Protein 8ZN0 (pdb70)

Radius of gyration: 28.24 Å; Cα contacts (8 Å, |Δi|>4): 1322; chains: 2; bounding box: 78×79×49 Å

Solvent-accessible surface area: 27163 Å² total; per-residue (Å²): 133,80,83,81,50,53,53,53,31,2,3,43,0,12,22,6,2,6,15,2,2,12,6,2,1,2,39,8,1,2,46,9,56,0,4,36,15,2,64,90,58,21,147,66,19,109,22,8,6,77,83,0,4,85,119,16,114,25,110,73,72,73,30,0,13,77,7,0,19,30,3,0,15,1,0,16,0,19,75,1,1,111,39,37,76,87,102,65,77,45,28,0,15,20,1,62,6,0,113,52,4,14,108,70,112,132,45,13,4,0,24,42,11,4,38,6,6,19,19,156,10,0,30,62,0,0,56,91,2,80,55,0,2,23,116,13,48,15,0,0,83,61,44,46,44,67,69,5,73,87,37,3,42,96,32,93,98,0,15,110,30,25,12,66,0,41,45,1,0,10,15,33,0,0,86,117,1,12,138,62,18,94,16,4,107,156,0,95,71,0,0,2,0,26,10,14,26,1,27,4,0,12,29,0,13,88,114,30,99,97,0,119,4,31,1,5,21,62,68,49,14,37,145,138,14,61,110,35,106,27,19,49,50,52,40,28,55,18,38,131,203,12,34,70,12,36,0,0,1,0,14,37,15,4,32,7,20,52,59,108,39,0,31,108,0,0,125,25,0,79,120,16,12,53,136,113,1,27,0,1,3,4,10,11,20,27,42,112,57,13,91,92,39,20,37,7,46,14,6,4,1,36,12,2,27,23,1,0,12,24,35,70,5,61,11,7,19,84,129,68,9,88,48,15,0,90,112,7,36,6,74,79,24,67,37,31,108,1,26,9,22,4,57,0,3,11,0,68,46,143,73,88,78,46,55,44,54,29,5,0,46,0,9,23,6,2,6,16,1,0,15,8,2,0,2,36,6,0,1,57,12,49,0,3,36,26,2,55,90,60,23,150,66,21,100,17,14,8,76,89,0,3,75,127,16,114,10,113,78,80,76,31,0,14,74,15,0,16,28,2,0,17,0,0,12,0,18,60,1,1,109,32,30,86,77,102,66,71,64,30,0,10,29,1,74,4,0,112,39,3,12,109,71,111,127,44,20,4,0,22,41,11,4,44,5,6,21,14,149,9,0,30,60,0,1,50,81,3,81,50,8,2,29,120,14,41,16,0,0,86,108,42,28,56,71,67,6,78,79,38,3,42,93,32,96,107,0,18,113,28,22,11,62,0,45,47,2,0,11,15,30,0,0,75,70,0,18,147,59,19,73,20,2,82,170,8,71,54,0,0,1,0,23,9,17,24,0,28,5,0,16,20,0,15,76,97,47,110,133,5,90,4,28,0,5,19,56,75,42,13,30,133,132,19,53,110,37,120,49,19,54,53,49,43,28,57,28,40,128,160,5,21,59,8,36,2,0,0,0,13,47,15,4,35,14,27,34,68,110,61,0,22,110,0,0,116,25,0,73,120,12,11,55,136,120,1,36,0,0,2,0,7,10,21,26,44,147,66,14,105,96,31,18,39,7,42,13,4,3,2,34,12,2,25,24,1,0,13,37,33,109,6,55,13,6,43,94,133,73,7,86,54,12,1,116,128,10,44,6,79,76,29,67,35,31,111,10,9,1,24,3,60,0,2,6,0,61,54

B-factor: mean 26.93, std 7.03, range [9.1, 61.26]

Nearest PDB structures (foldseek):
  3reo-assembly1_C  TM=9.408E-01  e=1.098E-43  Clarkia breweri
  7v6j-assembly1_A  TM=9.450E-01  e=2.460E-43  Ligusticum chuanxiong
  6i72-assembly1_A  TM=9.434E-01  e=2.606E-43  Fragaria x ananassa
  3p9k-assembly2_C  TM=9.532E-01  e=9.848E-41  Lolium perenne
  6neg-assembly1_B  TM=9.480E-01  e=5.875E-40  Thalictrum flavum subsp. glaucum

Secondary structure (DSSP, 8-state):
--HHHHHHHHHHHHHHHTTTHHHHHHHHHHHTTHHHHHHHT-TT--EEHHHHHTTS--S-HHHHHHHHHHHHHHHHHTTSEEEEEETTEEEEEE-GGGGGGS--TTS--SHHHHHHHTSTTTHHHHTTHHHHHHH-S-HHHHHHSS-HHHHHTT-HHHHHHHHHHHHHHHHHHHHHHHHH----TT-SEEEEES-TTSHHHHHHHHH-TT-EEEEEE-HHHHTT----TTEEEEESBTTTB----SEEEEES-GGGS-HHHHHHHHHHHHHHS-TT-EEEEEEPPPPSS--SSHHHHHHHHHHHHHHHH-TT-----HHHHHHHHHHHT--EEEEEE-STT-EEEEEE-/--HHHHHHHHHHHHHHHTTTHHHHHHHHHHHTTHHHHHHHT-TT--EEHHHHHTTS--S-HHHHHHHHHHHHHHHHHTTSEEEEEETTEEEEEE-GGGGGGS--TTS--SHHHHHHHT-TTTHHHHTTHHHHHHH-S-HHHHHSSS-HHHHHTT-HHHHHHHHHHHHHHHHHHHHHHHHH--TTTT--EEEEET-TTSHHHHHHHHH-TT-EEEEEE-HHHHTT----TTEEEEES-TTT-----SEEEEES-GGGS-HHHHHHHHHHHHHHS-TT-EEEEEEPPPPSS--SSHHHHHHHHHHHHHHHH-TT-----HHHHHHHHHHHT-SEEEEEE-STT-EEEEEE-

Sequence (698 aa):
PSKQEEEETYSYAMQLASAIVFPAVLQAVIELDVFEIINKAGPGAKLSASEIVAQFPTKNPEAAATMLDRVLRLLVSYNVLYCSLVAGVRLYSLAPVSKYYVRNQNGVSLRPFMNFHLDKALMPCWFRLKEQILEGGSAFHKVHGINFYDYLGTDSRLNEAFNIAMFSQSSIVMDKIIESYKGFDHVNQLVEVGGGLGITLSMIISKYPHIKGINLELPHVIQDAPSYPGVKHVGGDMFERIPEGDTILMKWVFIGFDDDQCLRLLRNCYNALPVDGKVLVIDTLLPEVPENSSASRETSNMEAIGLTLVVQGKLRTKQELKALAIEAGFKTINFEYCACNLYVTEFYKPSKQEEEETYSYAMQLASAIVFPAVLQAVIELDVFEIINKAGPGAKLSASEIVAQFPTKNPEAAATMLDRVLRLLVSSYNVLYCSLVAGVRLYSLAPVSKYYVRNQNGVSLRPFMNFHLDKALMPCWFRLKEQILEGGSAFHKVHGINFYDYLGTDSRLNEAFNIAMFSQSSIVMDKIIESYKGFDHVNQLVEVGGGLGITLSMIISKYPHIKGINLELPHVIQDAPSYPGVKHVGGDMFERIPEGDTILMKWVFIGFDDDQCLRLLRNCYNALPVDGKVLVIDTLLPEVPENSSASRETSNMEAIGLTLVVQGKLRTKQELKALAIEAGFKTINFEYCCACNLYVTEFYK

Structure (mmCIF, N/CA/C/O backbone):
data_8ZN0
#
_entry.id   8ZN0
#
_cell.length_a   66.346
_cell.length_b   66.346
_cell.length_c   167.429
_cell.angle_alpha   90.000
_cell.angle_beta   90.000
_cell.angle_gamma   90.000
#
_symmetry.space_group_name_H-M   'P 43'
#
loop_
_entity.id
_entity.type
_entity.pdbx_description
1 polymer PaOMT9
2 non-polymer S-ADENOSYLMETHIONINE
3 non-polymer (1~{S})-1-[(4-hydroxyphenyl)methyl]-6-methoxy-1,2,3,4-tetrahydroisoquinolin-7-ol
4 water water
#
loop_
_atom_site.group_PDB
_atom_site.id
_atom_site.type_symbol
_atom_site.label_atom_id
_atom_site.label_alt_id
_atom_site.label_comp_id
_atom_site.label_asym_id
_atom_site.label_entity_id
_atom_site.label_seq_id
_atom_site.pdbx_PDB_ins_code
_atom_site.Cartn_x
_atom_site.Cartn_y
_atom_site.Cartn_z
_atom_site.occupancy
_atom_site.B_iso_or_equiv
_atom_site.auth_seq_id
_atom_site.auth_comp_id
_atom_site.auth_asym_id
_atom_site.auth_atom_id
_atom_site.pdbx_PDB_model_num
ATOM 1 N N . PRO A 1 11 ? -11.94600 42.01100 27.74500 1.000 42.01508 12 PRO A N 1
ATOM 2 C CA . PRO A 1 11 ? -11.77300 41.43100 29.07500 1.000 48.21508 12 PRO A CA 1
ATOM 3 C C . PRO A 1 11 ? -10.53400 40.52700 29.12500 1.000 46.74508 12 PRO A C 1
ATOM 4 O O . PRO A 1 11 ? -10.37400 39.65200 28.27200 1.000 46.45508 12 PRO A O 1
ATOM 6 N N . SER A 1 12 ? -9.66900 40.76400 30.12100 1.000 45.60508 13 SER A N 1
ATOM 7 C CA . SER A 1 12 ? -8.45400 39.98500 30.36300 1.000 39.60508 13 SER A CA 1
ATOM 8 C C . SER A 1 12 ? -7.40800 40.17600 29.26800 1.000 34.72508 13 SER A C 1
ATOM 9 O O . SER A 1 12 ? -7.72500 40.17200 28.07500 1.000 34.96508 13 SER A O 1
ATOM 12 N N . LYS A 1 13 ? -6.14500 40.33400 29.66500 1.000 33.71508 14 LYS A N 1
ATOM 13 C CA . LYS A 1 13 ? -5.07900 40.53500 28.68900 1.000 34.97508 14 LYS A CA 1
ATOM 14 C C . LYS A 1 13 ? -4.69800 39.23800 27.98700 1.000 32.46508 14 LYS A C 1
ATOM 15 O O . LYS A 1 13 ? -4.34600 39.25500 26.80000 1.000 29.75508 14 LYS A O 1
ATOM 17 N N . GLN A 1 14 ? -4.75200 38.11200 28.70300 1.000 37.55508 15 GLN A N 1
ATOM 18 C CA . GLN A 1 14 ? -4.57100 36.81700 28.05800 1.000 30.22508 15 GLN A CA 1
ATOM 19 C C . GLN A 1 14 ? -5.64000 36.58700 26.99700 1.000 25.50508 15 GLN A C 1
ATOM 20 O O . GLN A 1 14 ? -5.33300 36.21700 25.85800 1.000 27.11508 15 GLN A O 1
ATOM 22 N N . GLU A 1 15 ? -6.90600 36.84000 27.34400 1.000 30.66508 16 GLU A N 1
ATOM 23 C CA . GLU A 1 15 ? -7.99000 36.61800 26.39300 1.000 26.51508 16 GLU A CA 1
ATOM 24 C C . GLU A 1 15 ? -7.92000 37.59500 25.22600 1.000 27.03508 16 GLU A C 1
ATOM 25 O O . GLU A 1 15 ? -8.19000 37.21500 24.08000 1.000 29.18508 16 GLU A O 1
ATOM 27 N N . GLU A 1 16 ? -7.55300 38.85800 25.49000 1.000 28.31508 17 GLU A N 1
ATOM 28 C CA . GLU A 1 16 ? -7.46100 39.83700 24.41000 1.000 23.65508 17 GLU A CA 1
ATOM 29 C C . GLU A 1 16 ? -6.33200 39.50700 23.44600 1.000 18.29508 17 GLU A C 1
ATOM 30 O O . GLU A 1 16 ? -6.44400 39.78200 22.24700 1.000 18.56508 17 GLU A O 1
ATOM 32 N N . GLU A 1 17 ? -5.24000 38.90800 23.94200 1.000 29.12508 18 GLU A N 1
ATOM 33 C CA . GLU A 1 17 ? -4.17100 38.45800 23.04800 1.000 23.71508 18 GLU A CA 1
ATOM 34 C C . GLU A 1 17 ? -4.60300 37.24000 22.23700 1.000 17.27508 18 GLU A C 1
ATOM 35 O O . GLU A 1 17 ? -4.33400 37.15500 21.03500 1.000 20.47508 18 GLU A O 1
ATOM 41 N N . GLU A 1 18 ? -5.27500 36.28400 22.88400 1.000 25.56508 19 GLU A N 1
ATOM 42 C CA . GLU A 1 18 ? -5.82500 35.14300 22.15600 1.000 24.34508 19 GLU A CA 1
ATOM 43 C C . GLU A 1 18 ? -6.75500 35.59800 21.03600 1.000 18.82508 19 GLU A C 1
ATOM 44 O O . GLU A 1 18 ? -6.68400 35.07900 19.91500 1.000 22.26508 19 GLU A O 1
ATOM 46 N N . THR A 1 19 ? -7.61000 36.59500 21.30400 1.000 22.05508 20 THR A N 1
ATOM 47 C CA . THR A 1 19 ? -8.51400 37.08800 20.26700 1.000 18.64508 20 THR A CA 1
ATOM 48 C C . THR A 1 19 ? -7.75700 37.74100 19.12000 1.000 13.85508 20 THR A C 1
ATOM 49 O O . THR A 1 19 ? -8.11400 37.56500 17.94700 1.000 14.62508 20 THR A O 1
ATOM 53 N N . TYR A 1 20 ? -6.71500 38.52400 19.43100 1.000 23.15508 21 TYR A N 1
ATOM 54 C CA . TYR A 1 20 ? -5.94100 39.13700 18.35300 1.000 17.27508 21 TYR A CA 1
ATOM 55 C C . TYR A 1 20 ? -5.33800 38.07100 17.45200 1.000 11.25508 21 TYR A C 1
ATOM 56 O O . TYR A 1 20 ? -5.41300 38.16400 16.22400 1.000 11.87508 21 TYR A O 1
ATOM 65 N N . SER A 1 21 ? -4.76800 37.02600 18.05400 1.000 20.43508 22 SER A N 1
ATOM 66 C CA . SER A 1 21 ? -4.09600 35.99500 17.26900 1.000 18.44508 22 SER A CA 1
ATOM 67 C C . SER A 1 21 ? -5.08400 35.19500 16.42900 1.000 12.16508 22 SER A C 1
ATOM 68 O O . SER A 1 21 ? -4.81400 34.90700 15.26100 1.000 15.15508 22 SER A O 1
ATOM 71 N N . TYR A 1 22 ? -6.23900 34.84300 17.00000 1.000 18.86508 23 TYR A N 1
ATOM 72 C CA . TYR A 1 22 ? -7.29100 34.20500 16.20900 1.000 16.74508 23 TYR A CA 1
ATOM 73 C C . TYR A 1 22 ? -7.68000 35.07100 15.02100 1.000 13.84508 23 TYR A C 1
ATOM 74 O O . TYR A 1 22 ? -7.79300 34.58200 13.89400 1.000 15.90508 23 TYR A O 1
ATOM 83 N N . ALA A 1 23 ? -7.87200 36.37800 15.24800 1.000 21.36508 24 ALA A N 1
ATOM 84 C CA . ALA A 1 23 ? -8.17200 37.28400 14.14000 1.000 17.16508 24 ALA A CA 1
ATOM 85 C C . ALA A 1 23 ? -7.11700 37.19500 13.05300 1.000 14.82508 24 ALA A C 1
ATOM 86 O O . ALA A 1 23 ? -7.43800 37.19100 11.85600 1.000 15.74508 24 ALA A O 1
ATOM 88 N N . MET A 1 24 ? -5.83900 37.13300 13.45300 1.000 18.43508 25 MET A N 1
ATOM 89 C CA . MET A 1 24 ? -4.76300 36.99200 12.47300 1.000 17.97508 25 MET A CA 1
ATOM 90 C C . MET A 1 24 ? -4.79300 35.61600 11.81200 1.000 9.93508 25 MET A C 1
ATOM 91 O O . MET A 1 24 ? -4.66000 35.51000 10.59100 1.000 11.80508 25 MET A O 1
ATOM 96 N N . GLN A 1 25 ? -4.99100 34.56000 12.60400 1.000 18.16508 26 GLN A N 1
ATOM 97 C CA . GLN A 1 25 ? -5.22300 33.22400 12.05000 1.000 17.34508 26 GLN A CA 1
ATOM 98 C C . GLN A 1 25 ? -6.29000 33.24100 10.95900 1.000 17.14508 26 GLN A C 1
ATOM 99 O O . GLN A 1 25 ? -6.09800 32.68300 9.87200 1.000 18.28508 26 GLN A O 1
ATOM 105 N N . LEU A 1 26 ? -7.41600 33.92800 11.21000 1.000 22.05508 27 LEU A N 1
ATOM 106 C CA . LEU A 1 26 ? -8.48500 33.98000 10.20800 1.000 18.12508 27 LEU A CA 1
ATOM 107 C C . LEU A 1 26 ? -8.06700 34.72900 8.95900 1.000 14.88508 27 LEU A C 1
ATOM 108 O O . LEU A 1 26 ? -8.48900 34.37200 7.85800 1.000 16.70508 27 LEU A O 1
ATOM 113 N N . ALA A 1 27 ? -7.23700 35.76600 9.09400 1.000 19.90508 28 ALA A N 1
ATOM 114 C CA . ALA A 1 27 ? -6.85900 36.54200 7.91800 1.000 15.71508 28 ALA A CA 1
ATOM 115 C C . ALA A 1 27 ? -6.12900 35.69600 6.87900 1.000 12.73508 28 ALA A C 1
ATOM 116 O O . ALA A 1 27 ? -6.19100 35.99600 5.68400 1.000 15.23508 28 ALA A O 1
ATOM 118 N N . SER A 1 28 ? -5.45900 34.61500 7.29900 1.000 17.86508 29 SER A N 1
ATOM 119 C CA . SER A 1 28 ? -4.71800 33.76200 6.36600 1.000 21.09508 29 SER A CA 1
ATOM 120 C C . SER A 1 28 ? -5.14000 32.29000 6.46400 1.000 25.75508 29 SER A C 1
ATOM 121 O O . SER A 1 28 ? -4.31200 31.39500 6.26200 1.000 22.16508 29 SER A O 1
ATOM 124 N N . ALA A 1 29 ? -6.42000 32.01700 6.75600 1.000 23.86508 30 ALA A N 1
ATOM 125 C CA . ALA A 1 29 ? -6.89900 30.64100 6.86500 1.000 20.30508 30 ALA A CA 1
ATOM 126 C C . ALA A 1 29 ? -6.95700 29.92200 5.52700 1.000 18.34508 30 ALA A C 1
ATOM 127 O O . ALA A 1 29 ? -7.14600 28.70300 5.51300 1.000 26.60508 30 ALA A O 1
ATOM 129 N N . ILE A 1 30 ? -6.80500 30.63500 4.41000 1.000 17.32508 31 ILE A N 1
ATOM 130 C CA . ILE A 1 30 ? -6.70600 30.00800 3.10100 1.000 19.92508 31 ILE A CA 1
ATOM 131 C C . ILE A 1 30 ? -5.45400 29.14500 2.99000 1.000 20.79508 31 ILE A C 1
ATOM 132 O O . ILE A 1 30 ? -5.39400 28.24600 2.14400 1.000 19.50508 31 ILE A O 1
ATOM 137 N N . VAL A 1 31 ? -4.44200 29.40100 3.82000 1.000 20.62508 32 VAL A N 1
ATOM 138 C CA . VAL A 1 31 ? -3.20300 28.65300 3.65200 1.000 25.30508 32 VAL A CA 1
ATOM 139 C C . VAL A 1 31 ? -3.32800 27.26200 4.26700 1.000 20.90508 32 VAL A C 1
ATOM 140 O O . VAL A 1 31 ? -2.70400 26.31700 3.77700 1.000 24.22508 32 VAL A O 1
ATOM 144 N N . PHE A 1 32 ? -4.12800 27.10500 5.32200 1.000 20.23508 33 PHE A N 1
ATOM 145 C CA . PHE A 1 32 ? -4.24200 25.79700 5.96500 1.000 24.74508 33 PHE A CA 1
ATOM 146 C C . PHE A 1 32 ? -4.66600 24.68400 5.00800 1.000 24.69508 33 PHE A C 1
ATOM 147 O O . PHE A 1 32 ? -4.01400 23.62400 5.01700 1.000 25.44508 33 PHE A O 1
ATOM 155 N N . PRO A 1 33 ? -5.71500 24.82900 4.17700 1.000 26.00508 34 PRO A N 1
ATOM 156 C CA . PRO A 1 33 ? -6.00200 23.76500 3.19600 1.000 25.31508 34 PRO A CA 1
ATOM 157 C C . PRO A 1 33 ? -4.85400 23.50700 2.23800 1.000 25.72508 34 PRO A C 1
ATOM 158 O O . PRO A 1 33 ? -4.62100 22.35900 1.82900 1.000 22.55508 34 PRO A O 1
ATOM 162 N N . ALA A 1 34 ? -4.15100 24.56800 1.84000 1.000 23.68508 35 ALA A N 1
ATOM 163 C CA . ALA A 1 34 ? -3.07000 24.43000 0.87300 1.000 25.80508 35 ALA A CA 1
ATOM 164 C C . ALA A 1 34 ? -1.88800 23.67700 1.47000 1.000 15.86508 35 ALA A C 1
ATOM 165 O O . ALA A 1 34 ? -1.21800 22.91400 0.76800 1.000 24.76508 35 ALA A O 1
ATOM 167 N N . VAL A 1 35 ? -1.62700 23.88500 2.75500 1.000 18.33508 36 VAL A N 1
ATOM 168 C CA . VAL A 1 35 ? -0.53500 23.20400 3.44000 1.000 23.35508 36 VAL A CA 1
ATOM 169 C C . VAL A 1 35 ? -0.91400 21.75700 3.74700 1.000 26.63508 36 VAL A C 1
ATOM 170 O O . VAL A 1 35 ? -0.13700 20.82300 3.50500 1.000 20.44508 36 VAL A O 1
ATOM 174 N N . LEU A 1 36 ? -2.11900 21.55800 4.28700 1.000 21.67508 37 LEU A N 1
ATOM 175 C CA . LEU A 1 36 ? -2.60500 20.21000 4.56900 1.000 24.72508 37 LEU A CA 1
ATOM 176 C C . LEU A 1 36 ? -2.60400 19.34100 3.31500 1.000 18.06508 37 LEU A C 1
ATOM 177 O O . LEU A 1 36 ? -2.19000 18.17600 3.35900 1.000 23.41508 37 LEU A O 1
ATOM 182 N N . GLN A 1 37 ? -3.04000 19.88900 2.18300 1.000 16.01508 38 GLN A N 1
ATOM 183 C CA . GLN A 1 37 ? -3.07400 19.10300 0.95500 1.000 21.11508 38 GLN A CA 1
ATOM 184 C C . GLN A 1 37 ? -1.66700 18.79100 0.44700 1.000 27.36508 38 GLN A C 1
ATOM 185 O O . GLN A 1 37 ? -1.41800 17.69000 -0.05900 1.000 22.21508 38 GLN A O 1
ATOM 191 N N . ALA A 1 38 ? -0.73500 19.74500 0.55900 1.000 22.75508 39 ALA A N 1
ATOM 192 C CA . ALA A 1 38 ? 0.61500 19.51000 0.04500 1.000 25.51508 39 ALA A CA 1
ATOM 193 C C . ALA A 1 38 ? 1.35000 18.44600 0.85800 1.000 16.69508 39 ALA A C 1
ATOM 194 O O . ALA A 1 38 ? 2.06200 17.61300 0.28900 1.000 24.77508 39 ALA A O 1
ATOM 196 N N . VAL A 1 39 ? 1.21700 18.48100 2.18400 1.000 16.53508 40 VAL A N 1
ATOM 197 C CA . VAL A 1 39 ? 1.85500 17.48300 3.04200 1.000 22.41508 40 VAL A CA 1
ATOM 198 C C . VAL A 1 39 ? 1.26400 16.11000 2.76500 1.000 27.70508 40 VAL A C 1
ATOM 199 O O . VAL A 1 39 ? 1.98300 15.12100 2.57200 1.000 21.00508 40 VAL A O 1
ATOM 203 N N . ILE A 1 40 ? -0.06700 16.04700 2.73700 1.000 23.06508 41 ILE A N 1
ATOM 204 C CA . ILE A 1 40 ? -0.77200 14.80100 2.49200 1.000 23.43508 41 ILE A CA 1
ATOM 205 C C . ILE A 1 40 ? -0.38300 14.22400 1.14200 1.000 20.26508 41 ILE A C 1
ATOM 206 O O . ILE A 1 40 ? -0.09900 13.02500 1.02500 1.000 25.61508 41 ILE A O 1
ATOM 211 N N . GLU A 1 41 ? -0.33300 15.06000 0.10800 1.000 18.93508 42 GLU A N 1
ATOM 212 C CA . GLU A 1 41 ? -0.00300 14.58000 -1.22800 1.000 20.31508 42 GLU A CA 1
ATOM 213 C C . GLU A 1 41 ? 1.50100 14.39600 -1.46400 1.000 18.35508 42 GLU A C 1
ATOM 214 O O . GLU A 1 41 ? 1.88300 13.92400 -2.53700 1.000 19.39508 42 GLU A O 1
ATOM 220 N N . LEU A 1 42 ? 2.34900 14.78100 -0.51800 1.000 21.03508 43 LEU A N 1
ATOM 221 C CA . LEU A 1 42 ? 3.76100 14.41000 -0.52700 1.000 24.85508 43 LEU A CA 1
ATOM 222 C C . LEU A 1 42 ? 3.99200 13.04500 0.10200 1.000 26.44508 43 LEU A C 1
ATOM 223 O O . LEU A 1 42 ? 5.15000 12.65100 0.30000 1.000 26.52508 43 LEU A O 1
ATOM 228 N N . ASP A 1 43 ? 2.89700 12.35100 0.43400 1.000 26.05508 44 ASP A N 1
ATOM 229 C CA . ASP A 1 43 ? 2.86800 11.03700 1.07000 1.000 22.07508 44 ASP A CA 1
ATOM 230 C C . ASP A 1 43 ? 3.48900 11.04000 2.44900 1.000 22.26508 44 ASP A C 1
ATOM 231 O O . ASP A 1 43 ? 3.93900 9.99300 2.92100 1.000 24.46508 44 ASP A O 1
ATOM 236 N N . VAL A 1 44 ? 3.47600 12.18800 3.13400 1.000 20.28508 45 VAL A N 1
ATOM 237 C CA . VAL A 1 44 ? 4.17000 12.29400 4.41700 1.000 19.88508 45 VAL A CA 1
ATOM 238 C C . VAL A 1 44 ? 3.51800 11.40000 5.46300 1.000 20.30508 45 VAL A C 1
ATOM 239 O O . VAL A 1 44 ? 4.20400 10.80400 6.30100 1.000 18.23508 45 VAL A O 1
ATOM 243 N N . PHE A 1 45 ? 2.18300 11.30300 5.44800 1.000 20.49508 46 PHE A N 1
ATOM 244 C CA . PHE A 1 45 ? 1.49800 10.48400 6.44500 1.000 20.23508 46 PHE A CA 1
ATOM 245 C C . PHE A 1 45 ? 1.71100 8.99500 6.18000 1.000 15.69508 46 PHE A C 1
ATOM 246 O O . PHE A 1 45 ? 1.78200 8.20400 7.12700 1.000 18.00508 46 PHE A O 1
ATOM 254 N N . GLU A 1 46 ? 1.78500 8.60800 4.90700 1.000 17.25508 47 GLU A N 1
ATOM 255 C CA . GLU A 1 46 ? 2.17100 7.24700 4.54900 1.000 24.24508 47 GLU A CA 1
ATOM 256 C C . GLU A 1 46 ? 3.57000 6.91300 5.05200 1.000 24.38508 47 GLU A C 1
ATOM 257 O O . GLU A 1 46 ? 3.80900 5.80600 5.55400 1.000 23.38508 47 GLU A O 1
ATOM 263 N N . ILE A 1 47 ? 4.50800 7.86200 4.91800 1.000 21.97508 48 ILE A N 1
ATOM 264 C CA . ILE A 1 47 ? 5.90400 7.61400 5.27000 1.000 17.06508 48 ILE A CA 1
ATOM 265 C C . ILE A 1 47 ? 6.05200 7.43800 6.77100 1.000 16.83508 48 ILE A C 1
ATOM 266 O O . ILE A 1 47 ? 6.69100 6.49000 7.24000 1.000 22.62508 48 ILE A O 1
ATOM 271 N N . ILE A 1 48 ? 5.44800 8.33300 7.55400 1.000 17.52508 49 ILE A N 1
ATOM 272 C CA . ILE A 1 48 ? 5.48000 8.19900 9.00500 1.000 14.87508 49 ILE A CA 1
ATOM 273 C C . ILE A 1 48 ? 4.75500 6.93000 9.44100 1.000 20.51508 49 ILE A C 1
ATOM 274 O O . ILE A 1 48 ? 5.12700 6.28900 10.42900 1.000 21.06508 49 ILE A O 1
ATOM 279 N N . ASN A 1 49 ? 3.68100 6.57200 8.74100 1.000 20.33508 50 ASN A N 1
ATOM 280 C CA . ASN A 1 49 ? 2.91800 5.40300 9.16100 1.000 20.29508 50 ASN A CA 1
ATOM 281 C C . ASN A 1 49 ? 3.70700 4.12600 8.89700 1.000 18.25508 50 ASN A C 1
ATOM 282 O O . ASN A 1 49 ? 3.88400 3.30100 9.79600 1.000 24.23508 50 ASN A O 1
ATOM 287 N N . LYS A 1 50 ? 4.20900 3.97700 7.66800 1.000 19.53508 51 LYS A N 1
ATOM 288 C CA . LYS A 1 50 ? 4.97300 2.80200 7.27000 1.000 21.00508 51 LYS A CA 1
ATOM 289 C C . LYS A 1 50 ? 6.17100 2.56800 8.17400 1.000 30.59508 51 LYS A C 1
ATOM 290 O O . LYS A 1 50 ? 6.54800 1.41600 8.40600 1.000 32.90508 51 LYS A O 1
ATOM 292 N N . ALA A 1 51 ? 6.77700 3.64100 8.69900 1.000 26.07508 52 ALA A N 1
ATOM 293 C CA . ALA A 1 51 ? 7.92900 3.50800 9.58300 1.000 28.44508 52 ALA A CA 1
ATOM 294 C C . ALA A 1 51 ? 7.62400 2.70900 10.83800 1.000 31.71508 52 ALA A C 1
ATOM 295 O O . ALA A 1 51 ? 8.56100 2.34300 11.55700 1.000 37.44508 52 ALA A O 1
ATOM 297 N N . GLY A 1 52 ? 6.35200 2.44800 11.13900 1.000 27.46508 53 GLY A N 1
ATOM 298 C CA . GLY A 1 52 ? 6.01900 1.59900 12.25600 1.000 27.92508 53 GLY A CA 1
ATOM 299 C C . GLY A 1 52 ? 5.06200 2.22400 13.24200 1.000 31.86508 53 GLY A C 1
ATOM 300 O O . GLY A 1 52 ? 4.80200 3.43000 13.21100 1.000 30.85508 53 GLY A O 1
ATOM 301 N N . PRO A 1 53 ? 4.52400 1.40500 14.14900 1.000 34.94508 54 PRO A N 1
ATOM 302 C CA . PRO A 1 53 ? 3.49600 1.89900 15.08000 1.000 28.06508 54 PRO A CA 1
ATOM 303 C C . PRO A 1 53 ? 4.05200 2.98400 15.98300 1.000 31.45508 54 PRO A C 1
ATOM 304 O O . PRO A 1 53 ? 5.00000 2.76100 16.74100 1.000 30.21508 54 PRO A O 1
ATOM 308 N N . GLY A 1 54 ? 3.44700 4.16800 15.89700 1.000 30.14508 55 GLY A N 1
ATOM 309 C CA . GLY A 1 54 ? 3.87100 5.28400 16.72000 1.000 23.57508 55 GLY A CA 1
ATOM 310 C C . GLY A 1 54 ? 5.24500 5.81600 16.37200 1.000 16.00508 55 GLY A C 1
ATOM 311 O O . GLY A 1 54 ? 5.97400 6.24300 17.26800 1.000 24.09508 55 GLY A O 1
ATOM 312 N N . ALA A 1 55 ? 5.61100 5.79800 15.09500 1.000 19.59508 56 ALA A N 1
ATOM 313 C CA . ALA A 1 55 ? 6.93200 6.23300 14.67000 1.000 21.86508 56 ALA A CA 1
ATOM 314 C C . ALA A 1 55 ? 7.06000 7.75400 14.73700 1.000 28.48508 56 ALA A C 1
ATOM 315 O O . ALA A 1 55 ? 6.08300 8.49600 14.58300 1.000 22.21508 56 ALA A O 1
ATOM 317 N N . LYS A 1 56 ? 8.29100 8.21600 14.96500 1.000 28.91508 57 LYS A N 1
ATOM 318 C CA . LYS A 1 56 ? 8.61500 9.63900 15.04000 1.000 20.93508 57 LYS A CA 1
ATOM 319 C C . LYS A 1 56 ? 9.72200 9.92500 14.03700 1.000 22.01508 57 LYS A C 1
ATOM 320 O O . LYS A 1 56 ? 10.84400 9.44100 14.19700 1.000 26.75508 57 LYS A O 1
ATOM 326 N N . LEU A 1 57 ? 9.41600 10.69800 13.00200 1.000 18.53508 58 LEU A N 1
ATOM 327 C CA . LEU A 1 57 ? 10.34800 10.93500 11.91500 1.000 21.41508 58 LEU A CA 1
ATOM 328 C C . LEU A 1 57 ? 10.65500 12.42200 11.79300 1.000 25.13508 58 LEU A C 1
ATOM 329 O O . LEU A 1 57 ? 9.75600 13.26700 11.87700 1.000 21.73508 58 LEU A O 1
ATOM 334 N N . SER A 1 58 ? 11.93000 12.73500 11.58300 1.000 26.35508 59 SER A N 1
ATOM 335 C CA . SER A 1 58 ? 12.33600 14.11000 11.35300 1.000 18.68508 59 SER A CA 1
ATOM 336 C C . SER A 1 58 ? 11.99700 14.51800 9.92600 1.000 16.45508 59 SER A C 1
ATOM 337 O O . SER A 1 58 ? 11.76200 13.68200 9.05000 1.000 18.06508 59 SER A O 1
ATOM 340 N N . ALA A 1 59 ? 11.97800 15.83400 9.68500 1.000 18.85508 60 ALA A N 1
ATOM 341 C CA . ALA A 1 59 ? 11.72500 16.31500 8.33200 1.000 15.08508 60 ALA A CA 1
ATOM 342 C C . ALA A 1 59 ? 12.80900 15.86900 7.36700 1.000 14.08508 60 ALA A C 1
ATOM 343 O O . ALA A 1 59 ? 12.53800 15.67500 6.18000 1.000 15.76508 60 ALA A O 1
ATOM 345 N N . SER A 1 60 ? 14.05000 15.74300 7.85300 1.000 22.72508 61 SER A N 1
ATOM 346 C CA . SER A 1 60 ? 15.13800 15.21600 7.03000 1.000 22.70508 61 SER A CA 1
ATOM 347 C C . SER A 1 60 ? 14.88600 13.76300 6.64600 1.000 18.01508 61 SER A C 1
ATOM 348 O O . SER A 1 60 ? 15.13000 13.36400 5.50100 1.000 20.95508 61 SER A O 1
ATOM 351 N N . GLU A 1 61 ? 14.40300 12.97000 7.60300 1.000 19.98508 62 GLU A N 1
ATOM 352 C CA . GLU A 1 61 ? 14.09200 11.56100 7.36400 1.000 20.52508 62 GLU A CA 1
ATOM 353 C C . GLU A 1 61 ? 12.98500 11.40600 6.33200 1.000 16.93508 62 GLU A C 1
ATOM 354 O O . GLU A 1 61 ? 13.09700 10.60700 5.39600 1.000 17.28508 62 GLU A O 1
ATOM 360 N N . ILE A 1 62 ? 11.90300 12.18000 6.48700 1.000 21.64508 63 ILE A N 1
ATOM 361 C CA . ILE A 1 62 ? 10.77000 12.10300 5.56300 1.000 17.17508 63 ILE A CA 1
ATOM 362 C C . ILE A 1 62 ? 11.19200 12.46900 4.14600 1.000 19.17508 63 ILE A C 1
ATOM 363 O O . ILE A 1 62 ? 10.79900 11.80600 3.17400 1.000 16.75508 63 ILE A O 1
ATOM 368 N N . VAL A 1 63 ? 12.01300 13.52200 4.00000 1.000 21.16508 64 VAL A N 1
ATOM 369 C CA . VAL A 1 63 ? 12.45200 14.00200 2.68500 1.000 20.23508 64 VAL A CA 1
ATOM 370 C C . VAL A 1 63 ? 13.33000 12.98300 1.94400 1.000 14.07508 64 VAL A C 1
ATOM 371 O O . VAL A 1 63 ? 13.37400 12.97800 0.71000 1.000 13.67508 64 VAL A O 1
ATOM 375 N N . ALA A 1 64 ? 13.99300 12.08400 2.67200 1.000 20.57508 65 ALA A N 1
ATOM 376 C CA . ALA A 1 64 ? 14.75200 11.00900 2.03300 1.000 22.51508 65 ALA A CA 1
ATOM 377 C C . ALA A 1 64 ? 13.89800 10.19200 1.07200 1.000 25.20508 65 ALA A C 1
ATOM 378 O O . ALA A 1 64 ? 14.43400 9.64000 0.10300 1.000 24.72508 65 ALA A O 1
ATOM 380 N N . GLN A 1 65 ? 12.57500 10.15500 1.28300 1.000 25.44508 66 GLN A N 1
ATOM 381 C CA . GLN A 1 65 ? 11.65100 9.38100 0.45600 1.000 26.17508 66 GLN A CA 1
ATOM 382 C C . GLN A 1 65 ? 10.93300 10.21000 -0.60800 1.000 29.18508 66 GLN A C 1
ATOM 383 O O . GLN A 1 65 ? 10.07000 9.67000 -1.30900 1.000 33.49508 66 GLN A O 1
ATOM 389 N N . PHE A 1 66 ? 11.30900 11.61300 -0.78000 1.000 24.67508 67 PHE A N 1
ATOM 390 C CA . PHE A 1 66 ? 10.72000 12.44000 -1.83000 1.000 26.27508 67 PHE A CA 1
ATOM 391 C C . PHE A 1 66 ? 11.52200 12.34000 -3.11800 1.000 28.67508 67 PHE A C 1
ATOM 392 O O . PHE A 1 66 ? 12.74300 12.14600 -3.08800 1.000 33.94508 67 PHE A O 1
ATOM 400 N N . PRO A 1 67 ? 10.86000 12.53300 -4.24800 1.000 32.72508 68 PRO A N 1
ATOM 401 C CA . PRO A 1 67 ? 11.56700 12.67200 -5.53800 1.000 35.89508 68 PRO A CA 1
ATOM 402 C C . PRO A 1 67 ? 12.07300 14.09400 -5.75600 1.000 36.16508 68 PRO A C 1
ATOM 403 O O . PRO A 1 67 ? 11.57100 14.86400 -6.59200 1.000 36.95508 68 PRO A O 1
ATOM 407 N N . THR A 1 68 ? 13.10800 14.47000 -5.00500 1.000 36.49508 69 THR A N 1
ATOM 408 C CA . THR A 1 68 ? 13.62900 15.83000 -5.03700 1.000 37.42508 69 THR A CA 1
ATOM 409 C C . THR A 1 68 ? 15.12700 15.84100 -5.32700 1.000 36.37508 69 THR A C 1
ATOM 410 O O . THR A 1 68 ? 15.88900 15.02200 -4.80200 1.000 38.59508 69 THR A O 1
ATOM 414 N N . LYS A 1 69 ? 15.54000 16.78300 -6.16800 1.000 37.93508 70 LYS A N 1
ATOM 415 C CA . LYS A 1 69 ? 16.94700 17.01400 -6.46000 1.000 38.66508 70 LYS A CA 1
ATOM 416 C C . LYS A 1 69 ? 17.62500 17.93600 -5.45300 1.000 38.74508 70 LYS A C 1
ATOM 417 O O . LYS A 1 69 ? 18.85200 18.07000 -5.49200 1.000 44.91508 70 LYS A O 1
ATOM 419 N N . ASN A 1 70 ? 16.87700 18.57300 -4.55300 1.000 36.05508 71 ASN A N 1
ATOM 420 C CA . ASN A 1 70 ? 17.45300 19.40200 -3.49300 1.000 32.41508 71 ASN A CA 1
ATOM 421 C C . ASN A 1 70 ? 16.80700 19.03200 -2.16900 1.000 33.90508 71 ASN A C 1
ATOM 422 O O . ASN A 1 70 ? 15.95400 19.76800 -1.65300 1.000 31.48508 71 ASN A O 1
ATOM 427 N N . PRO A 1 71 ? 17.20300 17.90300 -1.57800 1.000 30.16508 72 PRO A N 1
ATOM 428 C CA . PRO A 1 71 ? 16.61300 17.50900 -0.29100 1.000 27.76508 72 PRO A CA 1
ATOM 429 C C . PRO A 1 71 ? 16.94600 18.44700 0.84900 1.000 28.46508 72 PRO A C 1
ATOM 430 O O . PRO A 1 71 ? 16.28600 18.38300 1.89300 1.000 26.66508 72 PRO A O 1
ATOM 434 N N . GLU A 1 72 ? 17.94800 19.31500 0.69700 1.000 30.68508 73 GLU A N 1
ATOM 435 C CA . GLU A 1 72 ? 18.27000 20.25000 1.77200 1.000 32.82508 73 GLU A CA 1
ATOM 436 C C . GLU A 1 72 ? 17.18100 21.30600 1.91500 1.000 22.07508 73 GLU A C 1
ATOM 437 O O . GLU A 1 72 ? 16.67600 21.54700 3.01700 1.000 25.31508 73 GLU A O 1
ATOM 439 N N . ALA A 1 73 ? 16.80500 21.93400 0.80100 1.000 23.38508 74 ALA A N 1
ATOM 440 C CA . ALA A 1 73 ? 15.73400 22.92500 0.81000 1.000 25.72508 74 ALA A CA 1
ATOM 441 C C . ALA A 1 73 ? 14.39000 22.29500 1.15500 1.000 24.32508 74 ALA A C 1
ATOM 442 O O . ALA A 1 73 ? 13.62600 22.85700 1.94500 1.000 26.00508 74 ALA A O 1
ATOM 444 N N . ALA A 1 74 ? 14.08600 21.12800 0.57400 1.000 27.54508 75 ALA A N 1
ATOM 445 C CA . ALA A 1 74 ? 12.82100 20.45000 0.85800 1.000 26.34508 75 ALA A CA 1
ATOM 446 C C . ALA A 1 74 ? 12.65200 20.18300 2.34600 1.000 22.12508 75 ALA A C 1
ATOM 447 O O . ALA A 1 74 ? 11.55900 20.36900 2.89100 1.000 23.73508 75 ALA A O 1
ATOM 449 N N . ALA A 1 75 ? 13.73200 19.79300 3.03500 1.000 20.86508 76 ALA A N 1
ATOM 450 C CA . ALA A 1 75 ? 13.63400 19.46300 4.45500 1.000 19.41508 76 ALA A CA 1
ATOM 451 C C . ALA A 1 75 ? 13.42900 20.70100 5.31800 1.000 20.57508 76 ALA A C 1
ATOM 452 O O . ALA A 1 75 ? 12.79200 20.62600 6.37400 1.000 19.75508 76 ALA A O 1
ATOM 454 N N . THR A 1 76 ? 14.00700 21.83700 4.92400 1.000 24.38508 77 THR A N 1
ATOM 455 C CA . THR A 1 76 ? 13.78400 23.05600 5.69900 1.000 23.41508 77 THR A CA 1
ATOM 456 C C . THR A 1 76 ? 12.38700 23.60400 5.44200 1.000 17.21508 77 THR A C 1
ATOM 457 O O . THR A 1 76 ? 11.72300 24.07100 6.37100 1.000 22.55508 77 THR A O 1
ATOM 461 N N . MET A 1 77 ? 11.92800 23.52400 4.19300 1.000 21.72508 78 MET A N 1
ATOM 462 C CA . MET A 1 77 ? 10.55400 23.88300 3.84500 1.000 24.01508 78 MET A CA 1
ATOM 463 C C . MET A 1 77 ? 9.54800 22.99000 4.56800 1.000 24.36508 78 MET A C 1
ATOM 464 O O . MET A 1 77 ? 8.62600 23.48300 5.23200 1.000 20.90508 78 MET A O 1
ATOM 469 N N . LEU A 1 78 ? 9.73300 21.66100 4.46700 1.000 26.59508 79 LEU A N 1
ATOM 470 C CA . LEU A 1 78 ? 8.79400 20.70400 5.05900 1.000 17.83508 79 LEU A CA 1
ATOM 471 C C . LEU A 1 78 ? 8.70900 20.85600 6.56400 1.000 18.06508 79 LEU A C 1
ATOM 472 O O . LEU A 1 78 ? 7.62400 20.75200 7.14400 1.000 19.38508 79 LEU A O 1
ATOM 477 N N . ASP A 1 79 ? 9.83500 21.11900 7.22600 1.000 17.34508 80 ASP A N 1
ATOM 478 C CA . ASP A 1 79 ? 9.78600 21.28200 8.67200 1.000 18.50508 80 ASP A CA 1
ATOM 479 C C . ASP A 1 79 ? 8.91200 22.46800 9.08900 1.000 20.37508 80 ASP A C 1
ATOM 480 O O . ASP A 1 79 ? 8.35200 22.46900 10.19000 1.000 22.05508 80 ASP A O 1
ATOM 485 N N . ARG A 1 80 ? 8.78400 23.48400 8.23700 1.000 21.30508 81 ARG A N 1
ATOM 486 C CA . ARG A 1 80 ? 7.92900 24.61700 8.58600 1.000 25.66508 81 ARG A CA 1
ATOM 487 C C . ARG A 1 80 ? 6.45800 24.20400 8.59300 1.000 17.99508 81 ARG A C 1
ATOM 488 O O . ARG A 1 80 ? 5.73600 24.45000 9.56500 1.000 23.55508 81 ARG A O 1
ATOM 496 N N . VAL A 1 81 ? 6.01100 23.55100 7.52100 1.000 20.42508 82 VAL A N 1
ATOM 497 C CA . VAL A 1 81 ? 4.60000 23.18300 7.39600 1.000 20.92508 82 VAL A CA 1
ATOM 498 C C . VAL A 1 81 ? 4.23900 22.03000 8.32800 1.000 23.83508 82 VAL A C 1
ATOM 499 O O . VAL A 1 81 ? 3.07800 21.89900 8.73600 1.000 20.85508 82 VAL A O 1
ATOM 503 N N . LEU A 1 82 ? 5.21400 21.19600 8.71000 1.000 19.54508 83 LEU A N 1
ATOM 504 C CA . LEU A 1 82 ? 4.93900 20.17500 9.71700 1.000 19.61508 83 LEU A CA 1
ATOM 505 C C . LEU A 1 82 ? 4.76600 20.79600 11.09100 1.000 19.51508 83 LEU A C 1
ATOM 506 O O . LEU A 1 82 ? 3.95900 20.31900 11.89800 1.000 18.74508 83 LEU A O 1
ATOM 511 N N . ARG A 1 83 ? 5.52900 21.85400 11.39200 1.000 19.76508 84 ARG A N 1
ATOM 512 C CA . ARG A 1 83 ? 5.26400 22.61900 12.60500 1.000 21.48508 84 ARG A CA 1
ATOM 513 C C . ARG A 1 83 ? 3.88000 23.25900 12.54700 1.000 14.18508 84 ARG A C 1
ATOM 514 O O . ARG A 1 83 ? 3.21400 23.37700 13.57700 1.000 18.78508 84 ARG A O 1
ATOM 522 N N . LEU A 1 84 ? 3.44600 23.66700 11.35100 1.000 18.44508 85 LEU A N 1
ATOM 523 C CA . LEU A 1 84 ? 2.09000 24.18800 11.17800 1.000 17.56508 85 LEU A CA 1
ATOM 524 C C . LEU A 1 84 ? 1.05000 23.12700 11.53600 1.000 20.76508 85 LEU A C 1
ATOM 525 O O . LEU A 1 84 ? 0.11800 23.39300 12.30100 1.000 18.94508 85 LEU A O 1
ATOM 530 N N . LEU A 1 85 ? 1.20800 21.90700 11.00700 1.000 22.39508 86 LEU A N 1
ATOM 531 C CA . LEU A 1 85 ? 0.23500 20.86000 11.31600 1.000 20.16508 86 LEU A CA 1
ATOM 532 C C . LEU A 1 85 ? 0.24300 20.51000 12.79700 1.000 18.91508 86 LEU A C 1
ATOM 533 O O . LEU A 1 85 ? -0.79200 20.10500 13.33800 1.000 19.50508 86 LEU A O 1
ATOM 538 N N . VAL A 1 86 ? 1.37400 20.69700 13.49200 1.000 16.16508 87 VAL A N 1
ATOM 539 C CA . VAL A 1 86 ? 1.37500 20.47200 14.93400 1.000 16.23508 87 VAL A CA 1
ATOM 540 C C . VAL A 1 86 ? 0.52000 21.51500 15.64900 1.000 18.42508 87 VAL A C 1
ATOM 541 O O . VAL A 1 86 ? -0.18300 21.20100 16.61600 1.000 16.19508 87 VAL A O 1
ATOM 545 N N . SER A 1 87 ? 0.59700 22.77800 15.22400 1.000 19.06508 88 SER A N 1
ATOM 546 C CA . SER A 1 87 ? -0.17300 23.78200 15.94700 1.000 21.61508 88 SER A CA 1
ATOM 547 C C . SER A 1 87 ? -1.66700 23.69500 15.64500 1.000 18.82508 88 SER A C 1
ATOM 548 O O . SER A 1 87 ? -2.46700 24.24600 16.41000 1.000 22.46508 88 SER A O 1
ATOM 551 N N . TYR A 1 88 ? -2.05000 22.99600 14.57300 1.000 21.49508 89 TYR A N 1
ATOM 552 C CA . TYR A 1 88 ? -3.44200 22.70800 14.25100 1.000 22.78508 89 TYR A CA 1
ATOM 553 C C . TYR A 1 88 ? -3.88100 21.31300 14.68900 1.000 25.68508 89 TYR A C 1
ATOM 554 O O . TYR A 1 88 ? -4.91400 20.83000 14.21400 1.000 26.62508 89 TYR A O 1
ATOM 563 N N . ASN A 1 89 ? -3.11300 20.65300 15.55800 1.000 20.26508 90 ASN A N 1
ATOM 564 C CA . ASN A 1 89 ? -3.45800 19.36200 16.16200 1.000 23.98508 90 ASN A CA 1
ATOM 565 C C . ASN A 1 89 ? -3.60000 18.22400 15.14600 1.000 20.59508 90 ASN A C 1
ATOM 566 O O . ASN A 1 89 ? -4.28000 17.23300 15.42000 1.000 26.11508 90 ASN A O 1
ATOM 571 N N . VAL A 1 90 ? -2.96400 18.33500 13.98400 1.000 19.52508 91 VAL A N 1
ATOM 572 C CA . VAL A 1 90 ? -2.91500 17.23600 13.02800 1.000 22.41508 91 VAL A CA 1
ATOM 573 C C . VAL A 1 90 ? -1.69500 16.32000 13.25300 1.000 29.00508 91 VAL A C 1
ATOM 574 O O . VAL A 1 90 ? -1.74300 15.13400 12.91200 1.000 23.29508 91 VAL A O 1
ATOM 578 N N . LEU A 1 91 ? -0.60400 16.83500 13.83200 1.000 24.54508 92 LEU A N 1
ATOM 579 C CA . LEU A 1 91 ? 0.58800 16.04000 14.11100 1.000 24.75508 92 LEU A CA 1
ATOM 580 C C . LEU A 1 91 ? 1.08200 16.33500 15.51400 1.000 23.59508 92 LEU A C 1
ATOM 581 O O . LEU A 1 91 ? 0.78900 17.38600 16.09000 1.000 24.73508 92 LEU A O 1
ATOM 586 N N . TYR A 1 92 ? 1.82500 15.37400 16.06300 1.000 24.37508 93 TYR A N 1
ATOM 587 C CA . TYR A 1 92 ? 2.56900 15.52700 17.30500 1.000 22.42508 93 TYR A CA 1
ATOM 588 C C . TYR A 1 92 ? 4.04100 15.79300 16.98900 1.000 21.09508 93 TYR A C 1
ATOM 589 O O . TYR A 1 92 ? 4.52800 15.52000 15.89000 1.000 20.76508 93 TYR A O 1
ATOM 598 N N . CYS A 1 93 ? 4.74500 16.32000 17.98000 1.000 23.97508 94 CYS A N 1
ATOM 599 C CA . CYS A 1 93 ? 6.13700 16.71100 17.81500 1.000 23.34508 94 CYS A CA 1
ATOM 600 C C . CYS A 1 93 ? 6.91600 16.28500 19.04900 1.000 21.72508 94 CYS A C 1
ATOM 601 O O . CYS A 1 93 ? 6.44400 16.43200 20.18000 1.000 23.65508 94 CYS A O 1
ATOM 604 N N . SER A 1 94 ? 8.11000 15.75500 18.82400 1.000 27.52508 95 SER A N 1
ATOM 605 C CA . SER A 1 94 ? 9.02500 15.39000 19.89300 1.000 24.43508 95 SER A CA 1
ATOM 606 C C . SER A 1 94 ? 10.40000 15.95300 19.54100 1.000 15.45508 95 SER A C 1
ATOM 607 O O . SER A 1 94 ? 10.75000 16.06200 18.36300 1.000 17.96508 95 SER A O 1
ATOM 610 N N . LEU A 1 95 ? 11.16800 16.32300 20.56200 1.000 20.58508 96 LEU A N 1
ATOM 611 C CA . LEU A 1 95 ? 12.47900 16.93900 20.35800 1.000 27.59508 96 LEU A CA 1
ATOM 612 C C . LEU A 1 95 ? 13.59600 15.99000 20.77700 1.000 20.41508 96 LEU A C 1
ATOM 613 O O . LEU A 1 95 ? 13.65100 15.56900 21.93800 1.000 22.36508 96 LEU A O 1
ATOM 618 N N . VAL A 1 96 ? 14.49400 15.69400 19.83600 1.000 26.33508 97 VAL A N 1
ATOM 619 C CA . VAL A 1 96 ? 15.70900 14.91200 20.07800 1.000 28.21508 97 VAL A CA 1
ATOM 620 C C . VAL A 1 96 ? 16.89100 15.77100 19.64500 1.000 18.66508 97 VAL A C 1
ATOM 621 O O . VAL A 1 96 ? 17.15600 15.91700 18.44400 1.000 19.39508 97 VAL A O 1
ATOM 625 N N . ALA A 1 97 ? 17.58000 16.36100 20.62800 1.000 28.22508 98 ALA A N 1
ATOM 626 C CA . ALA A 1 97 ? 18.74500 17.22500 20.40900 1.000 29.05508 98 ALA A CA 1
ATOM 627 C C . ALA A 1 97 ? 18.40700 18.39500 19.49200 1.000 30.18508 98 ALA A C 1
ATOM 628 O O . ALA A 1 97 ? 19.08700 18.64800 18.49600 1.000 35.24508 98 ALA A O 1
ATOM 630 N N . GLY A 1 98 ? 17.33700 19.11600 19.83300 1.000 30.28508 99 GLY A N 1
ATOM 631 C CA . GLY A 1 98 ? 16.89700 20.23600 19.02700 1.000 22.59508 99 GLY A CA 1
ATOM 632 C C . GLY A 1 98 ? 16.38200 19.88900 17.65300 1.000 25.85508 99 GLY A C 1
ATOM 633 O O . GLY A 1 98 ? 16.11500 20.80200 16.86400 1.000 28.66508 99 GLY A O 1
ATOM 634 N N . VAL A 1 99 ? 16.24100 18.59900 17.32400 1.000 28.85508 100 VAL A N 1
ATOM 635 C CA . VAL A 1 99 ? 15.63900 18.17200 16.06200 1.000 28.38508 100 VAL A CA 1
ATOM 636 C C . VAL A 1 99 ? 14.20400 17.74100 16.34300 1.000 22.51508 100 VAL A C 1
ATOM 637 O O . VAL A 1 99 ? 13.92900 17.06900 17.34700 1.000 21.98508 100 VAL A O 1
ATOM 641 N N . ARG A 1 100 ? 13.28400 18.15900 15.47700 1.000 25.09508 101 ARG A N 1
ATOM 642 C CA . ARG A 1 100 ? 11.86100 17.89400 15.67200 1.000 25.52508 101 ARG A CA 1
ATOM 643 C C . ARG A 1 100 ? 11.45300 16.61300 14.95800 1.000 15.53508 101 ARG A C 1
ATOM 644 O O . ARG A 1 100 ? 11.67600 16.46800 13.75100 1.000 17.05508 101 ARG A O 1
ATOM 652 N N . LEU A 1 101 ? 10.82600 15.70500 15.71200 1.000 22.81508 102 LEU A N 1
ATOM 653 C CA . LEU A 1 101 ? 10.39100 14.39500 15.22500 1.000 21.87508 102 LEU A CA 1
ATOM 654 C C . LEU A 1 101 ? 8.87100 14.30800 15.28800 1.000 16.20508 102 LEU A C 1
ATOM 655 O O . LEU A 1 101 ? 8.28700 14.41900 16.36600 1.000 21.48508 102 LEU A O 1
ATOM 660 N N . TYR A 1 102 ? 8.24300 14.05600 14.15300 1.000 19.14508 103 TYR A N 1
ATOM 661 C CA . TYR A 1 102 ? 6.79200 14.14800 14.03800 1.000 25.34508 103 TYR A CA 1
ATOM 662 C C . TYR A 1 102 ? 6.13900 12.77100 13.98600 1.000 21.01508 103 TYR A C 1
ATOM 663 O O . TYR A 1 102 ? 6.57200 11.89200 13.23100 1.000 19.05508 103 TYR A O 1
ATOM 672 N N . SER A 1 103 ? 5.06700 12.61200 14.75800 1.000 23.09508 104 SER A N 1
ATOM 673 C CA . SER A 1 103 ? 4.22700 11.42600 14.69800 1.000 24.01508 104 SER A CA 1
ATOM 674 C C . SER A 1 103 ? 2.78200 11.80000 14.37400 1.000 27.09508 104 SER A C 1
ATOM 675 O O . SER A 1 103 ? 2.34400 12.94400 14.55700 1.000 22.96508 104 SER A O 1
ATOM 678 N N . LEU A 1 104 ? 2.05100 10.79900 13.89200 1.000 24.82508 105 LEU A N 1
ATOM 679 C CA . LEU A 1 104 ? 0.65000 10.97100 13.52500 1.000 26.72508 105 LEU A CA 1
ATOM 680 C C . LEU A 1 104 ? -0.20000 11.21600 14.76100 1.000 21.52508 105 LEU A C 1
ATOM 681 O O . LEU A 1 104 ? -0.11400 10.48000 15.74700 1.000 21.43508 105 LEU A O 1
ATOM 686 N N . ALA A 1 105 ? -0.99700 12.26900 14.72200 1.000 26.25508 106 ALA A N 1
ATOM 687 C CA . ALA A 1 105 ? -2.00400 12.48300 15.75100 1.000 27.83508 106 ALA A CA 1
ATOM 688 C C . ALA A 1 105 ? -3.30600 11.80600 15.33000 1.000 19.78508 106 ALA A C 1
ATOM 689 O O . ALA A 1 105 ? -3.47600 11.46300 14.15500 1.000 18.89508 106 ALA A O 1
ATOM 691 N N . PRO A 1 106 ? -4.23200 11.57800 16.27900 1.000 19.03508 107 PRO A N 1
ATOM 692 C CA . PRO A 1 106 ? -5.47100 10.83300 15.96700 1.000 25.63508 107 PRO A CA 1
ATOM 693 C C . PRO A 1 106 ? -6.16300 11.21100 14.66300 1.000 20.37508 107 PRO A C 1
ATOM 694 O O . PRO A 1 106 ? -6.44100 10.34700 13.82500 1.000 18.89508 107 PRO A O 1
ATOM 698 N N . VAL A 1 107 ? -6.41400 12.50700 14.45300 1.000 20.95508 108 VAL A N 1
ATOM 699 C CA . VAL A 1 107 ? -7.10500 12.94200 13.24200 1.000 16.25508 108 VAL A CA 1
ATOM 700 C C . VAL A 1 107 ? -6.32700 12.64600 11.96400 1.000 15.11508 108 VAL A C 1
ATOM 701 O O . VAL A 1 107 ? -6.93400 12.54600 10.89200 1.000 14.20508 108 VAL A O 1
ATOM 705 N N . SER A 1 108 ? -4.98600 12.48700 12.03100 1.000 14.86508 109 SER A N 1
ATOM 706 C CA . SER A 1 108 ? -4.23900 12.21400 10.80400 1.000 13.45508 109 SER A CA 1
ATOM 707 C C . SER A 1 108 ? -4.49300 10.80800 10.27500 1.000 12.37508 109 SER A C 1
ATOM 708 O O . SER A 1 108 ? -4.45100 10.59600 9.06300 1.000 14.46508 109 SER A O 1
ATOM 711 N N . LYS A 1 109 ? -4.73400 9.84700 11.16600 1.000 18.26508 110 LYS A N 1
ATOM 712 C CA . LYS A 1 109 ? -5.01600 8.47100 10.75700 1.000 21.10508 110 LYS A CA 1
ATOM 713 C C . LYS A 1 109 ? -6.18800 8.36500 9.78300 1.000 21.74508 110 LYS A C 1
ATOM 714 O O . LYS A 1 109 ? -6.23900 7.40400 9.00500 1.000 18.31508 110 LYS A O 1
ATOM 720 N N . TYR A 1 110 ? -7.11300 9.34400 9.77200 1.000 19.49508 111 TYR A N 1
ATOM 721 C CA . TYR A 1 110 ? -8.15900 9.34200 8.74900 1.000 17.63508 111 TYR A CA 1
ATOM 722 C C . TYR A 1 110 ? -7.64500 9.68400 7.36800 1.000 16.80508 111 TYR A C 1
ATOM 723 O O . TYR A 1 110 ? -8.39700 9.55200 6.39800 1.000 21.99508 111 TYR A O 1
ATOM 732 N N . TYR A 1 111 ? -6.39100 10.11500 7.23300 1.000 20.15508 112 TYR A N 1
ATOM 733 C CA . TYR A 1 111 ? -5.82100 10.36500 5.91500 1.000 15.48508 112 TYR A CA 1
ATOM 734 C C . TYR A 1 111 ? -4.64500 9.43500 5.60000 1.000 15.56508 112 TYR A C 1
ATOM 735 O O . TYR A 1 111 ? -3.94000 9.65800 4.62000 1.000 19.24508 112 TYR A O 1
ATOM 744 N N . VAL A 1 112 ? -4.45200 8.38600 6.38900 1.000 21.13508 113 VAL A N 1
ATOM 745 C CA . VAL A 1 112 ? -3.52200 7.29500 6.09900 1.000 25.92508 113 VAL A CA 1
ATOM 746 C C . VAL A 1 112 ? -4.30300 6.14500 5.46600 1.000 18.29508 113 VAL A C 1
ATOM 747 O O . VAL A 1 112 ? -5.27100 5.65300 6.05200 1.000 23.25508 113 VAL A O 1
ATOM 751 N N . ARG A 1 113 ? -3.86900 5.69500 4.29600 1.000 20.69508 114 ARG A N 1
ATOM 752 C CA . ARG A 1 113 ? -4.50800 4.55900 3.64100 1.000 27.31508 114 ARG A CA 1
ATOM 753 C C . ARG A 1 113 ? -4.61100 3.35500 4.57700 1.000 30.85508 114 ARG A C 1
ATOM 754 O O . ARG A 1 113 ? -3.64400 2.98400 5.25100 1.000 26.46508 114 ARG A O 1
ATOM 762 N N . ASN A 1 114 ? -5.80600 2.75600 4.62900 1.000 33.84508 115 ASN A N 1
ATOM 763 C CA . ASN A 1 114 ? -6.05200 1.58000 5.45600 1.000 34.05508 115 ASN A CA 1
ATOM 764 C C . ASN A 1 114 ? -5.74500 0.31300 4.65300 1.000 34.30508 115 ASN A C 1
ATOM 765 O O . ASN A 1 114 ? -5.10300 0.37500 3.60000 1.000 32.94508 115 ASN A O 1
ATOM 770 N N . GLN A 1 115 ? -6.24400 -0.84000 5.12600 1.000 42.34508 116 GLN A N 1
ATOM 771 C CA . GLN A 1 115 ? -5.90300 -2.13200 4.52900 1.000 36.02508 116 GLN A CA 1
ATOM 772 C C . GLN A 1 115 ? -6.18500 -2.16000 3.03300 1.000 34.88508 116 GLN A C 1
ATOM 773 O O . GLN A 1 115 ? -5.39200 -2.70100 2.25200 1.000 35.68508 116 GLN A O 1
ATOM 775 N N . ASN A 1 116 ? -7.29300 -1.55600 2.60800 1.000 39.55508 117 ASN A N 1
ATOM 776 C CA . ASN A 1 116 ? -7.69800 -1.54800 1.20700 1.000 36.94508 117 ASN A CA 1
ATOM 777 C C . ASN A 1 116 ? -7.16700 -0.34800 0.42500 1.000 36.15508 117 ASN A C 1
ATOM 778 O O . ASN A 1 116 ? -7.43000 -0.24700 -0.78100 1.000 33.87508 117 ASN A O 1
ATOM 783 N N . GLY A 1 117 ? -6.42600 0.55400 1.06800 1.000 36.93508 118 GLY A N 1
ATOM 784 C CA . GLY A 1 117 ? -5.96400 1.75000 0.38800 1.000 34.29508 118 GLY A CA 1
ATOM 785 C C . GLY A 1 117 ? -6.97100 2.87300 0.38100 1.000 24.48508 118 GLY A C 1
ATOM 786 O O . GLY A 1 117 ? -7.01900 3.64400 -0.57700 1.000 29.38508 118 GLY A O 1
ATOM 787 N N . VAL A 1 118 ? -7.78000 2.98000 1.42800 1.000 29.40508 119 VAL A N 1
ATOM 788 C CA . VAL A 1 118 ? -8.86500 3.94800 1.50900 1.000 30.19508 119 VAL A CA 1
ATOM 789 C C . VAL A 1 118 ? -8.56300 4.92100 2.63800 1.000 24.77508 119 VAL A C 1
ATOM 790 O O . VAL A 1 118 ? -8.09100 4.52500 3.70900 1.000 28.81508 119 VAL A O 1
ATOM 794 N N . SER A 1 119 ? -8.82000 6.19900 2.38600 1.000 24.46508 120 SER A N 1
ATOM 795 C CA . SER A 1 119 ? -8.72900 7.23700 3.40500 1.000 22.50508 120 SER A CA 1
ATOM 796 C C . SER A 1 119 ? -9.61900 8.39300 2.96300 1.000 20.44508 120 SER A C 1
ATOM 797 O O . SER A 1 119 ? -10.21000 8.36500 1.88100 1.000 23.62508 120 SER A O 1
ATOM 800 N N . LEU A 1 120 ? -9.65900 9.44100 3.77500 1.000 22.72508 121 LEU A N 1
ATOM 801 C CA . LEU A 1 120 ? -10.37300 10.65100 3.38500 1.000 22.05508 121 LEU A CA 1
ATOM 802 C C . LEU A 1 120 ? -9.59700 11.52000 2.38700 1.000 26.01508 121 LEU A C 1
ATOM 803 O O . LEU A 1 120 ? -10.08900 12.60100 2.04800 1.000 23.33508 121 LEU A O 1
ATOM 808 N N . ARG A 1 121 ? -8.41800 11.08700 1.90400 1.000 24.88508 122 ARG A N 1
ATOM 809 C CA . ARG A 1 121 ? -7.65800 11.87700 0.92900 1.000 20.97508 122 ARG A CA 1
ATOM 810 C C . ARG A 1 121 ? -8.45600 12.27400 -0.30800 1.000 23.82508 122 ARG A C 1
ATOM 811 O O . ARG A 1 121 ? -8.47100 13.47200 -0.64300 1.000 25.73508 122 ARG A O 1
ATOM 819 N N . PRO A 1 122 ? -9.11800 11.36600 -1.03500 1.000 23.80508 123 PRO A N 1
ATOM 820 C CA . PRO A 1 122 ? -9.84800 11.81100 -2.22900 1.000 22.87508 123 PRO A CA 1
ATOM 821 C C . PRO A 1 122 ? -11.08900 12.61900 -1.89000 1.000 15.11508 123 PRO A C 1
ATOM 822 O O . PRO A 1 122 ? -11.63100 13.27700 -2.78100 1.000 22.60508 123 PRO A O 1
ATOM 826 N N . PHE A 1 123 ? -11.53400 12.56700 -0.63800 1.000 14.66508 124 PHE A N 1
ATOM 827 C CA . PHE A 1 123 ? -12.62400 13.41100 -0.15900 1.000 20.83508 124 PHE A CA 1
ATOM 828 C C . PHE A 1 123 ? -12.16900 14.86800 -0.01200 1.000 21.47508 124 PHE A C 1
ATOM 829 O O . PHE A 1 123 ? -12.79300 15.78100 -0.56600 1.000 21.72508 124 PHE A O 1
ATOM 837 N N . MET A 1 124 ? -11.07800 15.09400 0.73800 1.000 20.28508 125 MET A N 1
ATOM 838 C CA . MET A 1 124 ? -10.46700 16.42300 0.83800 1.000 21.88508 125 MET A CA 1
ATOM 839 C C . MET A 1 124 ? -10.06200 16.96800 -0.52200 1.000 20.11508 125 MET A C 1
ATOM 840 O O . MET A 1 124 ? -10.29500 18.14100 -0.82100 1.000 26.01508 125 MET A O 1
ATOM 845 N N . ASN A 1 125 ? -9.45300 16.14000 -1.36600 1.000 22.16508 126 ASN A N 1
ATOM 846 C CA . ASN A 1 125 ? -8.98000 16.62200 -2.65600 1.000 21.11508 126 ASN A CA 1
ATOM 847 C C . ASN A 1 125 ? -10.11900 17.00300 -3.59500 1.000 22.54508 126 ASN A C 1
ATOM 848 O O . ASN A 1 125 ? -9.88200 17.69300 -4.59200 1.000 21.49508 126 ASN A O 1
ATOM 853 N N . PHE A 1 126 ? -11.34200 16.53500 -3.32800 1.000 22.62508 127 PHE A N 1
ATOM 854 C CA . PHE A 1 126 ? -12.46000 16.87800 -4.19900 1.000 23.50508 127 PHE A CA 1
ATOM 855 C C . PHE A 1 126 ? -12.84300 18.34800 -4.03500 1.000 14.90508 127 PHE A C 1
ATOM 856 O O . PHE A 1 126 ? -13.07800 19.04900 -5.01900 1.000 17.91508 127 PHE A O 1
ATOM 864 N N . HIS A 1 127 ? -12.88100 18.82200 -2.79700 1.000 18.13508 128 HIS A N 1
ATOM 865 C CA . HIS A 1 127 ? -13.18900 20.21400 -2.50400 1.000 20.70508 128 HIS A CA 1
ATOM 866 C C . HIS A 1 127 ? -12.11500 21.17800 -3.01100 1.000 26.13508 128 HIS A C 1
ATOM 867 O O . HIS A 1 127 ? -12.40800 22.36600 -3.21500 1.000 23.47508 128 HIS A O 1
ATOM 874 N N . LEU A 1 128 ? -10.88900 20.69300 -3.22400 1.000 24.68508 129 LEU A N 1
ATOM 875 C CA . LEU A 1 128 ? -9.78600 21.48700 -3.74300 1.000 20.61508 129 LEU A CA 1
ATOM 876 C C . LEU A 1 128 ? -9.62800 21.34600 -5.24500 1.000 22.74508 129 LEU A C 1
ATOM 877 O O . LEU A 1 128 ? -8.66800 21.87800 -5.81500 1.000 24.08508 129 LEU A O 1
ATOM 882 N N . ASP A 1 129 ? -10.56400 20.67400 -5.90600 1.000 16.95508 130 ASP A N 1
ATOM 883 C CA . ASP A 1 129 ? -10.48200 20.49600 -7.34100 1.000 18.38508 130 ASP A CA 1
ATOM 884 C C . ASP A 1 129 ? -10.58200 21.83100 -8.07200 1.000 23.62508 130 ASP A C 1
ATOM 885 O O . ASP A 1 129 ? -11.23700 22.76800 -7.61300 1.000 25.89508 130 ASP A O 1
ATOM 890 N N . LYS A 1 130 ? -9.92700 21.90200 -9.23200 1.000 22.22508 131 LYS A N 1
ATOM 891 C CA . LYS A 1 130 ? -9.97400 23.10900 -10.04600 1.000 25.92508 131 LYS A CA 1
ATOM 892 C C . LYS A 1 130 ? -11.38100 23.40100 -10.55200 1.000 31.73508 131 LYS A C 1
ATOM 893 O O . LYS A 1 130 ? -11.68300 24.55600 -10.88300 1.000 25.37508 131 LYS A O 1
ATOM 899 N N . ALA A 1 131 ? -12.24400 22.38300 -10.63200 1.000 26.69508 132 ALA A N 1
ATOM 900 C CA . ALA A 1 131 ? -13.61900 22.60900 -11.04800 1.000 27.19508 132 ALA A CA 1
ATOM 901 C C . ALA A 1 131 ? -14.47000 23.18400 -9.92600 1.000 22.18508 132 ALA A C 1
ATOM 902 O O . ALA A 1 131 ? -15.51200 23.77600 -10.20200 1.000 25.95508 132 ALA A O 1
ATOM 904 N N . LEU A 1 132 ? -14.04000 23.05100 -8.67800 1.000 20.11508 133 LEU A N 1
ATOM 905 C CA . LEU A 1 132 ? -14.82600 23.47900 -7.53700 1.000 21.82508 133 LEU A CA 1
ATOM 906 C C . LEU A 1 132 ? -14.28600 24.71300 -6.83900 1.000 26.66508 133 LEU A C 1
ATOM 907 O O . LEU A 1 132 ? -15.05300 25.43900 -6.20900 1.000 25.50508 133 LEU A O 1
ATOM 912 N N . MET A 1 133 ? -12.98200 24.95200 -6.91200 1.000 25.04508 134 MET A N 1
ATOM 913 C CA . MET A 1 133 ? -12.37700 26.10400 -6.23700 1.000 28.66508 134 MET A CA 1
ATOM 914 C C . MET A 1 133 ? -12.99000 27.45100 -6.59800 1.000 19.53508 134 MET A C 1
ATOM 915 O O . MET A 1 133 ? -13.21900 28.25200 -5.67800 1.000 26.16508 134 MET A O 1
ATOM 920 N N . PRO A 1 134 ? -13.28100 27.77400 -7.86200 1.000 18.39508 135 PRO A N 1
ATOM 921 C CA . PRO A 1 134 ? -13.87100 29.09100 -8.15600 1.000 25.61508 135 PRO A CA 1
ATOM 922 C C . PRO A 1 134 ? -15.30200 29.19900 -7.67400 1.000 30.31508 135 PRO A C 1
ATOM 923 O O . PRO A 1 134 ? -15.80600 30.31600 -7.51900 1.000 28.94508 135 PRO A O 1
ATOM 927 N N . CYS A 1 135 ? -15.95900 28.05800 -7.41600 1.000 28.71508 136 CYS A N 1
ATOM 928 C CA . CYS A 1 135 ? -17.34500 28.05000 -6.96500 1.000 24.14508 136 CYS A CA 1
ATOM 929 C C . CYS A 1 135 ? -17.45700 28.50700 -5.51900 1.000 23.88508 136 CYS A C 1
ATOM 930 O O . CYS A 1 135 ? -18.43000 29.18000 -5.16100 1.000 29.92508 136 CYS A O 1
ATOM 933 N N . TRP A 1 136 ? -16.48000 28.16000 -4.66900 1.000 18.86508 137 TRP A N 1
ATOM 934 C CA . TRP A 1 136 ? -16.60000 28.51500 -3.26200 1.000 21.24508 137 TRP A CA 1
ATOM 935 C C . TRP A 1 136 ? -16.61000 30.02200 -3.07200 1.000 19.82508 137 TRP A C 1
ATOM 936 O O . TRP A 1 136 ? -17.13300 30.51400 -2.07000 1.000 22.56508 137 TRP A O 1
ATOM 947 N N . PHE A 1 137 ? -16.01700 30.75700 -3.99900 1.000 22.67508 138 PHE A N 1
ATOM 948 C CA . PHE A 1 137 ? -15.72900 32.16900 -3.80700 1.000 26.11508 138 PHE A CA 1
ATOM 949 C C . PHE A 1 137 ? -16.69000 33.05500 -4.57800 1.000 28.80508 138 PHE A C 1
ATOM 950 O O . PHE A 1 137 ? -16.42200 34.24300 -4.75500 1.000 28.01508 138 PHE A O 1
ATOM 958 N N . ARG A 1 138 ? -17.80400 32.48900 -5.04700 1.000 30.40508 139 ARG A N 1
ATOM 959 C CA . ARG A 1 138 ? -18.91500 33.22800 -5.63000 1.000 28.09508 139 ARG A CA 1
ATOM 960 C C . ARG A 1 138 ? -20.15300 33.18000 -4.74100 1.000 25.57508 139 ARG A C 1
ATOM 961 O O . ARG A 1 138 ? -21.27400 33.29000 -5.23600 1.000 27.87508 139 ARG A O 1
ATOM 969 N N . LEU A 1 139 ? -19.97200 32.98100 -3.43800 1.000 27.97508 140 LEU A N 1
ATOM 970 C CA . LEU A 1 139 ? -21.11200 32.89900 -2.53400 1.000 27.77508 140 LEU A CA 1
ATOM 971 C C . LEU A 1 139 ? -21.76200 34.25800 -2.32100 1.000 30.75508 140 LEU A C 1
ATOM 972 O O . LEU A 1 139 ? -22.98300 34.33900 -2.15400 1.000 30.49508 140 LEU A O 1
ATOM 977 N N . LYS A 1 140 ? -20.96100 35.32600 -2.30100 1.000 29.43508 141 LYS A N 1
ATOM 978 C CA . LYS A 1 140 ? -21.50500 36.67300 -2.16400 1.000 29.29508 141 LYS A CA 1
ATOM 979 C C . LYS A 1 140 ? -22.44800 36.99800 -3.31800 1.000 25.91508 141 LYS A C 1
ATOM 980 O O . LYS A 1 140 ? -23.55900 37.49800 -3.10800 1.000 29.86508 141 LYS A O 1
ATOM 986 N N . GLU A 1 141 ? -22.02900 36.69600 -4.54500 1.000 24.37508 142 GLU A N 1
ATOM 987 C CA . GLU A 1 141 ? -22.89300 36.89300 -5.70100 1.000 27.74508 142 GLU A CA 1
ATOM 988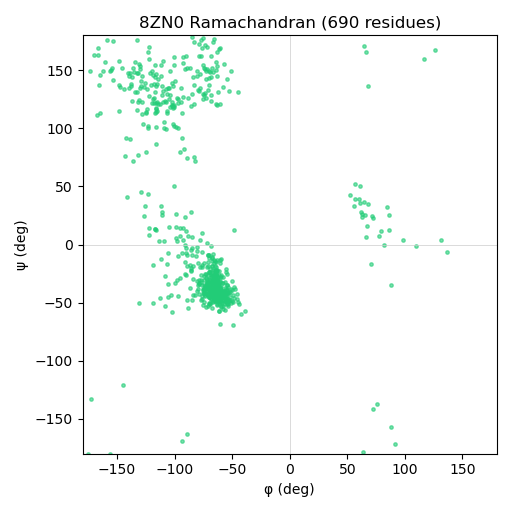 C C . GLU A 1 141 ? -24.14000 36.01500 -5.62600 1.000 32.46508 142 GLU A C 1
ATOM 989 O O . GLU A 1 141 ? -25.22800 36.42700 -6.04500 1.000 29.96508 142 GLU A O 1
ATOM 995 N N . GLN A 1 142 ? -24.00600 34.81300 -5.07800 1.000 30.50508 143 GLN A N 1
ATOM 996 C CA . GLN A 1 142 ? -25.13500 33.89700 -5.02600 1.000 32.62508 143 GLN A CA 1
ATOM 997 C C . GLN A 1 142 ? -26.17700 34.37200 -4.02500 1.000 29.39508 143 GLN A C 1
ATOM 998 O O . GLN A 1 142 ? -27.38000 34.32500 -4.30200 1.000 32.37508 143 GLN A O 1
ATOM 1004 N N . ILE A 1 143 ? -25.73300 34.84000 -2.86400 1.000 27.57508 144 ILE A N 1
ATOM 1005 C CA . ILE A 1 143 ? -26.65700 35.36200 -1.86400 1.000 27.84508 144 ILE A CA 1
ATOM 1006 C C . ILE A 1 143 ? -27.42600 36.55800 -2.41500 1.000 31.81508 144 ILE A C 1
ATOM 1007 O O . ILE A 1 143 ? -28.63500 36.69200 -2.19300 1.000 29.32508 144 ILE A O 1
ATOM 1012 N N . LEU A 1 144 ? -26.74300 37.42700 -3.17000 1.000 33.10508 145 LEU A N 1
ATOM 1013 C CA . LEU A 1 144 ? -27.35600 38.64000 -3.70100 1.000 31.41508 145 LEU A CA 1
ATOM 1014 C C . LEU A 1 144 ? -28.22000 38.38500 -4.92900 1.000 35.54508 145 LEU A C 1
ATOM 1015 O O . LEU A 1 144 ? -29.21900 39.08300 -5.12900 1.000 34.43508 145 LEU A O 1
ATOM 1020 N N . GLU A 1 145 ? -27.84800 37.42800 -5.77800 1.000 33.31508 146 GLU A N 1
ATOM 1021 C CA . GLU A 1 145 ? -28.54600 37.22100 -7.03500 1.000 32.08508 146 GLU A CA 1
ATOM 1022 C C . GLU A 1 145 ? -29.28700 35.89500 -7.11800 1.000 26.95508 146 GLU A C 1
ATOM 1023 O O . GLU A 1 145 ? -29.87900 35.60500 -8.16200 1.000 27.41508 146 GLU A O 1
ATOM 1029 N N . GLY A 1 146 ? -29.28700 35.09200 -6.06300 1.000 29.89508 147 GLY A N 1
ATOM 1030 C CA . GLY A 1 146 ? -29.92800 33.79200 -6.12100 1.000 33.37508 147 GLY A CA 1
ATOM 1031 C C . GLY A 1 146 ? -29.27000 32.85900 -7.11900 1.000 36.99508 147 GLY A C 1
ATOM 1032 O O . GLY A 1 146 ? -28.28400 33.21900 -7.77300 1.000 34.33508 147 GLY A O 1
ATOM 1033 N N . GLY A 1 147 ? -29.79700 31.65900 -7.26100 1.000 35.28508 148 GLY A N 1
ATOM 1034 C CA . GLY A 1 147 ? -29.16800 30.68900 -8.13100 1.000 35.80508 148 GLY A CA 1
ATOM 1035 C C . GLY A 1 147 ? -28.12500 29.88300 -7.38400 1.000 31.64508 148 GLY A C 1
ATOM 1036 O O . GLY A 1 147 ? -28.14800 29.76900 -6.15400 1.000 33.23508 148 GLY A O 1
ATOM 1037 N N . SER A 1 148 ? -27.17900 29.33100 -8.14400 1.000 34.40508 149 SER A N 1
ATOM 1038 C CA . SER A 1 148 ? -26.20000 28.39000 -7.60900 1.000 29.78508 149 SER A CA 1
ATOM 1039 C C . SER A 1 148 ? -24.79600 28.76000 -8.06900 1.000 21.68508 149 SER A C 1
ATOM 1040 O O . SER A 1 148 ? -24.56800 28.95800 -9.26700 1.000 23.61508 149 SER A O 1
ATOM 1043 N N . ALA A 1 149 ? -23.85800 28.81500 -7.11600 1.000 22.66508 150 ALA A N 1
ATOM 1044 C CA . ALA A 1 149 ? -22.46400 29.10600 -7.45000 1.000 25.03508 150 ALA A CA 1
ATOM 1045 C C . ALA A 1 149 ? -21.92000 28.11100 -8.46900 1.000 21.72508 150 ALA A C 1
ATOM 1046 O O . ALA A 1 149 ? -21.38300 28.50400 -9.51100 1.000 21.45508 150 ALA A O 1
ATOM 1048 N N . PHE A 1 150 ? -22.08400 26.80900 -8.20400 1.000 25.35508 151 PHE A N 1
ATOM 1049 C CA . PHE A 1 150 ? -21.68500 25.80600 -9.19000 1.000 20.68508 151 PHE A CA 1
ATOM 1050 C C . PHE A 1 150 ? -22.30600 26.07000 -10.55700 1.000 22.95508 151 PHE A C 1
ATOM 1051 O O . PHE A 1 150 ? -21.63700 25.93500 -11.58900 1.000 22.15508 151 PHE A O 1
ATOM 1059 N N . HIS A 1 151 ? -23.59100 26.44600 -10.59600 1.000 22.44508 152 HIS A N 1
ATOM 1060 C CA . HIS A 1 151 ? -24.20300 26.71900 -11.89200 1.000 23.66508 152 HIS A CA 1
ATOM 1061 C C . HIS A 1 151 ? -23.66400 28.01300 -12.50300 1.000 23.82508 152 HIS A C 1
ATOM 1062 O O . HIS A 1 151 ? -23.47900 28.09300 -13.72400 1.000 26.25508 152 HIS A O 1
ATOM 1069 N N . LYS A 1 152 ? -23.43300 29.04500 -11.68000 1.000 28.74508 153 LYS A N 1
ATOM 1070 C CA . LYS A 1 152 ? -22.82400 30.27400 -12.19200 1.000 26.76508 153 LYS A CA 1
ATOM 1071 C C . LYS A 1 152 ? -21.49200 29.98300 -12.87000 1.000 30.96508 153 LYS A C 1
ATOM 1072 O O . LYS A 1 152 ? -21.19000 30.54100 -13.93100 1.000 36.38508 153 LYS A O 1
ATOM 1078 N N . VAL A 1 153 ? -20.68900 29.09100 -12.28100 1.000 33.02508 154 VAL A N 1
ATOM 1079 C CA . VAL A 1 153 ? -19.37800 28.77600 -12.84800 1.000 27.69508 154 VAL A CA 1
ATOM 1080 C C . VAL A 1 153 ? -19.50500 27.86700 -14.06600 1.000 24.92508 154 VAL A C 1
ATOM 1081 O O . VAL A 1 153 ? -18.84600 28.09500 -15.08300 1.000 28.59508 154 VAL A O 1
ATOM 1085 N N . HIS A 1 154 ? -20.34800 26.82400 -14.00300 1.000 28.99508 155 HIS A N 1
ATOM 1086 C CA . HIS A 1 154 ? -20.35900 25.80500 -15.05400 1.000 28.59508 155 HIS A CA 1
ATOM 1087 C C . HIS A 1 154 ? -21.55800 25.84800 -15.99100 1.000 31.83508 155 HIS A C 1
ATOM 1088 O O . HIS A 1 154 ? -21.49800 25.23000 -17.05700 1.000 36.90508 155 HIS A O 1
ATOM 1095 N N . GLY A 1 155 ? -22.64200 26.52900 -15.62700 1.000 35.29508 156 GLY A N 1
ATOM 1096 C CA . GLY A 1 155 ? -23.79800 26.61100 -16.49700 1.000 31.69508 156 GLY A CA 1
ATOM 1097 C C . GLY A 1 155 ? -24.72900 25.42100 -16.44700 1.000 31.07508 156 GLY A C 1
ATOM 1098 O O . GLY A 1 155 ? -25.73100 25.41100 -17.16900 1.000 35.24508 156 GLY A O 1
ATOM 1099 N N . ILE A 1 156 ? -24.42300 24.41100 -15.63700 1.000 30.01508 157 ILE A N 1
ATOM 1100 C CA . ILE A 1 156 ? -25.24200 23.21500 -15.49500 1.000 28.18508 157 ILE A CA 1
ATOM 1101 C C . ILE A 1 156 ? -25.22000 22.85000 -14.02300 1.000 26.99508 157 ILE A C 1
ATOM 1102 O O . ILE A 1 156 ? -24.22500 23.08300 -13.33000 1.000 27.98508 157 ILE A O 1
ATOM 1107 N N . ASN A 1 157 ? -26.31900 22.28400 -13.53100 1.000 24.88508 158 ASN A N 1
ATOM 1108 C CA . ASN A 1 157 ? -26.34500 21.94600 -12.11500 1.000 27.87508 158 ASN A CA 1
ATOM 1109 C C . ASN A 1 157 ? -25.47200 20.71200 -11.83600 1.000 23.40508 158 ASN A C 1
ATOM 1110 O O . ASN A 1 157 ? -24.98000 20.04400 -12.74800 1.000 24.53508 158 ASN A O 1
ATOM 1115 N N . PHE A 1 158 ? -25.29700 20.42100 -10.54800 1.000 25.24508 159 PHE A N 1
ATOM 1116 C CA . PHE A 1 158 ? -24.19900 19.58100 -10.08300 1.000 27.23508 159 PHE A CA 1
ATOM 1117 C C . PHE A 1 158 ? -24.21500 1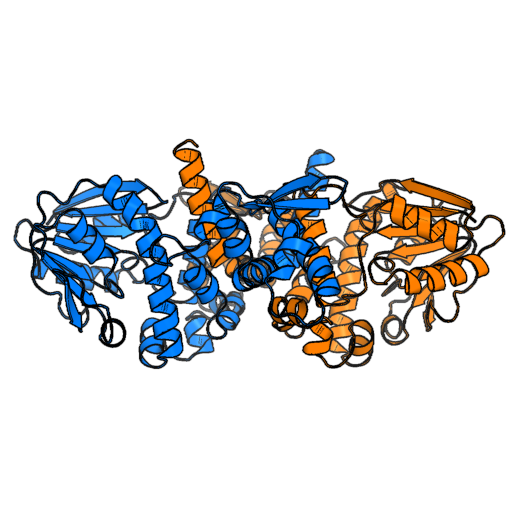8.17200 -10.66900 1.000 25.67508 159 PHE A C 1
ATOM 1118 O O . PHE A 1 158 ? -23.33200 17.83300 -11.46200 1.000 25.34508 159 PHE A O 1
ATOM 1126 N N . TYR A 1 159 ? -25.20400 17.34200 -10.30400 1.000 27.25508 160 TYR A N 1
ATOM 1127 C CA . TYR A 1 159 ? -25.22800 15.97100 -10.82400 1.000 26.47508 160 TYR A CA 1
ATOM 1128 C C . TYR A 1 159 ? -25.38600 15.95100 -12.33700 1.000 27.99508 160 TYR A C 1
ATOM 1129 O O . TYR A 1 159 ? -24.87500 15.03900 -13.00200 1.000 33.95508 160 TYR A O 1
ATOM 1138 N N . ASP A 1 160 ? -26.06500 16.95500 -12.90100 1.000 24.94508 161 ASP A N 1
ATOM 1139 C CA . ASP A 1 160 ? -26.17700 17.06000 -14.35000 1.000 24.04508 161 ASP A CA 1
ATOM 1140 C C . ASP A 1 160 ? -24.81400 17.29900 -14.98900 1.000 28.87508 161 ASP A C 1
ATOM 1141 O O . ASP A 1 160 ? -24.50700 16.73900 -16.05100 1.000 28.03508 161 ASP A O 1
ATOM 1146 N N . TYR A 1 161 ? -23.99000 18.15100 -14.36700 1.000 31.11508 162 TYR A N 1
ATOM 1147 C CA . TYR A 1 161 ? -22.66900 18.43400 -14.91600 1.000 25.47508 162 TYR A CA 1
ATOM 1148 C C . TYR A 1 161 ? -21.77700 17.19700 -14.88000 1.000 20.34508 162 TYR A C 1
ATOM 1149 O O . TYR A 1 161 ? -21.09200 16.90600 -15.86300 1.000 24.27508 162 TYR A O 1
ATOM 1158 N N . LEU A 1 162 ? -21.79000 16.46200 -13.75800 1.000 24.23508 163 LEU A N 1
ATOM 1159 C CA . LEU A 1 162 ? -21.00500 15.23100 -13.60100 1.000 25.61508 163 LEU A CA 1
ATOM 1160 C C . LEU A 1 162 ? -21.19700 14.25200 -14.75700 1.000 28.57508 163 LEU A C 1
ATOM 1161 O O . LEU A 1 162 ? -20.24100 13.60000 -15.19500 1.000 30.15508 163 LEU A O 1
ATOM 1166 N N . GLY A 1 163 ? -22.41900 14.12100 -15.25800 1.000 25.38508 164 GLY A N 1
ATOM 1167 C CA . GLY A 1 163 ? -22.60900 13.29000 -16.42200 1.000 22.38508 164 GLY A CA 1
ATOM 1168 C C . GLY A 1 163 ? -22.00100 13.80900 -17.70200 1.000 22.61508 164 GLY A C 1
ATOM 1169 O O . GLY A 1 163 ? -22.11900 13.14100 -18.73100 1.000 26.07508 164 GLY A O 1
ATOM 1170 N N . THR A 1 164 ? -21.37200 14.98600 -17.69000 1.000 26.19508 165 THR A N 1
ATOM 1171 C CA . THR A 1 164 ? -20.71000 15.53100 -18.87200 1.000 24.47508 165 THR A CA 1
ATOM 1172 C C . THR A 1 164 ? -19.19400 15.57400 -18.74400 1.000 20.57508 165 THR A C 1
ATOM 1173 O O . THR A 1 164 ? -18.51800 15.81200 -19.74800 1.000 22.36508 165 THR A O 1
ATOM 1177 N N . ASP A 1 165 ? -18.65900 15.36700 -17.54100 1.000 24.41508 166 ASP A N 1
ATOM 1178 C CA . ASP A 1 165 ? -17.22300 15.40500 -17.25600 1.000 29.18508 166 ASP A CA 1
ATOM 1179 C C . ASP A 1 165 ? -16.84600 14.11400 -16.53300 1.000 17.69508 166 ASP A C 1
ATOM 1180 O O . ASP A 1 165 ? -17.10300 13.97500 -15.33600 1.000 22.08508 166 ASP A O 1
ATOM 1185 N N . SER A 1 166 ? -16.21300 13.18100 -17.25200 1.000 25.79508 167 SER A N 1
ATOM 1186 C CA . SER A 1 166 ? -15.82200 11.91900 -16.62300 1.000 21.74508 167 SER A CA 1
ATOM 1187 C C . SER A 1 166 ? -14.78100 12.14100 -15.53600 1.000 18.78508 167 SER A C 1
ATOM 1188 O O . SER A 1 166 ? -14.82400 11.49500 -14.48500 1.000 21.65508 167 SER A O 1
ATOM 1191 N N . ARG A 1 167 ? -13.84800 13.07100 -15.75700 1.000 23.53508 168 ARG A N 1
ATOM 1192 C CA . ARG A 1 167 ? -12.80400 13.31200 -14.76600 1.000 20.69508 168 ARG A CA 1
ATOM 1193 C C . ARG A 1 167 ? -13.39400 13.71600 -13.42200 1.000 19.77508 168 ARG A C 1
ATOM 1194 O O . ARG A 1 167 ? -13.00600 13.18500 -12.37400 1.000 19.23508 168 ARG A O 1
ATOM 1202 N N . LEU A 1 168 ? -14.33500 14.67000 -13.42500 1.000 22.45508 169 LEU A N 1
ATOM 1203 C CA . LEU A 1 168 ? -14.90700 15.11700 -12.15900 1.000 21.34508 169 LEU A CA 1
ATOM 1204 C C . LEU A 1 168 ? -15.96300 14.14700 -11.62900 1.000 16.16508 169 LEU A C 1
ATOM 1205 O O . LEU A 1 168 ? -16.10400 13.99600 -10.41100 1.000 17.81508 169 LEU A O 1
ATOM 1210 N N . ASN A 1 169 ? -16.70900 13.48800 -12.51600 1.000 20.71508 170 ASN A N 1
ATOM 1211 C CA . ASN A 1 169 ? -17.57000 12.38900 -12.08100 1.000 19.91508 170 ASN A CA 1
ATOM 1212 C C . ASN A 1 169 ? -16.76600 11.34200 -11.30400 1.000 16.87508 170 ASN A C 1
ATOM 1213 O O . ASN A 1 169 ? -17.10800 10.98600 -10.17100 1.000 17.17508 170 ASN A O 1
ATOM 1218 N N . GLU A 1 170 ? -15.64200 10.89800 -11.87600 1.000 24.74508 171 GLU A N 1
ATOM 1219 C CA . GLU A 1 170 ? -14.79300 9.91400 -11.20200 1.000 17.58508 171 GLU A CA 1
ATOM 1220 C C . GLU A 1 170 ? -14.25200 10.45200 -9.88000 1.000 18.83508 171 GLU A C 1
ATOM 1221 O O . GLU A 1 170 ? -14.28600 9.76000 -8.85300 1.000 19.99508 171 GLU A O 1
ATOM 1227 N N . ALA A 1 171 ? -13.77200 11.70600 -9.87300 1.000 22.73508 172 ALA A N 1
ATOM 1228 C CA . ALA A 1 171 ? -13.23700 12.29000 -8.64400 1.000 17.10508 172 ALA A CA 1
ATOM 1229 C C . ALA A 1 171 ? -14.30800 12.40700 -7.56500 1.000 14.63508 172 ALA A C 1
ATOM 1230 O O . ALA A 1 171 ? -14.03900 12.19900 -6.38000 1.000 15.36508 172 ALA A O 1
ATOM 1232 N N . PHE A 1 172 ? -15.53000 12.77700 -7.95000 1.000 20.57508 173 PHE A N 1
ATOM 1233 C CA . PHE A 1 172 ? -16.60500 12.83200 -6.97000 1.000 17.83508 173 PHE A CA 1
ATOM 1234 C C . PHE A 1 172 ? -16.91500 11.44100 -6.43700 1.000 13.64508 173 PHE A C 1
ATOM 1235 O O . PHE A 1 172 ? -17.06300 11.24000 -5.22500 1.000 16.06508 173 PHE A O 1
ATOM 1243 N N . ASN A 1 173 ? -16.98200 10.46600 -7.33900 1.000 19.09508 174 ASN A N 1
ATOM 1244 C CA . ASN A 1 173 ? -17.36100 9.10700 -6.95900 1.000 19.33508 174 ASN A CA 1
ATOM 1245 C C . ASN A 1 173 ? -16.36900 8.49900 -5.97700 1.000 17.07508 174 ASN A C 1
ATOM 1246 O O . ASN A 1 173 ? -16.77200 7.95800 -4.94600 1.000 20.18508 174 ASN A O 1
ATOM 1251 N N . ILE A 1 174 ? -15.06300 8.63500 -6.24000 1.000 22.04508 175 ILE A N 1
ATOM 1252 C CA . ILE A 1 174 ? -14.06600 8.15800 -5.27500 1.000 18.56508 175 ILE A CA 1
ATOM 1253 C C . ILE A 1 174 ? -14.17300 8.91100 -3.95100 1.000 17.27508 175 ILE A C 1
ATOM 1254 O O . ILE A 1 174 ? -13.89300 8.35200 -2.88500 1.000 19.19508 175 ILE A O 1
ATOM 1259 N N . ALA A 1 175 ? -14.52900 10.20300 -3.98300 1.000 21.59508 176 ALA A N 1
ATOM 1260 C CA . ALA A 1 175 ? -14.66400 10.95900 -2.73900 1.000 18.86508 176 ALA A CA 1
ATOM 1261 C C . ALA A 1 175 ? -15.82800 10.44400 -1.90100 1.000 11.52508 176 ALA A C 1
ATOM 1262 O O . ALA A 1 175 ? -15.72900 10.35100 -0.67300 1.000 14.24508 176 ALA A O 1
ATOM 1264 N N . MET A 1 176 ? -16.96000 10.15300 -2.53900 1.000 19.10508 177 MET A N 1
ATOM 1265 C CA . MET A 1 176 ? -18.07000 9.57200 -1.78600 1.000 21.17508 177 MET A CA 1
ATOM 1266 C C . MET A 1 176 ? -17.69800 8.17800 -1.29300 1.000 12.43508 177 MET A C 1
ATOM 1267 O O . MET A 1 176 ? -17.83800 7.87200 -0.10700 1.000 14.47508 177 MET A O 1
ATOM 1272 N N . PHE A 1 177 ? -17.17000 7.35300 -2.19800 1.000 19.89508 178 PHE A N 1
ATOM 1273 C CA . PHE A 1 177 ? -16.72600 5.99900 -1.87400 1.000 18.69508 178 PHE A CA 1
ATOM 1274 C C . PHE A 1 177 ? -15.81900 5.97700 -0.65000 1.000 19.86508 178 PHE A C 1
ATOM 1275 O O . PHE A 1 177 ? -16.03000 5.19400 0.28400 1.000 20.62508 178 PHE A O 1
ATOM 1283 N N . SER A 1 178 ? -14.81300 6.86600 -0.62600 1.000 22.41508 179 SER A N 1
ATOM 1284 C CA . SER A 1 178 ? -13.85900 6.90500 0.47900 1.000 18.36508 179 SER A CA 1
ATOM 1285 C C . SER A 1 178 ? -14.51800 7.31900 1.78600 1.000 16.03508 179 SER A C 1
ATOM 1286 O O . SER A 1 178 ? -14.25500 6.72100 2.83400 1.000 18.74508 179 SER A O 1
ATOM 1289 N N . GLN A 1 179 ? -15.36400 8.35800 1.76900 1.000 17.25508 180 GLN A N 1
ATOM 1290 C CA . GLN A 1 179 ? -16.02900 8.73500 3.01200 1.000 15.60508 180 GLN A CA 1
ATOM 1291 C C . GLN A 1 179 ? -16.97100 7.62600 3.49700 1.000 14.88508 180 GLN A C 1
ATOM 1292 O O . GLN A 1 179 ? -17.06900 7.37000 4.70200 1.000 16.34508 180 GLN A O 1
ATOM 1298 N N . SER A 1 180 ? -17.65800 6.95600 2.57200 1.000 21.09508 181 SER A N 1
ATOM 1299 C CA . SER A 1 180 ? -18.59500 5.90200 2.95900 1.000 20.69508 181 SER A CA 1
ATOM 1300 C C . SER A 1 180 ? -17.87600 4.75300 3.65300 1.000 19.55508 181 SER A C 1
ATOM 1301 O O . SER A 1 180 ? -18.25800 4.34500 4.75400 1.000 24.12508 181 SER A O 1
ATOM 1304 N N . SER A 1 181 ? -16.81500 4.23100 3.02400 1.000 23.71508 182 SER A N 1
ATOM 1305 C CA . SER A 1 181 ? -16.04600 3.13400 3.61400 1.000 22.99508 182 SER A CA 1
ATOM 1306 C C . SER A 1 181 ? -15.56500 3.47800 5.01700 1.000 23.27508 182 SER A C 1
ATOM 1307 O O . SER A 1 181 ? -15.59100 2.63500 5.92100 1.000 27.60508 182 SER A O 1
ATOM 1310 N N . ILE A 1 182 ? -15.14100 4.72700 5.22500 1.000 23.77508 183 ILE A N 1
ATOM 1311 C CA . ILE A 1 182 ? -14.60800 5.13000 6.52200 1.000 22.05508 183 ILE A CA 1
ATOM 1312 C C . ILE A 1 182 ? -15.69700 5.10700 7.59000 1.000 22.88508 183 ILE A C 1
ATOM 1313 O O . ILE A 1 182 ? -15.43100 4.80400 8.76000 1.000 27.39508 183 ILE A O 1
ATOM 1318 N N . VAL A 1 183 ? -16.94200 5.40200 7.21400 1.000 28.71508 184 VAL A N 1
ATOM 1319 C CA . VAL A 1 183 ? -17.98700 5.61400 8.21500 1.000 26.12508 184 VAL A CA 1
ATOM 1320 C C . VAL A 1 183 ? -18.87400 4.38400 8.41100 1.000 21.71508 184 VAL A C 1
ATOM 1321 O O . VAL A 1 183 ? -19.31700 4.11900 9.53200 1.000 27.23508 184 VAL A O 1
ATOM 1325 N N . MET A 1 184 ? -19.10800 3.60700 7.34500 1.000 24.61508 185 MET A N 1
ATOM 1326 C CA . MET A 1 184 ? -20.09000 2.51900 7.41800 1.000 29.39508 185 MET A CA 1
ATOM 1327 C C . MET A 1 184 ? -19.68400 1.41900 8.40100 1.000 34.74508 185 MET A C 1
ATOM 1328 O O . MET A 1 184 ? -20.55600 0.74200 8.96400 1.000 28.96508 185 MET A O 1
ATOM 1333 N N . ASP A 1 185 ? -18.37800 1.23400 8.62700 1.000 34.70508 186 ASP A N 1
ATOM 1334 C CA . ASP A 1 185 ? -17.92000 0.28700 9.64200 1.000 35.46508 186 ASP A CA 1
ATOM 1335 C C . ASP A 1 185 ? -18.37900 0.68700 11.03900 1.000 31.31508 186 ASP A C 1
ATOM 1336 O O . ASP A 1 185 ? -18.63000 -0.18200 11.88300 1.000 35.91508 186 ASP A O 1
ATOM 1341 N N . LYS A 1 186 ? -18.46100 1.99100 11.31900 1.000 33.68508 187 LYS A N 1
ATOM 1342 C CA . LYS A 1 186 ? -18.92200 2.42200 12.63500 1.000 32.84508 187 LYS A CA 1
ATOM 1343 C C . LYS A 1 186 ? -20.44400 2.46100 12.72800 1.000 25.98508 187 LYS A C 1
ATOM 1344 O O . LYS A 1 186 ? -20.99400 2.26000 13.81100 1.000 28.30508 187 LYS A O 1
ATOM 1350 N N . ILE A 1 187 ? -21.12400 2.72300 11.61200 1.000 31.07508 188 ILE A N 1
ATOM 1351 C CA . ILE A 1 187 ? -22.58700 2.71600 11.58400 1.000 34.77508 188 ILE A CA 1
ATOM 1352 C C . ILE A 1 187 ? -23.11300 1.29100 11.71700 1.000 31.90508 188 ILE A C 1
ATOM 1353 O O . ILE A 1 187 ? -23.94700 0.99900 12.58500 1.000 33.61508 188 ILE A O 1
ATOM 1358 N N . ILE A 1 188 ? -22.61800 0.38800 10.86000 1.000 31.17508 189 ILE A N 1
ATOM 1359 C CA . ILE A 1 188 ? -22.98000 -1.03100 10.91100 1.000 31.99508 189 ILE A CA 1
ATOM 1360 C C . ILE A 1 188 ? -22.79500 -1.59100 12.31500 1.000 33.13508 189 ILE A C 1
ATOM 1361 O O . ILE A 1 188 ? -23.60900 -2.38900 12.79800 1.000 34.80508 189 ILE A O 1
ATOM 1366 N N . GLU A 1 189 ? -21.74000 -1.15900 13.00600 1.000 32.96508 190 GLU A N 1
ATOM 1367 C CA . GLU A 1 189 ? -21.55200 -1.59500 14.38100 1.000 30.59508 190 GLU A CA 1
ATOM 1368 C C . GLU A 1 189 ? -22.51600 -0.91500 15.34200 1.000 33.96508 190 GLU A C 1
ATOM 1369 O O . GLU A 1 189 ? -22.84000 -1.48000 16.39200 1.000 37.09508 190 GLU A O 1
ATOM 1375 N N . SER A 1 190 ? -22.97700 0.29300 15.02100 1.000 38.51508 191 SER A N 1
ATOM 1376 C CA . SER A 1 190 ? -23.90700 0.97600 15.91400 1.000 32.80508 191 SER A CA 1
ATOM 1377 C C . SER A 1 190 ? -25.34400 0.52500 15.67800 1.000 34.11508 191 SER A C 1
ATOM 1378 O O . SER A 1 190 ? -26.08800 0.26900 16.63300 1.000 35.98508 191 SER A O 1
ATOM 1381 N N . TYR A 1 191 ? -25.73400 0.39900 14.41500 1.000 33.04508 192 TYR A N 1
ATOM 1382 C CA . TYR A 1 191 ? -27.13200 0.25200 14.00700 1.000 35.73508 192 TYR A CA 1
ATOM 1383 C C . TYR A 1 191 ? -27.44400 -1.21700 13.72300 1.000 26.14508 192 TYR A C 1
ATOM 1384 O O . TYR A 1 191 ? -27.11700 -1.73900 12.65600 1.000 25.56508 192 TYR A O 1
ATOM 1393 N N . LYS A 1 192 ? -28.10200 -1.87300 14.67600 1.000 32.60508 193 LYS A N 1
ATOM 1394 C CA . LYS A 1 192 ? -28.52200 -3.26700 14.52500 1.000 30.05508 193 LYS A CA 1
ATOM 1395 C C . LYS A 1 192 ? -29.96700 -3.27600 14.03100 1.000 27.69508 193 LYS A C 1
ATOM 1396 O O . LYS A 1 192 ? -30.91700 -3.47000 14.78900 1.000 36.08508 193 LYS A O 1
ATOM 1398 N N . GLY A 1 193 ? -30.12600 -3.05400 12.73500 1.000 24.75508 194 GLY A N 1
ATOM 1399 C CA . GLY A 1 193 ? -31.45300 -3.02500 12.16400 1.000 26.95508 194 GLY A CA 1
ATOM 1400 C C . GLY A 1 193 ? -31.53200 -3.66200 10.79800 1.000 24.26508 194 GLY A C 1
ATOM 1401 O O . GLY A 1 193 ? -32.21100 -3.15000 9.90600 1.000 25.04508 194 GLY A O 1
ATOM 1402 N N . PHE A 1 194 ? -30.84600 -4.78500 10.60600 1.000 28.14508 195 PHE A N 1
ATOM 1403 C CA . PHE A 1 194 ? -30.89200 -5.48200 9.32900 1.000 26.73508 195 PHE A CA 1
ATOM 1404 C C . PHE A 1 194 ? -31.38200 -6.91400 9.47600 1.000 29.11508 195 PHE A C 1
ATOM 1405 O O . PHE A 1 194 ? -31.34800 -7.67800 8.50200 1.000 29.10508 195 PHE A O 1
ATOM 1413 N N . ASP A 1 195 ? -31.85300 -7.28400 10.67100 1.000 35.80508 196 ASP A N 1
ATOM 1414 C CA . ASP A 1 195 ? -32.46700 -8.59200 10.87900 1.000 39.17508 196 ASP A CA 1
ATOM 1415 C C . ASP A 1 195 ? -33.68200 -8.78200 9.97800 1.000 43.19508 196 ASP A C 1
ATOM 1416 O O . ASP A 1 195 ? -33.85200 -9.83800 9.35600 1.000 44.25508 196 ASP A O 1
ATOM 1421 N N . HIS A 1 196 ? -34.54400 -7.77300 9.90200 1.000 36.51508 197 HIS A N 1
ATOM 1422 C CA . HIS A 1 196 ? -35.71100 -7.82800 9.02200 1.000 37.12508 197 HIS A CA 1
ATOM 1423 C C . HIS A 1 196 ? -35.46800 -7.04200 7.74300 1.000 36.96508 197 HIS A C 1
ATOM 1424 O O . HIS A 1 196 ? -36.25600 -6.19200 7.32300 1.000 35.02508 197 HIS A O 1
ATOM 1431 N N . VAL A 1 197 ? -34.33200 -7.32500 7.11700 1.000 30.96508 198 VAL A N 1
ATOM 1432 C CA . VAL A 1 197 ? -34.04500 -6.88600 5.76300 1.000 30.83508 198 VAL A CA 1
ATOM 1433 C C . VAL A 1 197 ? -33.66000 -8.12000 4.96500 1.000 29.24508 198 VAL A C 1
ATOM 1434 O O . VAL A 1 197 ? -32.88600 -8.95500 5.44200 1.000 33.36508 198 VAL A O 1
ATOM 1438 N N . ASN A 1 198 ? -34.20500 -8.24000 3.76100 1.000 26.47508 199 ASN A N 1
ATOM 1439 C CA . ASN A 1 198 ? -33.91000 -9.38600 2.91800 1.000 33.24508 199 ASN A CA 1
ATOM 1440 C C . ASN A 1 198 ? -33.52400 -8.90500 1.52800 1.000 34.05508 199 ASN A C 1
ATOM 1441 O O . ASN A 1 198 ? -32.48800 -9.30800 0.98800 1.000 33.89508 199 ASN A O 1
ATOM 1446 N N . GLN A 1 199 ? -34.35000 -8.03800 0.94200 1.000 27.77508 200 GLN A N 1
ATOM 1447 C CA . GLN A 1 199 ? -34.02600 -7.36400 -0.30900 1.000 27.05508 200 GLN A CA 1
ATOM 1448 C C . GLN A 1 199 ? -33.93300 -5.87300 0.00200 1.000 34.52508 200 GLN A C 1
ATOM 1449 O O . GLN A 1 199 ? -34.94900 -5.18200 0.15100 1.000 28.71508 200 GLN A O 1
ATOM 1455 N N . LEU A 1 200 ? -32.70100 -5.40000 0.12800 1.000 34.70508 201 LEU A N 1
ATOM 1456 C CA . LEU A 1 200 ? -32.40600 -4.00100 0.39000 1.000 26.32508 201 LEU A CA 1
ATOM 1457 C C . LEU A 1 200 ? -32.16100 -3.30300 -0.93600 1.000 23.55508 201 LEU A C 1
ATOM 1458 O O . LEU A 1 200 ? -31.46800 -3.83800 -1.80400 1.000 24.56508 201 LEU A O 1
ATOM 1463 N N . VAL A 1 201 ? -32.75100 -2.12400 -1.10600 1.000 25.66508 202 VAL A N 1
ATOM 1464 C CA . VAL A 1 201 ? -32.54100 -1.31800 -2.30300 1.000 24.34508 202 VAL A CA 1
ATOM 1465 C C . VAL A 1 201 ? -31.94100 0.01700 -1.86200 1.000 27.16508 202 VAL A C 1
ATOM 1466 O O . VAL A 1 201 ? -32.51500 0.72100 -1.02300 1.000 25.55508 202 VAL A O 1
ATOM 1470 N N . GLU A 1 202 ? -30.76200 0.33400 -2.38300 1.000 23.62508 203 GLU A N 1
ATOM 1471 C CA . GLU A 1 202 ? -30.09300 1.58600 -2.06700 1.000 25.55508 203 GLU A CA 1
ATOM 1472 C C . GLU A 1 202 ? -30.23500 2.50800 -3.26200 1.000 20.92508 203 GLU A C 1
ATOM 1473 O O . GLU A 1 202 ? -29.90400 2.13300 -4.39200 1.000 22.36508 203 GLU A O 1
ATOM 1479 N N . VAL A 1 203 ? -30.76800 3.69800 -3.01300 1.000 24.51508 204 VAL A N 1
ATOM 1480 C CA . VAL A 1 203 ? -31.03400 4.67100 -4.06200 1.000 22.10508 204 VAL A CA 1
ATOM 1481 C C . VAL A 1 203 ? -30.00000 5.77800 -3.93100 1.000 16.53508 204 VAL A C 1
ATOM 1482 O O . VAL A 1 203 ? -29.77000 6.28600 -2.82700 1.000 21.21508 204 VAL A O 1
ATOM 1486 N N . GLY A 1 204 ? -29.34900 6.11100 -5.04400 1.000 24.94508 205 GLY A N 1
ATOM 1487 C CA . GLY A 1 204 ? -28.22000 7.02500 -5.02400 1.000 27.78508 205 GLY A CA 1
ATOM 1488 C C . GLY A 1 204 ? -27.08300 6.50200 -4.17000 1.000 27.20508 205 GLY A C 1
ATOM 1489 O O . GLY A 1 204 ? -26.57900 7.20100 -3.28800 1.000 29.78508 205 GLY A O 1
ATOM 1490 N N . GLY A 1 205 ? -26.68400 5.25600 -4.41100 1.000 27.80508 206 GLY A N 1
ATOM 1491 C CA . GLY A 1 205 ? -25.70800 4.59500 -3.57600 1.000 29.65508 206 GLY A CA 1
ATOM 1492 C C . GLY A 1 205 ? -24.27500 4.71400 -4.02500 1.000 24.11508 206 GLY A C 1
ATOM 1493 O O . GLY A 1 205 ? -23.38800 4.11900 -3.40900 1.000 32.56508 206 GLY A O 1
ATOM 1494 N N . GLY A 1 206 ? -24.01400 5.46700 -5.08000 1.000 26.13508 207 GLY A N 1
ATOM 1495 C CA . GLY A 1 206 ? -22.65600 5.69800 -5.51300 1.000 27.60508 207 GLY A CA 1
ATOM 1496 C C . GLY A 1 206 ? -22.09000 4.48900 -6.21600 1.000 28.90508 207 GLY A C 1
ATOM 1497 O O . GLY A 1 206 ? -22.77200 3.86000 -7.03500 1.000 26.71508 207 GLY A O 1
ATOM 1498 N N . LEU A 1 207 ? -20.83600 4.15600 -5.90600 1.000 27.48508 208 LEU A N 1
ATOM 1499 C CA . LEU A 1 207 ? -20.18000 3.03500 -6.56900 1.000 30.23508 208 LEU A CA 1
ATOM 1500 C C . LEU A 1 207 ? -20.64000 1.68300 -6.03100 1.000 21.52508 208 LEU A C 1
ATOM 1501 O O . LEU A 1 207 ? -20.57200 0.68900 -6.75900 1.000 31.87508 208 LEU A O 1
ATOM 1506 N N . GLY A 1 208 ? -21.09200 1.61800 -4.78400 1.000 23.31508 209 GLY A N 1
ATOM 1507 C CA . GLY A 1 208 ? -21.71600 0.40800 -4.28800 1.000 28.41508 209 GLY A CA 1
ATOM 1508 C C . GLY A 1 208 ? -21.21400 -0.08700 -2.95200 1.000 28.95508 209 GLY A C 1
ATOM 1509 O O . GLY A 1 208 ? -21.65600 -1.13100 -2.46300 1.000 31.90508 209 GLY A O 1
ATOM 1510 N N . ILE A 1 209 ? -20.31800 0.67300 -2.32800 1.000 29.53508 210 ILE A N 1
ATOM 1511 C CA . ILE A 1 209 ? -19.59600 0.16100 -1.17000 1.000 25.28508 210 ILE A CA 1
ATOM 1512 C C . ILE A 1 209 ? -20.47500 0.10100 0.07900 1.000 23.74508 210 ILE A C 1
ATOM 1513 O O . ILE A 1 209 ? -20.26900 -0.75600 0.94400 1.000 24.17508 210 ILE A O 1
ATOM 1518 N N . THR A 1 210 ? -21.46000 0.99000 0.21500 1.000 25.26508 211 THR A N 1
ATOM 1519 C CA . THR A 1 210 ? -22.32900 0.95600 1.39500 1.000 26.42508 211 THR A CA 1
ATOM 1520 C C . THR A 1 210 ? -23.15500 -0.33500 1.44700 1.000 22.90508 211 THR A C 1
ATOM 1521 O O . THR A 1 210 ? -23.26000 -0.97900 2.49700 1.000 24.48508 211 THR A O 1
ATOM 1525 N N . LEU A 1 211 ? -23.78200 -0.69300 0.32500 1.000 25.43508 212 LEU A N 1
ATOM 1526 C CA . LEU A 1 211 ? -24.51700 -1.95100 0.21600 1.000 29.08508 212 LEU A CA 1
ATOM 1527 C C . LEU A 1 211 ? -23.59700 -3.14500 0.45900 1.000 29.20508 212 LEU A C 1
ATOM 1528 O O . LEU A 1 211 ? -23.88000 -4.00800 1.29800 1.000 27.52508 212 LEU A O 1
ATOM 1533 N N . SER A 1 212 ? -22.48900 -3.20600 -0.28800 1.000 28.25508 213 SER A N 1
ATOM 1534 C CA . SER A 1 212 ? -21.51300 -4.28100 -0.13700 1.000 28.57508 213 SER A CA 1
ATOM 1535 C C . SER A 1 212 ? -21.11400 -4.49800 1.32300 1.000 27.02508 213 SER A C 1
ATOM 1536 O O . SER A 1 212 ? -21.04000 -5.64100 1.78900 1.000 30.11508 213 SER A O 1
ATOM 1539 N N . MET A 1 213 ? -20.88000 -3.42000 2.07400 1.000 24.46508 214 MET A N 1
ATOM 1540 C CA . MET A 1 213 ? -20.47500 -3.58700 3.46800 1.000 23.59508 214 MET A CA 1
ATOM 1541 C C . MET A 1 213 ? -21.61700 -4.05500 4.35300 1.000 25.28508 214 MET A C 1
ATOM 1542 O O . MET A 1 213 ? -21.37200 -4.64200 5.41400 1.000 24.59508 214 MET A O 1
ATOM 1547 N N . ILE A 1 214 ? -22.86300 -3.77400 3.96900 1.000 29.49508 215 ILE A N 1
ATOM 1548 C CA . ILE A 1 214 ? -23.99600 -4.31400 4.72000 1.000 29.99508 215 ILE A CA 1
ATOM 1549 C C . ILE A 1 214 ? -24.16400 -5.79700 4.42200 1.000 22.65508 215 ILE A C 1
ATOM 1550 O O . ILE A 1 214 ? -24.41600 -6.60300 5.32400 1.000 28.22508 215 ILE A O 1
ATOM 1555 N N . ILE A 1 215 ? -24.01700 -6.17400 3.15400 1.000 24.62508 216 ILE A N 1
ATOM 1556 C CA . ILE A 1 215 ? -24.12000 -7.57000 2.75000 1.000 26.12508 216 ILE A CA 1
ATOM 1557 C C . ILE A 1 215 ? -22.95000 -8.39200 3.29100 1.000 33.36508 216 ILE A C 1
ATOM 1558 O O . ILE A 1 215 ? -23.08800 -9.60100 3.51200 1.000 28.53508 216 ILE A O 1
ATOM 1563 N N . SER A 1 216 ? -21.79500 -7.76100 3.54500 1.000 29.05508 217 SER A N 1
ATOM 1564 C CA . SER A 1 216 ? -20.67000 -8.49400 4.12900 1.000 24.77508 217 SER A CA 1
ATOM 1565 C C . SER A 1 216 ? -20.93800 -8.85500 5.57800 1.000 25.09508 217 SER A C 1
ATOM 1566 O O . SER A 1 216 ? -20.56500 -9.94400 6.02700 1.000 34.12508 217 SER A O 1
ATOM 1569 N N . LYS A 1 217 ? -21.56800 -7.96000 6.33400 1.000 22.58508 218 LYS A N 1
ATOM 1570 C CA . LYS A 1 217 ? -21.92200 -8.28400 7.70800 1.000 23.60508 218 LYS A CA 1
ATOM 1571 C C . LYS A 1 217 ? -23.24100 -9.05000 7.80200 1.000 24.16508 218 LYS A C 1
ATOM 1572 O O . LYS A 1 217 ? -23.49200 -9.70900 8.81700 1.000 26.02508 218 LYS A O 1
ATOM 1578 N N . TYR A 1 218 ? -24.07000 -8.99800 6.76700 1.000 23.23508 219 TYR A N 1
ATOM 1579 C CA . TYR A 1 218 ? -25.39000 -9.62900 6.76900 1.000 28.53508 219 TYR A CA 1
ATOM 1580 C C . TYR A 1 218 ? -25.58600 -10.33400 5.44300 1.000 25.60508 219 TYR A C 1
ATOM 1581 O O . TYR A 1 218 ? -26.36500 -9.88200 4.59800 1.000 29.39508 219 TYR A O 1
ATOM 1590 N N . PRO A 1 219 ? -24.88900 -11.45400 5.22100 1.000 26.60508 220 PRO A N 1
ATOM 1591 C CA . PRO A 1 219 ? -24.87900 -12.05000 3.87800 1.000 28.34508 220 PRO A CA 1
ATOM 1592 C C . PRO A 1 219 ? -26.22800 -12.61100 3.44100 1.000 23.65508 220 PRO A C 1
ATOM 1593 O O . PRO A 1 219 ? -26.38800 -12.90600 2.25000 1.000 29.43508 220 PRO A O 1
ATOM 1597 N N . HIS A 1 220 ? -27.20900 -12.72900 4.34100 1.000 26.47508 221 HIS A N 1
ATOM 1598 C CA . HIS A 1 220 ? -28.55100 -13.09400 3.89300 1.000 34.99508 221 HIS A CA 1
ATOM 1599 C C . HIS A 1 220 ? -29.17300 -12.02300 3.00800 1.000 35.87508 221 HIS A C 1
ATOM 1600 O O . HIS A 1 220 ? -30.10100 -12.32300 2.24600 1.000 33.23508 221 HIS A O 1
ATOM 1607 N N . ILE A 1 221 ? -28.65200 -10.79700 3.05500 1.000 35.10508 222 ILE A N 1
ATOM 1608 C CA . ILE A 1 221 ? -29.22800 -9.67400 2.32200 1.000 30.75508 222 ILE A CA 1
ATOM 1609 C C . ILE A 1 221 ? -28.79100 -9.73400 0.86400 1.000 30.87508 222 ILE A C 1
ATOM 1610 O O . ILE A 1 221 ? -27.61400 -9.96300 0.56200 1.000 35.76508 222 ILE A O 1
ATOM 1615 N N . LYS A 1 222 ? -29.74500 -9.56500 -0.04800 1.000 26.08508 223 LYS A N 1
ATOM 1616 C CA . LYS A 1 222 ? -29.45000 -9.24300 -1.43300 1.000 26.66508 223 LYS A CA 1
ATOM 1617 C C . LYS A 1 222 ? -29.66000 -7.74900 -1.64100 1.000 33.51508 223 LYS A C 1
ATOM 1618 O O . LYS A 1 222 ? -30.42800 -7.10800 -0.91900 1.000 30.95508 223 LYS A O 1
ATOM 1624 N N . GLY A 1 223 ? -28.96600 -7.19600 -2.62700 1.000 31.63508 224 GLY A N 1
ATOM 1625 C CA . GLY A 1 223 ? -28.94700 -5.75600 -2.73700 1.000 27.84508 224 GLY A CA 1
ATOM 1626 C C . GLY A 1 223 ? -29.04800 -5.24300 -4.14700 1.000 23.98508 224 GLY A C 1
ATOM 1627 O O . GLY A 1 223 ? -28.53800 -5.85100 -5.09000 1.000 27.61508 224 GLY A O 1
ATOM 1628 N N . ILE A 1 224 ? -29.72300 -4.11100 -4.30500 1.000 27.08508 225 ILE A N 1
ATOM 1629 C CA . ILE A 1 224 ? -29.82000 -3.41200 -5.57800 1.000 28.11508 225 ILE A CA 1
ATOM 1630 C C . ILE A 1 224 ? -29.32400 -1.99000 -5.35500 1.000 25.67508 225 ILE A C 1
ATOM 1631 O O . ILE A 1 224 ? -29.68900 -1.35300 -4.35900 1.000 25.79508 225 ILE A O 1
ATOM 1636 N N . ASN A 1 225 ? -28.48000 -1.51100 -6.26300 1.000 28.43508 226 ASN A N 1
ATOM 1637 C CA . ASN A 1 225 ? -27.90000 -0.17100 -6.19100 1.000 32.21508 226 ASN A CA 1
ATOM 1638 C C . ASN A 1 225 ? -28.53700 0.64600 -7.30600 1.000 23.04508 226 ASN A C 1
ATOM 1639 O O . ASN A 1 225 ? -28.15800 0.51300 -8.47100 1.000 25.76508 226 ASN A O 1
ATOM 1644 N N . LEU A 1 226 ? -29.52500 1.47300 -6.95800 1.000 27.37508 227 LEU A N 1
ATOM 1645 C CA . LEU A 1 226 ? -30.11600 2.37800 -7.93900 1.000 28.96508 227 LEU A CA 1
ATOM 1646 C C . LEU A 1 226 ? -29.26300 3.64400 -8.02000 1.000 21.30508 227 LEU A C 1
ATOM 1647 O O . LEU A 1 226 ? -28.93000 4.24500 -6.99400 1.000 22.95508 227 LEU A O 1
ATOM 1652 N N . GLU A 1 227 ? -28.89800 4.02600 -9.23700 1.000 25.12508 228 GLU A N 1
ATOM 1653 C CA . GLU A 1 227 ? -27.93900 5.09900 -9.45000 1.000 31.00508 228 GLU A CA 1
ATOM 1654 C C . GLU A 1 227 ? -28.10400 5.61600 -10.86700 1.000 29.94508 228 GLU A C 1
ATOM 1655 O O . GLU A 1 227 ? -28.59300 4.90600 -11.75000 1.000 29.95508 228 GLU A O 1
ATOM 1661 N N . LEU A 1 228 ? -27.66700 6.85700 -11.07200 1.000 28.82508 229 LEU A N 1
ATOM 1662 C CA . LEU A 1 228 ? -27.57100 7.39000 -12.41400 1.000 28.59508 229 LEU A CA 1
ATOM 1663 C C . LEU A 1 228 ? -26.56100 6.56500 -13.20700 1.000 28.28508 229 LEU A C 1
ATOM 1664 O O . LEU A 1 228 ? -25.58800 6.05500 -12.64600 1.000 32.96508 229 LEU A O 1
ATOM 1669 N N . PRO A 1 229 ? -26.79900 6.38100 -14.50600 1.000 30.39508 230 PRO A N 1
ATOM 1670 C CA . PRO A 1 229 ? -25.93900 5.47600 -15.28900 1.000 32.47508 230 PRO A CA 1
ATOM 1671 C C . PRO A 1 229 ? -24.48300 5.90100 -15.33700 1.000 37.21508 230 PRO A C 1
ATOM 1672 O O . PRO A 1 229 ? -23.59700 5.03300 -15.35300 1.000 37.73508 230 PRO A O 1
ATOM 1676 N N . HIS A 1 230 ? -24.20400 7.21200 -15.35200 1.000 35.30508 231 HIS A N 1
ATOM 1677 C CA . HIS A 1 230 ? -22.81700 7.66500 -15.41400 1.000 33.47508 231 HIS A CA 1
ATOM 1678 C C . HIS A 1 230 ? -22.04100 7.32900 -14.14300 1.000 31.23508 231 HIS A C 1
ATOM 1679 O O . HIS A 1 230 ? -20.80700 7.29500 -14.18100 1.000 30.03508 231 HIS A O 1
ATOM 1686 N N . VAL A 1 231 ? -22.73000 7.05100 -13.03800 1.000 30.87508 232 VAL A N 1
ATOM 1687 C CA . VAL A 1 231 ? -22.08200 6.57300 -11.81700 1.000 29.19508 232 VAL A CA 1
ATOM 1688 C C . VAL A 1 231 ? -21.81300 5.07500 -11.86500 1.000 36.21508 232 VAL A C 1
ATOM 1689 O O . VAL A 1 231 ? -20.74200 4.62500 -11.44500 1.000 37.03508 232 VAL A O 1
ATOM 1693 N N . ILE A 1 232 ? -22.77900 4.27200 -12.33700 1.000 39.12508 233 ILE A N 1
ATOM 1694 C CA . ILE A 1 232 ? -22.63800 2.81400 -12.27700 1.000 39.04508 233 ILE A CA 1
ATOM 1695 C C . ILE A 1 232 ? -21.86200 2.24200 -13.45400 1.000 42.49508 233 ILE A C 1
ATOM 1696 O O . ILE A 1 232 ? -21.60800 1.03000 -13.47600 1.000 40.39508 233 ILE A O 1
ATOM 1701 N N . GLN A 1 233 ? -21.45300 3.08500 -14.41100 1.000 42.33508 234 GLN A N 1
ATOM 1702 C CA . GLN A 1 233 ? -20.72100 2.70400 -15.61900 1.000 45.05508 234 GLN A CA 1
ATOM 1703 C C . GLN A 1 233 ? -19.66700 1.61900 -15.40100 1.000 50.09508 234 GLN A C 1
ATOM 1704 O O . GLN A 1 233 ? -19.68600 0.57600 -16.07300 1.000 54.56508 234 GLN A O 1
ATOM 1710 N N . ASP A 1 234 ? -18.70800 1.87600 -14.49700 1.000 47.00508 235 ASP A N 1
ATOM 1711 C CA . ASP A 1 234 ? -17.67800 0.90600 -14.13000 1.000 49.71508 235 ASP A CA 1
ATOM 1712 C C . ASP A 1 234 ? -17.58600 0.74000 -12.60900 1.000 49.20508 235 ASP A C 1
ATOM 1713 O O . ASP A 1 234 ? -16.49100 0.70000 -12.03200 1.000 44.53508 235 ASP A O 1
ATOM 1718 N N . ALA A 1 235 ? -18.73000 0.61900 -11.93900 1.000 48.45508 236 ALA A N 1
ATOM 1719 C CA . ALA A 1 235 ? -18.72400 0.26900 -10.52400 1.000 40.43508 236 ALA A CA 1
ATOM 1720 C C . ALA A 1 235 ? -18.20900 -1.16100 -10.35800 1.000 39.83508 236 ALA A C 1
ATOM 1721 O O . ALA A 1 235 ? -18.38600 -1.99500 -11.25800 1.000 41.00508 236 ALA A O 1
ATOM 1723 N N . PRO A 1 236 ? -17.53800 -1.46900 -9.25000 1.000 37.40508 237 PRO A N 1
ATOM 1724 C CA . PRO A 1 236 ? -17.06200 -2.84200 -9.04100 1.000 39.09508 237 PRO A CA 1
ATOM 1725 C C . PRO A 1 236 ? -18.20900 -3.82400 -8.84000 1.000 43.04508 237 PRO A C 1
ATOM 1726 O O . PRO A 1 236 ? -19.28500 -3.47300 -8.35100 1.000 42.06508 237 PRO A O 1
ATOM 1730 N N . SER A 1 237 ? -17.95200 -5.08100 -9.21200 1.000 42.16508 238 SER A N 1
ATOM 1731 C CA . SER A 1 237 ? -18.95600 -6.15000 -9.15000 1.000 40.99508 238 SER A CA 1
ATOM 1732 C C . SER A 1 237 ? -18.93000 -6.83300 -7.78200 1.000 43.52508 238 SER A C 1
ATOM 1733 O O . SER A 1 237 ? -18.46800 -7.96500 -7.62300 1.000 50.50508 238 SER A O 1
ATOM 1736 N N . TYR A 1 238 ? -19.46900 -6.12900 -6.78700 1.000 37.24508 239 TYR A N 1
ATOM 1737 C CA . TYR A 1 238 ? -19.52600 -6.67800 -5.44400 1.000 39.84508 239 TYR A CA 1
ATOM 1738 C C . TYR A 1 238 ? -20.40200 -7.92900 -5.41300 1.000 43.27508 239 TYR A C 1
ATOM 1739 O O . TYR A 1 238 ? -21.30400 -8.09100 -6.24200 1.000 38.71508 239 TYR A O 1
ATOM 1748 N N . PRO A 1 239 ? -20.14900 -8.83600 -4.47000 1.000 46.99508 240 PRO A N 1
ATOM 1749 C CA . PRO A 1 239 ? -21.00200 -10.02400 -4.33600 1.000 45.89508 240 PRO A CA 1
ATOM 1750 C C . PRO A 1 239 ? -22.34300 -9.66900 -3.70400 1.000 42.71508 240 PRO A C 1
ATOM 1751 O O . PRO A 1 239 ? -22.40400 -9.03400 -2.64600 1.000 39.82508 240 PRO A O 1
ATOM 1755 N N . GLY A 1 240 ? -23.42200 -10.09500 -4.36100 1.000 43.88508 241 GLY A N 1
ATOM 1756 C CA . GLY A 1 240 ? -24.75900 -9.82100 -3.87700 1.000 43.86508 241 GLY A CA 1
ATOM 1757 C C . GLY A 1 240 ? -25.27400 -8.43200 -4.17900 1.000 41.67508 241 GLY A C 1
ATOM 1758 O O . GLY A 1 240 ? -26.30500 -8.04100 -3.62100 1.000 36.51508 241 GLY A O 1
ATOM 1759 N N . VAL A 1 241 ? -24.59400 -7.67900 -5.04500 1.000 38.69508 242 VAL A N 1
ATOM 1760 C CA . VAL A 1 241 ? -24.96900 -6.31100 -5.38800 1.000 35.88508 242 VAL A CA 1
ATOM 1761 C C . VAL A 1 241 ? -25.28800 -6.26300 -6.87200 1.000 35.53508 242 VAL A C 1
ATOM 1762 O O . VAL A 1 241 ? -24.43300 -6.58500 -7.70800 1.000 37.34508 242 VAL A O 1
ATOM 1766 N N . LYS A 1 242 ? -26.50900 -5.85100 -7.20100 1.000 33.30508 243 LYS A N 1
ATOM 1767 C CA . LYS A 1 242 ? -26.90000 -5.58600 -8.57700 1.000 33.35508 243 LYS A CA 1
ATOM 1768 C C . LYS A 1 242 ? -26.93100 -4.07900 -8.78700 1.000 31.77508 243 LYS A C 1
ATOM 1769 O O . LYS A 1 242 ? -27.55200 -3.35700 -8.00300 1.000 32.85508 243 LYS A O 1
ATOM 1771 N N . HIS A 1 243 ? -26.25100 -3.61100 -9.82900 1.000 30.55508 244 HIS A N 1
ATOM 1772 C CA . HIS A 1 243 ? -26.20800 -2.19000 -10.15700 1.000 34.11508 244 HIS A CA 1
ATOM 1773 C C . HIS A 1 243 ? -27.29500 -1.88900 -11.18500 1.000 33.73508 244 HIS A C 1
ATOM 1774 O O . HIS A 1 243 ? -27.31500 -2.49000 -12.26400 1.000 36.79508 244 HIS A O 1
ATOM 1781 N N . VAL A 1 244 ? -28.19700 -0.96700 -10.85600 1.000 33.44508 245 VAL A N 1
ATOM 1782 C CA . VAL A 1 244 ? -29.30700 -0.59800 -11.73100 1.000 33.44508 245 VAL A CA 1
ATOM 1783 C C . VAL A 1 244 ? -29.18600 0.87800 -12.08800 1.000 27.09508 245 VAL A C 1
ATOM 1784 O O . VAL A 1 244 ? -29.12700 1.73300 -11.19900 1.000 31.48508 245 VAL A O 1
ATOM 1788 N N . GLY A 1 245 ? -29.17800 1.17600 -13.38200 1.000 29.01508 246 GLY A N 1
ATOM 1789 C CA . GLY A 1 245 ? -29.08200 2.55300 -13.83100 1.000 34.04508 246 GLY A CA 1
ATOM 1790 C C . GLY A 1 245 ? -30.39300 3.23400 -14.17600 1.000 28.27508 246 GLY A C 1
ATOM 1791 O O . GLY A 1 245 ? -30.92800 3.04800 -15.27200 1.000 31.37508 246 GLY A O 1
ATOM 1792 N N . GLY A 1 246 ? -30.91300 4.05100 -13.26800 1.000 30.84508 247 GLY A N 1
ATOM 1793 C CA . GLY A 1 246 ? -32.11300 4.79100 -13.60600 1.000 35.03508 247 GLY A CA 1
ATOM 1794 C C . GLY A 1 246 ? -32.25100 6.19900 -13.05300 1.000 34.60508 247 GLY A C 1
ATOM 1795 O O . GLY A 1 246 ? -31.43300 7.08600 -13.32500 1.000 35.34508 247 GLY A O 1
ATOM 1796 N N . ASP A 1 247 ? -33.31900 6.40600 -12.28400 1.000 30.54508 248 ASP A N 1
ATOM 1797 C CA . ASP A 1 247 ? -33.68800 7.72700 -11.78500 1.000 31.15508 248 ASP A CA 1
ATOM 1798 C C . ASP A 1 247 ? -34.69300 7.50000 -10.66600 1.000 28.68508 248 ASP A C 1
ATOM 1799 O O . ASP A 1 247 ? -35.79800 7.01700 -10.92200 1.000 34.36508 248 ASP A O 1
ATOM 1804 N N . MET A 1 248 ? -34.30400 7.82900 -9.43700 1.000 25.42508 249 MET A N 1
ATOM 1805 C CA . MET A 1 248 ? -35.15800 7.63900 -8.27700 1.000 27.96508 249 MET A CA 1
ATOM 1806 C C . MET A 1 248 ? -36.38600 8.54300 -8.28500 1.000 27.54508 249 MET A C 1
ATOM 1807 O O . MET A 1 248 ? -37.28100 8.35100 -7.45600 1.000 28.00508 249 MET A O 1
ATOM 1812 N N . PHE A 1 249 ? -36.44300 9.53100 -9.16500 1.000 28.33508 250 PHE A N 1
ATOM 1813 C CA . PHE A 1 249 ? -37.64900 10.33400 -9.27700 1.000 33.45508 250 PHE A CA 1
ATOM 1814 C C . PHE A 1 249 ? -38.61900 9.75500 -10.29100 1.000 32.83508 250 PHE A C 1
ATOM 1815 O O . PHE A 1 249 ? -39.76500 10.21400 -10.36700 1.000 34.96508 250 PHE A O 1
ATOM 1823 N N . GLU A 1 250 ? -38.19500 8.73000 -11.03000 1.000 30.25508 251 GLU A N 1
ATOM 1824 C CA . GLU A 1 250 ? -39.05500 8.02200 -11.96600 1.000 32.70508 251 GLU A CA 1
ATOM 1825 C C . GLU A 1 250 ? -39.52800 6.68300 -11.40000 1.000 40.15508 251 GLU A C 1
ATOM 1826 O O . GLU A 1 250 ? -40.73600 6.45700 -11.26900 1.000 39.75508 251 GLU A O 1
ATOM 1832 N N . ARG A 1 251 ? -38.59800 5.79900 -11.03400 1.000 35.63508 252 ARG A N 1
ATOM 1833 C CA . ARG A 1 251 ? -38.93900 4.47200 -10.54300 1.000 32.49508 252 ARG A CA 1
ATOM 1834 C C . ARG A 1 251 ? -37.83900 3.96300 -9.62200 1.000 34.74508 252 ARG A C 1
ATOM 1835 O O . ARG A 1 251 ? -36.64900 4.18700 -9.90300 1.000 35.23508 252 ARG A O 1
ATOM 1843 N N . ILE A 1 252 ? -38.22800 3.29200 -8.57900 1.000 29.00508 253 ILE A N 1
ATOM 1844 C CA . ILE A 1 252 ? -37.30600 2.63900 -7.63900 1.000 29.28508 253 ILE A CA 1
ATOM 1845 C C . ILE A 1 252 ? -37.58500 1.14300 -7.68400 1.000 35.09508 253 ILE A C 1
ATOM 1846 O O . ILE A 1 252 ? -38.73800 0.73600 -7.52500 1.000 33.38508 253 ILE A O 1
ATOM 1851 N N . PRO A 1 253 ? -36.57900 0.29200 -7.92600 1.000 34.31508 254 PRO A N 1
ATOM 1852 C CA . PRO A 1 253 ? -36.82800 -1.15800 -7.95600 1.000 31.68508 254 PRO A CA 1
ATOM 1853 C C . PRO A 1 253 ? -37.44000 -1.66800 -6.65900 1.000 28.25508 254 PRO A C 1
ATOM 1854 O O . PRO A 1 253 ? -37.27500 -1.08100 -5.58500 1.000 26.93508 254 PRO A O 1
ATOM 1858 N N . GLU A 1 254 ? -38.15200 -2.79000 -6.77200 1.000 32.15508 255 GLU A N 1
ATOM 1859 C CA . GLU A 1 254 ? -38.92900 -3.30500 -5.65500 1.000 23.80508 255 GLU A CA 1
ATOM 1860 C C . GLU A 1 254 ? -38.05400 -4.06300 -4.66600 1.000 24.10508 255 GLU A C 1
ATOM 1861 O O . GLU A 1 254 ? -37.08500 -4.72500 -5.04500 1.000 31.84508 255 GLU A O 1
ATOM 1863 N N . GLY A 1 255 ? -38.40500 -3.94000 -3.39200 1.000 24.84508 256 GLY A N 1
ATOM 1864 C CA . GLY A 1 255 ? -37.73000 -4.61800 -2.30200 1.000 25.77508 256 GLY A CA 1
ATOM 1865 C C . GLY A 1 255 ? -38.48600 -4.31900 -1.03100 1.000 26.07508 256 GLY A C 1
ATOM 1866 O O . GLY A 1 255 ? -39.48400 -3.59800 -1.03900 1.000 33.83508 256 GLY A O 1
ATOM 1867 N N . ASP A 1 256 ? -37.99700 -4.86800 0.07400 1.000 24.34508 257 ASP A N 1
ATOM 1868 C CA . ASP A 1 256 ? -38.68000 -4.67800 1.34500 1.000 27.05508 257 ASP A CA 1
ATOM 1869 C C . ASP A 1 256 ? -38.10100 -3.54900 2.18200 1.000 23.55508 257 ASP A C 1
ATOM 1870 O O . ASP A 1 256 ? -38.69100 -3.20300 3.21200 1.000 22.91508 257 ASP A O 1
ATOM 1875 N N . THR A 1 257 ? -36.94800 -3.00000 1.78900 1.000 29.95508 258 THR A N 1
ATOM 1876 C CA . THR A 1 257 ? -36.27600 -1.94500 2.54300 1.000 25.01508 258 THR A CA 1
ATOM 1877 C C . THR A 1 257 ? -35.56400 -1.03100 1.55700 1.000 24.98508 258 THR A C 1
ATOM 1878 O O . THR A 1 257 ? -34.94100 -1.50600 0.60400 1.000 22.67508 258 THR A O 1
ATOM 1882 N N . ILE A 1 258 ? -35.69300 0.27700 1.75700 1.000 22.65508 259 ILE A N 1
ATOM 1883 C CA . ILE A 1 258 ? -35.00000 1.23100 0.90300 1.000 23.31508 259 ILE A CA 1
ATOM 1884 C C . ILE A 1 258 ? -34.06100 2.04400 1.78200 1.000 14.94508 259 ILE A C 1
ATOM 1885 O O . ILE A 1 258 ? -34.32000 2.25900 2.96900 1.000 17.88508 259 ILE A O 1
ATOM 1890 N N . LEU A 1 259 ? -32.91300 2.41400 1.21200 1.000 24.06508 260 LEU A N 1
ATOM 1891 C CA . LEU A 1 259 ? -31.83800 3.04200 1.96600 1.000 24.72508 260 LEU A CA 1
ATOM 1892 C C . LEU A 1 259 ? -31.25800 4.20400 1.17700 1.000 16.95508 260 LEU A C 1
ATOM 1893 O O . LEU A 1 259 ? -31.14100 4.15000 -0.05100 1.000 17.21508 260 LEU A O 1
ATOM 1898 N N . MET A 1 260 ? -30.88600 5.24500 1.91700 1.000 21.71508 261 MET A N 1
ATOM 1899 C CA . MET A 1 260 ? -30.52300 6.54800 1.35800 1.000 25.14508 261 MET A CA 1
ATOM 1900 C C . MET A 1 260 ? -29.47400 7.15500 2.27400 1.000 18.73508 261 MET A C 1
ATOM 1901 O O . MET A 1 260 ? -29.78100 7.46400 3.42500 1.000 22.92508 261 MET A O 1
ATOM 1906 N N . LYS A 1 261 ? -28.25900 7.34100 1.78200 1.000 22.95508 262 LYS A N 1
ATOM 1907 C CA . LYS A 1 261 ? -27.23600 8.03100 2.55700 1.000 26.60508 262 LYS A CA 1
ATOM 1908 C C . LYS A 1 261 ? -26.74800 9.23000 1.76200 1.000 18.11508 262 LYS A C 1
ATOM 1909 O O . LYS A 1 261 ? -26.40400 9.09600 0.58400 1.000 20.43508 262 LYS A O 1
ATOM 1915 N N . TRP A 1 262 ? -26.75600 10.40200 2.40700 1.000 24.45508 263 TRP A N 1
ATOM 1916 C CA . TRP A 1 262 ? -26.30200 11.64900 1.79100 1.000 22.26508 263 TRP A CA 1
ATOM 1917 C C . TRP A 1 262 ? -27.07100 11.94400 0.51100 1.000 23.56508 263 TRP A C 1
ATOM 1918 O O . TRP A 1 262 ? -26.50000 12.40800 -0.48000 1.000 23.50508 263 TRP A O 1
ATOM 1929 N N . VAL A 1 263 ? -28.38000 11.65700 0.52400 1.000 25.18508 264 VAL A N 1
ATOM 1930 C CA . VAL A 1 263 ? -29.24700 11.84100 -0.63600 1.000 25.95508 264 VAL A CA 1
ATOM 1931 C C . VAL A 1 263 ? -30.36700 12.83500 -0.34200 1.000 25.69508 264 VAL A C 1
ATOM 1932 O O . VAL A 1 263 ? -30.59700 13.77400 -1.11200 1.000 26.73508 264 VAL A O 1
ATOM 1936 N N . PHE A 1 264 ? -31.07700 12.63800 0.77300 1.000 25.31508 265 PHE A N 1
ATOM 1937 C CA . PHE A 1 264 ? -32.24500 13.45500 1.09800 1.000 28.91508 265 PHE A CA 1
ATOM 1938 C C . PHE A 1 264 ? -31.86700 14.92700 1.24600 1.000 30.07508 265 PHE A C 1
ATOM 1939 O O . PHE A 1 264 ? -32.62900 15.81300 0.84100 1.000 25.04508 265 PHE A O 1
ATOM 1947 N N . ILE A 1 265 ? -30.67800 15.20300 1.80400 1.000 30.84508 266 ILE A N 1
ATOM 1948 C CA . ILE A 1 265 ? -30.20900 16.57400 2.01200 1.000 25.22508 266 ILE A CA 1
ATOM 1949 C C . ILE A 1 265 ? -29.99200 17.34100 0.71400 1.000 23.77508 266 ILE A C 1
ATOM 1950 O O . ILE A 1 265 ? -29.89200 18.57100 0.75000 1.000 26.74508 266 ILE A O 1
ATOM 1955 N N . GLY A 1 266 ? -29.93100 16.66900 -0.42800 1.000 20.64508 267 GLY A N 1
ATOM 1956 C CA . GLY A 1 266 ? -29.71200 17.34100 -1.68900 1.000 23.99508 267 GLY A CA 1
ATOM 1957 C C . GLY A 1 266 ? -30.95400 17.79000 -2.43000 1.000 25.38508 267 GLY A C 1
ATOM 1958 O O . GLY A 1 266 ? -30.84900 18.17700 -3.60000 1.000 24.63508 267 GLY A O 1
ATOM 1959 N N . PHE A 1 267 ? -32.12700 17.76900 -1.79000 1.000 29.82508 268 PHE A N 1
ATOM 1960 C CA . PHE A 1 267 ? -33.38300 17.95400 -2.51000 1.000 30.23508 268 PHE A CA 1
ATOM 1961 C C . PHE A 1 267 ? -34.33500 18.85400 -1.73100 1.000 21.89508 268 PHE A C 1
ATOM 1962 O O . PHE A 1 267 ? -34.33300 18.87200 -0.49800 1.000 24.52508 268 PHE A O 1
ATOM 1970 N N . ASP A 1 268 ? -35.14000 19.61800 -2.46600 1.000 30.17508 269 ASP A N 1
ATOM 1971 C CA . ASP A 1 268 ? -36.15800 20.43900 -1.82400 1.000 32.03508 269 ASP A CA 1
ATOM 1972 C C . ASP A 1 268 ? -37.34700 19.57900 -1.39500 1.000 36.00508 269 ASP A C 1
ATOM 1973 O O . ASP A 1 268 ? -37.43900 18.39000 -1.72000 1.000 34.31508 269 ASP A O 1
ATOM 1978 N N . ASP A 1 269 ? -38.30300 20.22200 -0.71500 1.000 30.91508 270 ASP A N 1
ATOM 1979 C CA . ASP A 1 269 ? -39.44800 19.49800 -0.16600 1.000 34.73508 270 ASP A CA 1
ATOM 1980 C C . ASP A 1 269 ? -40.28300 18.80700 -1.24500 1.000 34.22508 270 ASP A C 1
ATOM 1981 O O . ASP A 1 269 ? -40.84800 17.73700 -0.99800 1.000 37.57508 270 ASP A O 1
ATOM 1986 N N . ASP A 1 270 ? -40.36700 19.38600 -2.44100 1.000 33.93508 271 ASP A N 1
ATOM 1987 C CA . ASP A 1 270 ? -41.19400 18.81200 -3.49600 1.000 34.69508 271 ASP A CA 1
ATOM 1988 C C . ASP A 1 270 ? -40.50300 17.64200 -4.18700 1.000 38.48508 271 ASP A C 1
ATOM 1989 O O . ASP A 1 270 ? -41.17000 16.69300 -4.61500 1.000 33.48508 271 ASP A O 1
ATOM 1994 N N . GLN A 1 271 ? -39.17700 17.70600 -4.33700 1.000 35.62508 272 GLN A N 1
ATOM 1995 C CA . GLN A 1 271 ? -38.43700 16.54300 -4.81500 1.000 34.99508 272 GLN A CA 1
ATOM 1996 C C . GLN A 1 271 ? -38.47300 15.42900 -3.78300 1.000 29.47508 272 GLN A C 1
ATOM 1997 O O . GLN A 1 271 ? -38.61500 14.25100 -4.13400 1.000 35.05508 272 GLN A O 1
ATOM 2003 N N . CYS A 1 272 ? -38.34600 15.79200 -2.50300 1.000 26.05508 273 CYS A N 1
ATOM 2004 C CA . CYS A 1 272 ? -38.31800 14.80700 -1.43300 1.000 30.83508 273 CYS A CA 1
ATOM 2005 C C . CYS A 1 272 ? -39.63600 14.05200 -1.33100 1.000 33.56508 273 CYS A C 1
ATOM 2006 O O . CYS A 1 272 ? -39.64700 12.87500 -0.96000 1.000 28.90508 273 CYS A O 1
ATOM 2009 N N . LEU A 1 273 ? -40.75500 14.71300 -1.63800 1.000 35.65508 274 LEU A N 1
ATOM 2010 C CA . LEU A 1 273 ? -42.05200 14.05200 -1.53900 1.000 30.40508 274 LEU A CA 1
ATOM 2011 C C . LEU A 1 273 ? -42.30000 13.14100 -2.73900 1.000 27.78508 274 LEU A C 1
ATOM 2012 O O . LEU A 1 273 ? -42.77700 12.01700 -2.57200 1.000 30.90508 274 LEU A O 1
ATOM 2017 N N . ARG A 1 274 ? -41.96600 13.58900 -3.95000 1.000 27.08508 275 ARG A N 1
ATOM 2018 C CA . ARG A 1 274 ? -42.02600 12.70500 -5.11000 1.000 29.07508 275 ARG A CA 1
ATOM 2019 C C . ARG A 1 274 ? -41.15200 11.46600 -4.92200 1.000 33.81508 275 ARG A C 1
ATOM 2020 O O . ARG A 1 274 ? -41.49500 10.37700 -5.40100 1.000 30.01508 275 ARG A O 1
ATOM 2028 N N . LEU A 1 275 ? -40.02900 11.61400 -4.21300 1.000 31.76508 276 LEU A N 1
ATOM 2029 C CA . LEU A 1 275 ? -39.11700 10.50000 -3.97300 1.000 28.44508 276 LEU A CA 1
ATOM 2030 C C . LEU A 1 275 ? -39.67800 9.52100 -2.94600 1.000 26.35508 276 LEU A C 1
ATOM 2031 O O . LEU A 1 275 ? -39.59700 8.30500 -3.13900 1.000 26.12508 276 LEU A O 1
ATOM 2036 N N . LEU A 1 276 ? -40.23500 10.03200 -1.84300 1.000 23.47508 277 LEU A N 1
ATOM 2037 C CA . LEU A 1 276 ? -40.80200 9.17200 -0.81000 1.000 21.63508 277 LEU A CA 1
ATOM 2038 C C . LEU A 1 276 ? -42.08100 8.47600 -1.27300 1.000 28.51508 277 LEU A C 1
ATOM 2039 O O . LEU A 1 276 ? -42.44900 7.43000 -0.72500 1.000 26.45508 277 LEU A O 1
ATOM 2044 N N . ARG A 1 277 ? -42.77700 9.03500 -2.26000 1.000 26.19508 278 ARG A N 1
ATOM 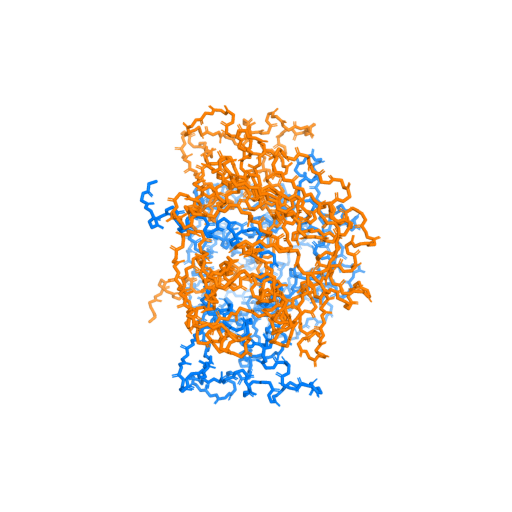2045 C CA . ARG A 1 277 ? -43.93100 8.34300 -2.81800 1.000 30.57508 278 ARG A CA 1
ATOM 2046 C C . ARG A 1 277 ? -43.50100 7.22100 -3.75300 1.000 28.06508 278 ARG A C 1
ATOM 2047 O O . ARG A 1 277 ? -44.17500 6.18500 -3.82100 1.000 27.98508 278 ARG A O 1
ATOM 2055 N N . ASN A 1 278 ? -42.36800 7.39300 -4.44200 1.000 26.45508 279 ASN A N 1
ATOM 2056 C CA . ASN A 1 278 ? -41.78900 6.31000 -5.23400 1.000 28.30508 279 ASN A CA 1
ATOM 2057 C C . ASN A 1 278 ? -41.24500 5.18500 -4.35100 1.000 27.71508 279 ASN A C 1
ATOM 2058 O O . ASN A 1 278 ? -41.30800 4.00800 -4.74000 1.000 28.01508 279 ASN A O 1
ATOM 2063 N N . CYS A 1 279 ? -40.71100 5.52500 -3.17300 1.000 24.37508 280 CYS A N 1
ATOM 2064 C CA . CYS A 1 279 ? -40.36800 4.51700 -2.17200 1.000 23.35508 280 CYS A CA 1
ATOM 2065 C C . CYS A 1 279 ? -41.60900 3.78000 -1.68600 1.000 26.23508 280 CYS A C 1
ATOM 2066 O O . CYS A 1 279 ? -41.61000 2.55100 -1.56500 1.000 22.84508 280 CYS A O 1
ATOM 2069 N N . TYR A 1 280 ? -42.65500 4.53000 -1.33900 1.000 28.36508 281 TYR A N 1
ATOM 2070 C CA . TYR A 1 280 ? -43.90100 3.92200 -0.88300 1.000 24.13508 281 TYR A CA 1
ATOM 2071 C C . TYR A 1 280 ? -44.39500 2.88800 -1.88600 1.000 21.08508 281 TYR A C 1
ATOM 2072 O O . TYR A 1 280 ? -44.71600 1.75200 -1.51700 1.000 25.56508 281 TYR A O 1
ATOM 2081 N N . ASN A 1 281 ? -44.43400 3.26500 -3.16800 1.000 20.24508 282 ASN A N 1
ATOM 2082 C CA . ASN A 1 281 ? -44.93300 2.39200 -4.22000 1.000 23.30508 282 ASN A CA 1
ATOM 2083 C C . ASN A 1 281 ? -44.02500 1.20200 -4.47800 1.000 32.26508 282 ASN A C 1
ATOM 2084 O O . ASN A 1 281 ? -44.49500 0.18500 -5.00100 1.000 31.67508 282 ASN A O 1
ATOM 2089 N N . ALA A 1 282 ? -42.73600 1.31300 -4.15600 1.000 30.93508 283 ALA A N 1
ATOM 2090 C CA . ALA A 1 282 ? -41.81100 0.21000 -4.36400 1.000 31.72508 283 ALA A CA 1
ATOM 2091 C C . ALA A 1 282 ? -41.77800 -0.76300 -3.19400 1.000 24.47508 283 ALA A C 1
ATOM 2092 O O . ALA A 1 282 ? -41.31400 -1.89400 -3.36700 1.000 32.81508 283 ALA A O 1
ATOM 2094 N N . LEU A 1 283 ? -42.25900 -0.36500 -2.03000 1.000 21.30508 284 LEU A N 1
ATOM 2095 C CA . LEU A 1 283 ? -42.20900 -1.17100 -0.82400 1.000 24.37508 284 LEU A CA 1
ATOM 2096 C C . LEU A 1 283 ? -43.48700 -1.99300 -0.65600 1.000 32.86508 284 LEU A C 1
ATOM 2097 O O . LEU A 1 283 ? -44.51600 -1.70400 -1.27600 1.000 27.03508 284 LEU A O 1
ATOM 2102 N N . PRO A 1 284 ? -43.44500 -3.05800 0.16800 1.000 32.99508 285 PRO A N 1
ATOM 2103 C CA . PRO A 1 284 ? -44.68000 -3.78300 0.49700 1.000 34.19508 285 PRO A CA 1
ATOM 2104 C C . PRO A 1 284 ? -45.41400 -3.13300 1.65900 1.000 29.27508 285 PRO A C 1
ATOM 2105 O O . PRO A 1 284 ? -44.91200 -2.15900 2.22800 1.000 29.67508 285 PRO A O 1
ATOM 2109 N N . VAL A 1 285 ? -46.57200 -3.68000 2.04900 1.000 31.57508 286 VAL A N 1
ATOM 2110 C CA . VAL A 1 285 ? -47.39900 -3.07500 3.09900 1.000 28.56508 286 VAL A CA 1
ATOM 2111 C C . VAL A 1 285 ? -46.62700 -2.87300 4.40300 1.000 30.96508 286 VAL A C 1
ATOM 2112 O O . VAL A 1 285 ? -47.02300 -2.05500 5.24600 1.000 31.06508 286 VAL A O 1
ATOM 2116 N N . ASP A 1 286 ? -45.52800 -3.60000 4.60100 1.000 31.16508 287 ASP A N 1
ATOM 2117 C CA . ASP A 1 286 ? -44.73300 -3.44800 5.81200 1.000 31.13508 287 ASP A CA 1
ATOM 2118 C C . ASP A 1 286 ? -43.32500 -2.94000 5.52600 1.000 25.44508 287 ASP A C 1
ATOM 2119 O O . ASP A 1 286 ? -42.47200 -2.98600 6.42000 1.000 30.23508 287 ASP A O 1
ATOM 2124 N N . GLY A 1 287 ? -43.07100 -2.44500 4.31900 1.000 27.27508 288 GLY A N 1
ATOM 2125 C CA . GLY A 1 287 ? -41.76500 -1.91600 3.96900 1.000 29.88508 288 GLY A CA 1
ATOM 2126 C C . GLY A 1 287 ? -41.35200 -0.74100 4.84000 1.000 27.68508 288 GLY A C 1
ATOM 2127 O O . GLY A 1 287 ? -42.13000 -0.16700 5.60300 1.000 25.89508 288 GLY A O 1
ATOM 2128 N N . LYS A 1 288 ? -40.07400 -0.39100 4.69200 1.000 29.14508 289 LYS A N 1
ATOM 2129 C CA . LYS A 1 288 ? -39.53300 0.72400 5.44700 1.000 21.32508 289 LYS A CA 1
ATOM 2130 C C . LYS A 1 288 ? -38.44200 1.43100 4.65800 1.000 21.52508 289 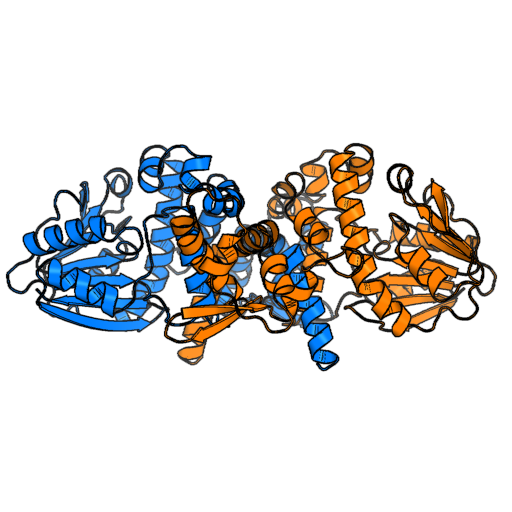LYS A C 1
ATOM 2131 O O . LYS A 1 288 ? -37.84400 0.85100 3.75300 1.000 19.08508 289 LYS A O 1
ATOM 2137 N N . VAL A 1 289 ? -38.18400 2.68300 4.98900 1.000 26.29508 290 VAL A N 1
ATOM 2138 C CA . VAL A 1 289 ? -37.15600 3.48000 4.33100 1.000 22.84508 290 VAL A CA 1
ATOM 2139 C C . VAL A 1 289 ? -36.13800 3.85100 5.38800 1.000 18.35508 290 VAL A C 1
ATOM 2140 O O . VAL A 1 289 ? -36.49700 4.13800 6.53300 1.000 22.96508 290 VAL A O 1
ATOM 2144 N N . LEU A 1 290 ? -34.86500 3.78100 5.02500 1.000 23.27508 291 LEU A N 1
ATOM 2145 C CA . LEU A 1 290 ? -33.79200 4.16300 5.93100 1.000 24.21508 291 LEU A CA 1
ATOM 2146 C C . LEU A 1 290 ? -33.07000 5.34900 5.31500 1.000 14.36508 291 LEU A C 1
ATOM 2147 O O . LEU A 1 290 ? -32.78400 5.35300 4.11400 1.000 18.78508 291 LEU A O 1
ATOM 2152 N N . VAL A 1 291 ? -32.85700 6.38200 6.11700 1.000 21.11508 292 VAL A N 1
ATOM 2153 C CA . VAL A 1 291 ? -32.25000 7.62000 5.63700 1.000 24.11508 292 VAL A CA 1
ATOM 2154 C C . VAL A 1 291 ? -31.08900 7.93500 6.56600 1.000 14.91508 292 VAL A C 1
ATOM 2155 O O . VAL A 1 291 ? -31.28500 8.19500 7.75800 1.000 16.69508 292 VAL A O 1
ATOM 2159 N N . ILE A 1 292 ? -29.87800 7.85400 6.04000 1.000 23.37508 293 ILE A N 1
ATOM 2160 C CA . ILE A 1 292 ? -28.68700 8.12000 6.82900 1.000 20.23508 293 ILE A CA 1
ATOM 2161 C C . ILE A 1 292 ? -28.23200 9.52300 6.46500 1.000 16.11508 293 ILE A C 1
ATOM 2162 O O . ILE A 1 292 ? -27.96200 9.80700 5.29200 1.000 18.11508 293 ILE A O 1
ATOM 2167 N N . ASP A 1 293 ? -28.20500 10.40300 7.45800 1.000 20.47508 294 ASP A N 1
ATOM 2168 C CA . ASP A 1 293 ? -27.98200 11.82700 7.23700 1.000 23.72508 294 ASP A CA 1
ATOM 2169 C C . ASP A 1 293 ? -27.75800 12.49000 8.58600 1.000 21.40508 294 ASP A C 1
ATOM 2170 O O . ASP A 1 293 ? -28.06000 11.92100 9.64100 1.000 23.10508 294 ASP A O 1
ATOM 2175 N N . THR A 1 294 ? -27.19300 13.69400 8.54100 1.000 23.32508 295 THR A N 1
ATOM 2176 C CA . THR A 1 294 ? -27.14800 14.53600 9.72500 1.000 24.85508 295 THR A CA 1
ATOM 2177 C C . THR A 1 294 ? -28.47200 15.28700 9.86000 1.000 21.66508 295 THR A C 1
ATOM 2178 O O . THR A 1 294 ? -29.03000 15.77000 8.86900 1.000 24.75508 295 THR A O 1
ATOM 2182 N N . LEU A 1 295 ? -28.98300 15.35900 11.08400 1.000 24.14508 296 LEU A N 1
ATOM 2183 C CA . LEU A 1 295 ? -30.14300 16.19100 11.36400 1.000 29.67508 296 LEU A CA 1
ATOM 2184 C C . LEU A 1 295 ? -29.68300 17.62500 11.61000 1.000 32.36508 296 LEU A C 1
ATOM 2185 O O . LEU A 1 295 ? -28.60500 17.85900 12.16700 1.000 30.54508 296 LEU A O 1
ATOM 2190 N N . LEU A 1 296 ? -30.48900 18.58000 11.16500 1.000 32.68508 297 LEU A N 1
ATOM 2191 C CA . LEU A 1 296 ? -30.21500 19.99900 11.39700 1.000 32.11508 297 LEU A CA 1
ATOM 2192 C C . LEU A 1 296 ? -30.16900 20.29500 12.89400 1.000 34.07508 297 LEU A C 1
ATOM 2193 O O . LEU A 1 296 ? -31.16400 20.04400 13.59400 1.000 37.96508 297 LEU A O 1
ATOM 2198 N N . PRO A 1 297 ? -29.05900 20.81400 13.42900 1.000 34.32508 298 PRO A N 1
ATOM 2199 C CA . PRO A 1 297 ? -29.02600 21.15100 14.85800 1.000 34.00508 298 PRO A CA 1
ATOM 2200 C C . PRO A 1 297 ? -29.90400 22.35500 15.15900 1.000 37.93508 298 PRO A C 1
ATOM 2201 O O . PRO A 1 297 ? -30.08600 23.24600 14.32300 1.000 37.96508 298 PRO A O 1
ATOM 2205 N N . GLU A 1 298 ? -30.45500 22.37800 16.37400 1.000 39.17508 299 GLU A N 1
ATOM 2206 C CA . GLU A 1 298 ? -31.37600 23.45800 16.71000 1.000 43.64508 299 GLU A CA 1
ATOM 2207 C C . GLU A 1 298 ? -30.64800 24.79100 16.87900 1.000 42.07508 299 GLU A C 1
ATOM 2208 O O . GLU A 1 298 ? -31.18600 25.83800 16.50600 1.000 38.42508 299 GLU A O 1
ATOM 2214 N N . VAL A 1 299 ? -29.42300 24.77100 17.39900 1.000 41.60508 300 VAL A N 1
ATOM 2215 C CA . VAL A 1 299 ? -28.55800 25.94900 17.43700 1.000 39.22508 300 VAL A CA 1
ATOM 2216 C C . VAL A 1 299 ? -27.13400 25.54700 17.06700 1.000 39.02508 300 VAL A C 1
ATOM 2217 O O . VAL A 1 299 ? -26.64200 24.50700 17.53400 1.000 33.69508 300 VAL A O 1
ATOM 2221 N N . PRO A 1 300 ? -26.44300 26.32600 16.23300 1.000 38.39508 301 PRO A N 1
ATOM 2222 C CA . PRO A 1 300 ? -24.99900 26.11800 16.05500 1.000 33.46508 301 PRO A CA 1
ATOM 2223 C C . PRO A 1 300 ? -24.23900 26.39100 17.34600 1.000 32.80508 301 PRO A C 1
ATOM 2224 O O . PRO A 1 300 ? -24.71100 27.09200 18.24200 1.000 33.54508 301 PRO A O 1
ATOM 2228 N N . GLU A 1 301 ? -23.05000 25.79800 17.44900 1.000 31.99508 302 GLU A N 1
ATOM 2229 C CA . GLU A 1 301 ? -22.23700 25.96300 18.64600 1.000 29.59508 302 GLU A CA 1
ATOM 2230 C C . GLU A 1 301 ? -20.76600 25.78700 18.29600 1.000 24.68508 302 GLU A C 1
ATOM 2231 O O . GLU A 1 301 ? -20.40800 25.44500 17.16900 1.000 24.74508 302 GLU A O 1
ATOM 2237 N N . ASN A 1 302 ? -19.91600 26.01000 19.29700 1.000 30.42508 303 ASN A N 1
ATOM 2238 C CA . ASN A 1 302 ? -18.46200 25.96200 19.11800 1.000 32.48508 303 ASN A CA 1
ATOM 2239 C C . ASN A 1 302 ? -17.98500 24.54400 19.42000 1.000 26.00508 303 ASN A C 1
ATOM 2240 O O . ASN A 1 302 ? -17.51900 24.22400 20.51500 1.000 30.37508 303 ASN A O 1
ATOM 2245 N N . SER A 1 303 ? -18.11500 23.68200 18.41200 1.000 27.75508 304 SER A N 1
ATOM 2246 C CA . SER A 1 303 ? -17.82700 22.25900 18.52800 1.000 25.83508 304 SER A CA 1
ATOM 2247 C C . SER A 1 303 ? -17.45700 21.75700 17.14200 1.000 22.57508 304 SER A C 1
ATOM 2248 O O . SER A 1 303 ? -17.89200 22.32300 16.13600 1.000 23.63508 304 SER A O 1
ATOM 2251 N N . SER A 1 304 ? -16.62700 20.70400 17.07900 1.000 24.51508 305 SER A N 1
ATOM 2252 C CA . SER A 1 304 ? -16.20000 20.23600 15.76000 1.000 21.60508 305 SER A CA 1
ATOM 2253 C C . SER A 1 304 ? -17.33300 19.51500 15.03200 1.000 15.06508 305 SER A C 1
ATOM 2254 O O . SER A 1 304 ? -17.38400 19.53100 13.79900 1.000 15.93508 305 SER A O 1
ATOM 2257 N N . ALA A 1 305 ? -18.25400 18.89300 15.77200 1.000 21.63508 306 ALA A N 1
ATOM 2258 C CA . ALA A 1 305 ? -19.47300 18.38100 15.14800 1.000 23.25508 306 ALA A CA 1
ATOM 2259 C C . ALA A 1 305 ? -20.25400 19.51300 14.49300 1.000 13.06508 306 ALA A C 1
ATOM 2260 O O . ALA A 1 305 ? -20.56600 19.45900 13.29800 1.000 12.02508 306 ALA A O 1
ATOM 2262 N N . SER A 1 306 ? -20.54000 20.56900 15.26000 1.000 21.78508 307 SER A N 1
ATOM 2263 C CA . SER A 1 306 ? -21.21700 21.73000 14.68400 1.000 20.54508 307 SER A CA 1
ATOM 2264 C C . SER A 1 306 ? -20.43200 22.30800 13.51500 1.000 16.51508 307 SER A C 1
ATOM 2265 O O . SER A 1 306 ? -21.00900 22.63500 12.47700 1.000 18.01508 307 SER A O 1
ATOM 2268 N N . ARG A 1 307 ? -19.10400 22.40000 13.63600 1.000 20.87508 308 ARG A N 1
ATOM 2269 C CA . ARG A 1 307 ? -18.31600 22.90600 12.51200 1.000 17.82508 308 ARG A CA 1
ATOM 2270 C C . ARG A 1 307 ? -18.39300 21.98600 11.30200 1.000 13.84508 308 ARG A C 1
ATOM 2271 O O . ARG A 1 307 ? -18.44300 22.45200 10.16000 1.000 15.12508 308 ARG A O 1
ATOM 2279 N N . GLU A 1 308 ? -18.37700 20.66600 11.52100 1.000 21.01508 309 GLU A N 1
ATOM 2280 C CA . GLU A 1 308 ? -18.55300 19.73900 10.40500 1.000 17.88508 309 GLU A CA 1
ATOM 2281 C C . GLU A 1 308 ? -19.90300 19.95900 9.72200 1.000 9.09508 309 GLU A C 1
ATOM 2282 O O . GLU A 1 308 ? -20.00100 20.00800 8.48800 1.000 10.13508 309 GLU A O 1
ATOM 2288 N N . THR A 1 309 ? -20.95600 20.08100 10.52200 1.000 16.80508 310 THR A N 1
ATOM 2289 C CA . THR A 1 309 ? -22.30000 20.25400 9.96900 1.000 19.65508 310 THR A CA 1
ATOM 2290 C C . THR A 1 309 ? -22.40400 21.53500 9.14100 1.000 16.10508 310 THR A C 1
ATOM 2291 O O . THR A 1 309 ? -22.88100 21.51400 8.00200 1.000 15.92508 310 THR A O 1
ATOM 2295 N N . SER A 1 310 ? -21.92400 22.65900 9.68800 1.000 21.40508 311 SER A N 1
ATOM 2296 C CA . SER A 1 310 ? -22.00500 23.92700 8.96300 1.000 15.86508 311 SER A CA 1
ATOM 2297 C C . SER A 1 310 ? -21.27100 23.85900 7.63500 1.000 15.76508 311 SER A C 1
ATOM 2298 O O . SER A 1 310 ? -21.78100 24.32900 6.61500 1.000 16.26508 311 SER A O 1
ATOM 2301 N N . ASN A 1 311 ? -20.06800 23.26100 7.61800 1.000 21.45508 312 ASN A N 1
ATOM 2302 C CA . ASN A 1 311 ? -19.32900 23.12500 6.36200 1.000 18.55508 312 ASN A CA 1
ATOM 2303 C C . ASN A 1 311 ? -20.16300 22.41100 5.31900 1.000 15.48508 312 ASN A C 1
ATOM 2304 O O . ASN A 1 311 ? -20.23000 22.83200 4.15800 1.000 18.26508 312 ASN A O 1
ATOM 2309 N N . MET A 1 312 ? -20.77300 21.28900 5.71100 1.000 22.74508 313 MET A N 1
ATOM 2310 C CA . MET A 1 312 ? -21.68500 20.58600 4.81600 1.000 21.64508 313 MET A CA 1
ATOM 2311 C C . MET A 1 312 ? -22.79500 21.51100 4.32200 1.000 13.52508 313 MET A C 1
ATOM 2312 O O . MET A 1 312 ? -23.10200 21.53400 3.12700 1.000 18.65508 313 MET A O 1
ATOM 2317 N N . GLU A 1 313 ? -23.39100 22.29100 5.22800 1.000 18.94508 314 GLU A N 1
ATOM 2318 C CA . GLU A 1 313 ? -24.39900 23.27200 4.81700 1.000 20.19508 314 GLU A CA 1
ATOM 2319 C C . GLU A 1 313 ? -23.84300 24.23400 3.78200 1.000 16.23508 314 GLU A C 1
ATOM 2320 O O . GLU A 1 313 ? -24.48500 24.49400 2.75800 1.000 17.67508 314 GLU A O 1
ATOM 2326 N N . ALA A 1 314 ? -22.62700 24.74800 4.01300 1.000 21.70508 315 ALA A N 1
ATOM 2327 C CA . ALA A 1 314 ? -22.01300 25.65300 3.04100 1.000 18.19508 315 ALA A CA 1
ATOM 2328 C C . ALA A 1 314 ? -21.76300 24.96100 1.70800 1.000 15.03508 315 ALA A C 1
ATOM 2329 O O . ALA A 1 314 ? -22.03200 25.53300 0.64400 1.000 15.54508 315 ALA A O 1
ATOM 2331 N N . ILE A 1 315 ? -21.23500 23.72800 1.73400 1.000 19.00508 316 ILE A N 1
ATOM 2332 C CA . ILE A 1 315 ? -21.08300 22.98200 0.48500 1.000 18.74508 316 ILE A CA 1
ATOM 2333 C C . ILE A 1 315 ? -22.43100 22.84500 -0.22400 1.000 12.75508 316 ILE A C 1
ATOM 2334 O O . ILE A 1 315 ? -22.53100 23.02300 -1.44200 1.000 14.95508 316 ILE A O 1
ATOM 2339 N N . GLY A 1 316 ? -23.48300 22.51500 0.52500 1.000 20.17508 317 GLY A N 1
ATOM 2340 C CA . GLY A 1 316 ? -24.79000 22.34200 -0.09900 1.000 18.69508 317 GLY A CA 1
ATOM 2341 C C . GLY A 1 316 ? -25.25800 23.60700 -0.78300 1.000 13.68508 317 GLY A C 1
ATOM 2342 O O . GLY A 1 316 ? -25.63100 23.59400 -1.95700 1.000 15.03508 317 GLY A O 1
ATOM 2343 N N . LEU A 1 317 ? -25.19600 24.72700 -0.05700 1.000 24.98508 318 LEU A N 1
ATOM 2344 C CA . LEU A 1 317 ? -25.47400 26.04100 -0.62700 1.000 19.71508 318 LEU A CA 1
ATOM 2345 C C . LEU A 1 317 ? -24.76800 26.22800 -1.96000 1.000 17.08508 318 LEU A C 1
ATOM 2346 O O . LEU A 1 317 ? -25.38300 26.62600 -2.95600 1.000 20.07508 318 LEU A O 1
ATOM 2351 N N . THR A 1 318 ? -23.47900 25.88300 -2.01900 1.000 20.59508 319 THR A N 1
ATOM 2352 C CA . THR A 1 318 ? -22.69700 26.16500 -3.22100 1.000 16.82508 319 THR A CA 1
ATOM 2353 C C . THR A 1 318 ? -23.03900 25.22800 -4.36900 1.000 16.50508 319 THR A C 1
ATOM 2354 O O . THR A 1 318 ? -23.05100 25.64600 -5.53200 1.000 17.66508 319 THR A O 1
ATOM 2358 N N . LEU A 1 319 ? -23.29200 23.95100 -4.07300 1.000 19.97508 320 LEU A N 1
ATOM 2359 C CA . LEU A 1 319 ? -23.46000 22.93400 -5.11100 1.000 18.55508 320 LEU A CA 1
ATOM 2360 C C . LEU A 1 319 ? -24.92100 22.64900 -5.46100 1.000 13.72508 320 LEU A C 1
ATOM 2361 O O . LEU A 1 319 ? -25.25300 22.53000 -6.64200 1.000 15.85508 320 LEU A O 1
ATOM 2366 N N . VAL A 1 320 ? -25.78500 22.51900 -4.45300 1.000 21.17508 321 VAL A N 1
ATOM 2367 C CA . VAL A 1 320 ? -27.21900 22.31100 -4.66700 1.000 26.29508 321 VAL A CA 1
ATOM 2368 C C . VAL A 1 320 ? -28.00400 23.14900 -3.66600 1.000 21.91508 321 VAL A C 1
ATOM 2369 O O . VAL A 1 320 ? -28.30300 22.70200 -2.54900 1.000 23.16508 321 VAL A O 1
ATOM 2373 N N . VAL A 1 321 ? -28.33700 24.38200 -4.07600 1.000 27.45508 322 VAL A N 1
ATOM 2374 C CA . VAL A 1 321 ? -29.01100 25.33500 -3.19000 1.000 28.17508 322 VAL A CA 1
ATOM 2375 C C . VAL A 1 321 ? -30.35300 24.79100 -2.71800 1.000 23.53508 322 VAL A C 1
ATOM 2376 O O . VAL A 1 321 ? -30.76000 25.02300 -1.57400 1.000 26.16508 322 VAL A O 1
ATOM 2380 N N . GLN A 1 322 ? -31.06900 24.08700 -3.60800 1.000 29.39508 323 GLN A N 1
ATOM 2381 C CA . GLN A 1 322 ? -32.37900 23.50700 -3.30300 1.000 31.68508 323 GLN A CA 1
ATOM 2382 C C . GLN A 1 322 ? -32.38100 22.69800 -2.01100 1.000 31.81508 323 GLN A C 1
ATOM 2383 O O . GLN A 1 322 ? -33.40500 22.64600 -1.31200 1.000 35.05508 323 GLN A O 1
ATOM 2389 N N . GLY A 1 323 ? -31.24300 22.05900 -1.67100 1.000 27.36508 324 GLY A N 1
ATOM 2390 C CA . GLY A 1 323 ? -31.21100 21.11900 -0.57400 1.000 25.29508 324 GLY A CA 1
ATOM 2391 C C . GLY A 1 323 ? -31.20300 21.77800 0.78300 1.000 26.43508 324 GLY A C 1
ATOM 2392 O O . GLY A 1 323 ? -31.03300 22.98500 0.91600 1.000 29.69508 324 GLY A O 1
ATOM 2393 N N . LYS A 1 324 ? -31.39600 20.95500 1.81300 1.000 23.01508 325 LYS A N 1
ATOM 2394 C CA . LYS A 1 324 ? -31.31300 21.43500 3.18400 1.000 24.72508 325 LYS A CA 1
ATOM 2395 C C . LYS A 1 324 ? -31.13900 20.26400 4.14000 1.000 29.40508 325 LYS A C 1
ATOM 2396 O O . LYS A 1 324 ? -31.60100 19.14800 3.87300 1.000 28.52508 325 LYS A O 1
ATOM 2402 N N . LEU A 1 325 ? -30.44900 20.53800 5.24700 1.000 25.84508 326 LEU A N 1
ATOM 2403 C CA . LEU A 1 325 ? -30.49800 19.68800 6.42600 1.000 28.46508 326 LEU A CA 1
ATOM 2404 C C . LEU A 1 325 ? -31.79100 19.97500 7.17800 1.000 32.27508 326 LEU A C 1
ATOM 2405 O O . LEU A 1 325 ? -32.14500 21.14100 7.39300 1.000 31.50508 326 LEU A O 1
ATOM 2410 N N . ARG A 1 326 ? -32.48300 18.91400 7.59200 1.000 26.13508 327 ARG A N 1
ATOM 2411 C CA . ARG A 1 326 ? -33.83400 19.02400 8.11400 1.000 28.38508 327 ARG A CA 1
ATOM 2412 C C . ARG A 1 326 ? -33.89800 18.58300 9.56400 1.000 30.14508 327 ARG A C 1
ATOM 2413 O O . ARG A 1 326 ? -33.07800 17.78700 10.03200 1.000 30.98508 327 ARG A O 1
ATOM 2421 N N . THR A 1 327 ? -34.89200 19.10800 10.26800 1.000 25.77508 328 THR A N 1
ATOM 2422 C CA . THR A 1 327 ? -35.15800 18.71400 11.63700 1.000 31.10508 328 THR A CA 1
ATOM 2423 C C . THR A 1 327 ? -35.99400 17.43300 11.67600 1.000 28.29508 328 THR A C 1
ATOM 2424 O O . THR A 1 327 ? -36.44200 16.91600 10.64700 1.000 27.25508 328 THR A O 1
ATOM 2428 N N . LYS A 1 328 ? -36.18500 16.91600 12.89400 1.000 26.32508 329 LYS A N 1
ATOM 2429 C CA . LYS A 1 328 ? -37.03500 15.74400 13.09800 1.000 35.01508 329 LYS A CA 1
ATOM 2430 C C . LYS A 1 328 ? -38.45900 16.01200 12.62200 1.000 32.76508 329 LYS A C 1
ATOM 2431 O O . LYS A 1 328 ? -39.03300 15.22400 11.86400 1.000 33.36508 329 LYS A O 1
ATOM 2437 N N . GLN A 1 329 ? -39.03200 17.14300 13.03900 1.000 38.14508 330 GLN A N 1
ATOM 2438 C CA . GLN A 1 329 ? -40.41000 17.47500 12.68000 1.000 34.52508 330 GLN A CA 1
ATOM 2439 C C . GLN A 1 329 ? -40.56500 17.68500 11.18000 1.000 32.17508 330 GLN A C 1
ATOM 2440 O O . GLN A 1 329 ? -41.59900 17.33400 10.59700 1.000 31.50508 330 GLN A O 1
ATOM 2446 N N . GLU A 1 330 ? -39.54900 18.26300 10.53800 1.000 30.32508 331 GLU A N 1
ATOM 2447 C CA . GLU A 1 330 ? -39.57900 18.43100 9.09100 1.000 28.58508 331 GLU A CA 1
ATOM 2448 C C . GLU A 1 330 ? -39.54200 17.09100 8.36600 1.000 26.75508 331 GLU A C 1
ATOM 2449 O O . GLU A 1 330 ? -40.08500 16.96300 7.26300 1.000 25.51508 331 GLU A O 1
ATOM 2455 N N . LEU A 1 331 ? -38.87000 16.09900 8.95100 1.000 33.02508 332 LEU A N 1
ATOM 2456 C CA . LEU A 1 331 ? -38.73300 14.79600 8.30700 1.000 33.39508 332 LEU A CA 1
ATOM 2457 C C . LEU A 1 331 ? -39.98300 13.94600 8.51300 1.000 23.49508 332 LEU A C 1
ATOM 2458 O O . LEU A 1 331 ? -40.43600 13.27400 7.58300 1.000 24.62508 332 LEU A O 1
ATOM 2463 N N . LYS A 1 332 ? -40.55200 13.99500 9.71800 1.000 26.40508 333 LYS A N 1
ATOM 2464 C CA . LYS A 1 332 ? -41.76800 13.24500 10.02400 1.000 32.34508 333 LYS A CA 1
ATOM 2465 C C . LYS A 1 332 ? -42.93000 13.67700 9.13500 1.000 33.86508 333 LYS A C 1
ATOM 2466 O O . LYS A 1 332 ? -43.63300 12.83800 8.55900 1.000 32.66508 333 LYS A O 1
ATOM 2472 N N . ALA A 1 333 ? -43.13700 14.99000 8.99700 1.000 32.93508 334 ALA A N 1
ATOM 2473 C CA . ALA A 1 333 ? -44.22200 15.49400 8.15900 1.000 30.85508 334 ALA A CA 1
ATOM 2474 C C . ALA A 1 333 ? -44.02000 15.13700 6.69600 1.000 26.22508 334 ALA A C 1
ATOM 2475 O O . ALA A 1 333 ? -44.99500 14.91700 5.96700 1.000 28.29508 334 ALA A O 1
ATOM 2477 N N . LEU A 1 334 ? -42.77200 15.09200 6.23800 1.000 28.26508 335 LEU A N 1
ATOM 2478 C CA . LEU A 1 334 ? -42.52700 14.68600 4.86000 1.000 28.42508 335 LEU A CA 1
ATOM 2479 C C . LEU A 1 334 ? -42.89500 13.21800 4.65700 1.000 25.37508 335 LEU A C 1
ATOM 2480 O O . LEU A 1 334 ? -43.40400 12.83900 3.59700 1.000 24.85508 335 LEU A O 1
ATOM 2485 N N . ALA A 1 335 ? -42.64900 12.38100 5.66800 1.000 25.01508 336 ALA A N 1
ATOM 2486 C CA . ALA A 1 335 ? -42.98600 10.96600 5.55900 1.000 27.50508 336 ALA A CA 1
ATOM 2487 C C . ALA A 1 335 ? -44.49700 10.76800 5.54700 1.000 26.00508 336 ALA A C 1
ATOM 2488 O O . ALA A 1 335 ? -45.03600 10.11600 4.64900 1.000 28.79508 336 ALA A O 1
ATOM 2490 N N . ILE A 1 336 ? -45.19200 11.35700 6.52700 1.000 28.60508 337 ILE A N 1
ATOM 2491 C CA . ILE A 1 336 ? -46.63700 11.17900 6.68800 1.000 25.80508 337 ILE A CA 1
ATOM 2492 C C . ILE A 1 336 ? -47.39000 11.53500 5.40900 1.000 27.98508 337 ILE A C 1
ATOM 2493 O O . ILE A 1 336 ? -48.26700 10.78400 4.96000 1.000 27.33508 337 ILE A O 1
ATOM 2498 N N . GLU A 1 337 ? -47.07000 12.68200 4.79900 1.000 27.58508 338 GLU A N 1
ATOM 2499 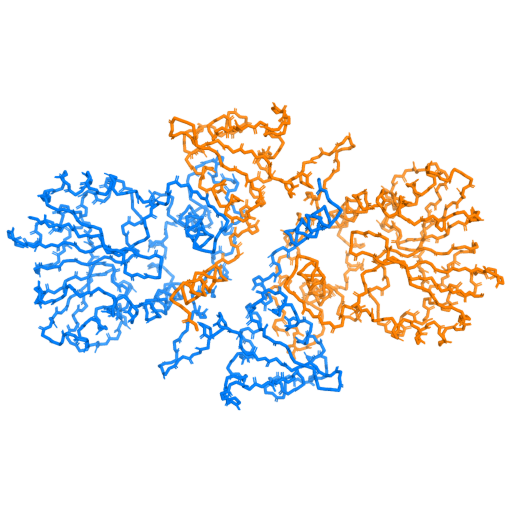C CA . GLU A 1 337 ? -47.73900 13.06900 3.55800 1.000 26.84508 338 GLU A CA 1
ATOM 2500 C C . GLU A 1 337 ? -47.43500 12.12000 2.41200 1.000 28.36508 338 GLU A C 1
ATOM 2501 O O . GLU A 1 337 ? -48.18700 12.08700 1.42700 1.000 23.54508 338 GLU A O 1
ATOM 2507 N N . ALA A 1 338 ? -46.32000 11.38500 2.49300 1.000 30.48508 339 ALA A N 1
ATOM 2508 C CA . ALA A 1 338 ? -45.95900 10.45700 1.43200 1.000 28.28508 339 ALA A CA 1
ATOM 2509 C C . ALA A 1 338 ? -46.61400 9.09500 1.61200 1.000 20.02508 339 ALA A C 1
ATOM 2510 O O . ALA A 1 338 ? -46.73300 8.35000 0.63900 1.000 24.85508 339 ALA A O 1
ATOM 2512 N N . GLY A 1 339 ? -47.05100 8.76700 2.81800 1.000 23.86508 340 GLY A N 1
ATOM 2513 C CA . GLY A 1 339 ? -47.80200 7.54900 3.02000 1.000 27.05508 340 GLY A CA 1
ATOM 2514 C C . GLY A 1 339 ? -47.39300 6.77400 4.24900 1.000 26.59508 340 GLY A C 1
ATOM 2515 O O . GLY A 1 339 ? -48.04800 5.79500 4.61800 1.000 29.67508 340 GLY A O 1
ATOM 2516 N N . PHE A 1 340 ? -46.33300 7.21200 4.91500 1.000 25.39508 341 PHE A N 1
ATOM 2517 C CA . PHE A 1 340 ? -45.75000 6.41900 5.98200 1.000 25.29508 341 PHE A CA 1
ATOM 2518 C C . PHE A 1 340 ? -46.44000 6.71100 7.30100 1.000 26.41508 341 PHE A C 1
ATOM 2519 O O . PHE A 1 340 ? -46.96900 7.80600 7.52200 1.000 31.08508 341 PHE A O 1
ATOM 2527 N N . LYS A 1 341 ? -46.43700 5.70800 8.18000 1.000 26.36508 342 LYS A N 1
ATOM 2528 C CA . LYS A 1 341 ? -47.18700 5.73800 9.42900 1.000 29.64508 342 LYS A CA 1
ATOM 2529 C C . LYS A 1 341 ? -46.31300 5.94400 10.65600 1.000 30.19508 342 LYS A C 1
ATOM 2530 O O . LYS A 1 341 ? -46.67100 6.73200 11.54100 1.000 28.27508 342 LYS A O 1
ATOM 2532 N N . THR A 1 342 ? -45.18600 5.23500 10.75500 1.000 32.93508 343 THR A N 1
ATOM 2533 C CA . THR A 1 342 ? -44.29300 5.34400 11.90000 1.000 31.43508 343 THR A CA 1
ATOM 2534 C C . THR A 1 342 ? -42.94300 5.88700 11.44900 1.000 25.53508 343 THR A C 1
ATOM 2535 O O . THR A 1 342 ? -42.49800 5.62800 10.32900 1.000 27.03508 343 THR A O 1
ATOM 2539 N N . ILE A 1 343 ? -42.31100 6.65300 12.33500 1.000 32.59508 344 ILE A N 1
ATOM 2540 C CA . ILE A 1 343 ? -41.02000 7.28700 12.07800 1.000 30.26508 344 ILE A CA 1
ATOM 2541 C C . ILE A 1 343 ? -40.20700 7.27800 13.36600 1.000 26.35508 344 ILE A C 1
ATOM 2542 O O . ILE A 1 343 ? -40.71700 7.61400 14.44200 1.000 26.79508 344 ILE A O 1
ATOM 2547 N N . ASN A 1 344 ? -38.94000 6.88900 13.25300 1.000 31.54508 345 ASN A N 1
ATOM 2548 C CA . ASN A 1 344 ? -38.05000 6.76900 14.39300 1.000 31.03508 345 ASN A CA 1
ATOM 2549 C C . ASN A 1 344 ? -36.70900 7.38200 14.01200 1.000 24.16508 345 ASN A C 1
ATOM 2550 O O . ASN A 1 344 ? -36.35300 7.43300 12.83300 1.000 24.33508 345 ASN A O 1
ATOM 2555 N N . PHE A 1 345 ? -35.99000 7.88000 15.01900 1.000 28.75508 346 PHE A N 1
ATOM 2556 C CA . PHE A 1 345 ? -34.67200 8.49400 14.84300 1.000 31.16508 346 PHE A CA 1
ATOM 2557 C C . PHE A 1 345 ? -33.67000 7.79600 15.75700 1.000 27.31508 346 PHE A C 1
ATOM 2558 O O . PHE A 1 345 ? -33.77000 7.89600 16.98600 1.000 26.57508 346 PHE A O 1
ATOM 2566 N N . GLU A 1 346 ? -32.70000 7.10100 15.16000 1.000 33.22508 347 GLU A N 1
ATOM 2567 C CA . GLU A 1 346 ? -31.64500 6.41700 15.90400 1.000 34.63508 347 GLU A CA 1
ATOM 2568 C C . GLU A 1 346 ? -30.29800 7.04400 15.54900 1.000 24.01508 347 GLU A C 1
ATOM 2569 O O . GLU A 1 346 ? -29.88400 7.01900 14.38700 1.000 25.42508 347 GLU A O 1
ATOM 2571 N N . TYR A 1 347 ? -29.63200 7.62500 16.54100 1.000 29.07508 348 TYR A N 1
ATOM 2572 C CA . TYR A 1 347 ? -28.28300 8.13500 16.32400 1.000 33.53508 348 TYR A CA 1
ATOM 2573 C C . TYR A 1 347 ? -27.29900 6.97100 16.20600 1.000 31.50508 348 TYR A C 1
ATOM 2574 O O . TYR A 1 347 ? -27.22500 6.11300 17.09200 1.000 33.79508 348 TYR A O 1
ATOM 2583 N N . CYS A 1 348 ? -26.53800 6.95000 15.11600 1.000 27.56508 349 CYS A N 1
ATOM 2584 C CA . CYS A 1 348 ? -25.66700 5.83300 14.77400 1.000 34.71508 349 CYS A CA 1
ATOM 2585 C C . CYS A 1 348 ? -24.21600 6.27700 14.60200 1.000 35.85508 349 CYS A C 1
ATOM 2586 O O . CYS A 1 348 ? -23.53100 5.86800 13.66100 1.000 38.70508 349 CYS A O 1
ATOM 2589 N N . ALA A 1 349 ? -23.73900 7.13300 15.50600 1.000 35.60508 350 ALA A N 1
ATOM 2590 C CA . ALA A 1 349 ? -22.34800 7.58400 15.53700 1.000 36.70508 350 ALA A CA 1
ATOM 2591 C C . ALA A 1 349 ? -21.96400 8.42600 14.32500 1.000 33.47508 350 ALA A C 1
ATOM 2592 O O . ALA A 1 349 ? -22.68500 8.46600 13.32000 1.000 28.57508 350 ALA A O 1
ATOM 2594 N N . CYS A 1 350 ? -20.81300 9.10600 14.43000 1.000 30.24508 351 CYS A N 1
ATOM 2595 C CA . CYS A 1 350 ? -20.21600 9.86100 13.32600 1.000 26.28508 351 CYS A CA 1
ATOM 2596 C C . CYS A 1 350 ? -21.09200 11.03700 12.88900 1.000 22.83508 351 CYS A C 1
ATOM 2597 O O . CYS A 1 350 ? -21.17400 11.36200 11.70000 1.000 21.42508 351 CYS A O 1
ATOM 2600 N N . ASN A 1 351 ? -21.74600 11.68100 13.85800 1.000 25.79508 352 ASN A N 1
ATOM 2601 C CA . ASN A 1 351 ? -22.57700 12.85400 13.58400 1.000 30.52508 352 ASN A CA 1
ATOM 2602 C C . ASN A 1 351 ? -23.73800 12.50000 12.65400 1.000 29.81508 352 ASN A C 1
ATOM 2603 O O . ASN A 1 351 ? -24.22500 13.34000 11.89500 1.000 29.96508 352 ASN A O 1
ATOM 2608 N N . LEU A 1 352 ? -24.18000 11.24100 12.69000 1.000 27.15508 353 LEU A N 1
ATOM 2609 C CA . LEU A 1 352 ? -25.16500 10.73500 11.74500 1.000 26.30508 353 LEU A CA 1
ATOM 2610 C C . LEU A 1 352 ? -26.31600 10.06000 12.48300 1.000 27.88508 353 LEU A C 1
ATOM 2611 O O . LEU A 1 352 ? -26.13100 9.44000 13.53500 1.000 28.34508 353 LEU A O 1
ATOM 2616 N N . TYR A 1 353 ? -27.51400 10.20700 11.92500 1.000 30.05508 354 TYR A N 1
ATOM 2617 C CA . TYR A 1 353 ? -28.69400 9.48700 12.37400 1.000 24.89508 354 TYR A CA 1
ATOM 2618 C C . TYR A 1 353 ? -29.12000 8.48600 11.31100 1.000 18.33508 354 TYR A C 1
ATOM 2619 O O . TYR A 1 353 ? -28.84100 8.64500 10.12100 1.000 18.42508 354 TYR A O 1
ATOM 2628 N N . VAL A 1 354 ? -29.81000 7.44100 11.75500 1.000 26.44508 355 VAL A N 1
ATOM 2629 C CA . VAL A 1 354 ? -30.62900 6.62500 10.86500 1.000 25.13508 355 VAL A CA 1
ATOM 2630 C C . VAL A 1 354 ? -32.08900 7.00600 11.11600 1.000 16.95508 355 VAL A C 1
ATOM 2631 O O . VAL A 1 354 ? -32.59500 6.88400 12.24100 1.000 19.50508 355 VAL A O 1
ATOM 2635 N N . THR A 1 355 ? -32.73800 7.51600 10.08100 1.000 23.16508 356 THR A N 1
ATOM 2636 C CA . THR A 1 355 ? -34.13600 7.92400 10.14800 1.000 29.53508 356 THR A CA 1
ATOM 2637 C C . THR A 1 355 ? -34.99300 6.85200 9.47700 1.000 17.97508 356 THR A C 1
ATOM 2638 O O . THR A 1 355 ? -34.84200 6.57800 8.28100 1.000 20.21508 356 THR A O 1
ATOM 2642 N N . GLU A 1 356 ? -35.90100 6.27400 10.24400 1.000 27.23508 357 GLU A N 1
ATOM 2643 C CA . GLU A 1 356 ? -36.67400 5.10800 9.83200 1.000 27.04508 357 GLU A CA 1
ATOM 2644 C C . GLU A 1 356 ? -38.10500 5.55200 9.54200 1.000 20.17508 357 GLU A C 1
ATOM 2645 O O . GLU A 1 356 ? -38.81700 5.97900 10.45400 1.000 24.49508 357 GLU A O 1
ATOM 2651 N N . PHE A 1 357 ? -38.50300 5.47600 8.27300 1.000 22.52508 358 PHE A N 1
ATOM 2652 C CA . PHE A 1 357 ? -39.88500 5.70100 7.83400 1.000 23.62508 358 PHE A CA 1
ATOM 2653 C C . PHE A 1 357 ? -40.55100 4.33300 7.65400 1.000 20.12508 358 PHE A C 1
ATOM 2654 O O . PHE A 1 357 ? -40.35300 3.67800 6.62600 1.000 20.69508 358 PHE A O 1
ATOM 2662 N N . TYR A 1 358 ? -41.36400 3.92300 8.62800 1.000 23.34508 359 TYR A N 1
ATOM 2663 C CA . TYR A 1 358 ? -42.13600 2.68600 8.53200 1.000 25.87508 359 TYR A CA 1
ATOM 2664 C C . TYR A 1 358 ? -43.48400 2.93000 7.86000 1.000 28.15508 359 TYR A C 1
ATOM 2665 O O . TYR A 1 358 ? -44.26900 3.78000 8.29700 1.000 27.46508 359 TYR A O 1
ATOM 2674 N N . LYS A 1 359 ? -43.75300 2.15300 6.82200 1.000 21.63508 360 LYS A N 1
ATOM 2675 C CA . LYS A 1 359 ? -44.92000 2.30400 5.98600 1.000 25.90508 360 LYS A CA 1
ATOM 2676 C C . LYS A 1 359 ? -46.10200 1.54800 6.57600 1.000 28.99508 360 LYS A C 1
ATOM 2677 O O . LYS A 1 359 ? -46.17400 1.36000 7.80200 1.000 29.83508 360 LYS A O 1
ATOM 2683 N N . PRO B 1 11 ? -8.97100 6.44700 24.87900 1.000 36.14508 12 PRO B N 1
ATOM 2684 C CA . PRO B 1 11 ? -9.77400 7.06400 23.82300 1.000 45.32508 12 PRO B CA 1
ATOM 2685 C C . PRO B 1 11 ? -11.26800 6.78800 24.01500 1.000 51.25508 12 PRO B C 1
ATOM 2686 O O . PRO B 1 11 ? -11.79700 5.79600 23.49600 1.000 48.52508 12 PRO B O 1
ATOM 2688 N N . SER B 1 12 ? -11.94000 7.67900 24.74900 1.000 48.46508 13 SER B N 1
ATOM 2689 C CA . SER B 1 12 ? -13.37300 7.56500 24.98200 1.000 42.31508 13 SER B CA 1
ATOM 2690 C C . SER B 1 12 ? -14.14300 7.63400 23.66100 1.000 40.43508 13 SER B C 1
ATOM 2691 O O . SER B 1 12 ? -13.60300 7.96500 22.60200 1.000 41.42508 13 SER B O 1
ATOM 2694 N N . LYS B 1 13 ? -15.43400 7.30400 23.73100 1.000 45.22508 14 LYS B N 1
ATOM 2695 C CA . LYS B 1 13 ? -16.27000 7.41800 22.54000 1.000 43.89508 14 LYS B CA 1
ATOM 2696 C C . LYS B 1 13 ? -16.50600 8.87800 22.17000 1.000 34.72508 14 LYS B C 1
ATOM 2697 O O . LYS B 1 13 ? -16.67400 9.19800 20.98800 1.000 36.17508 14 LYS B O 1
ATOM 2699 N N . GLN B 1 14 ? -16.51200 9.77300 23.16200 1.000 37.40508 15 GLN B N 1
ATOM 2700 C CA . GLN B 1 14 ? -16.59600 11.19900 22.86900 1.000 35.21508 15 GLN B CA 1
ATOM 2701 C C . GLN B 1 14 ? -15.34500 11.68100 22.13900 1.000 35.19508 15 GLN B C 1
ATOM 2702 O O . GLN B 1 14 ? -15.44500 12.40800 21.14500 1.000 36.14508 15 GLN B O 1
ATOM 2704 N N . GLU B 1 15 ? -14.15700 11.27100 22.60500 1.000 38.67508 16 GLU B N 1
ATOM 2705 C CA . GLU B 1 15 ? -12.92200 11.61700 21.90100 1.000 32.45508 16 GLU B CA 1
ATOM 2706 C C . GLU B 1 15 ? -12.90900 11.05500 20.48100 1.000 30.59508 16 GLU B C 1
ATOM 2707 O O . GLU B 1 15 ? -12.55300 11.76300 19.53100 1.000 29.93508 16 GLU B O 1
ATOM 2709 N N . GLU B 1 16 ? -13.30300 9.78800 20.30700 1.000 32.96508 17 GLU B N 1
ATOM 2710 C CA . GLU B 1 16 ? -13.33700 9.21400 18.96400 1.000 27.76508 17 GLU B CA 1
ATOM 2711 C C . GLU B 1 16 ? -14.33100 9.93700 18.06700 1.000 26.95508 17 GLU B C 1
ATOM 2712 O O . GLU B 1 16 ? -14.12400 10.01800 16.84900 1.000 23.75508 17 GLU B O 1
ATOM 2714 N N . GLU B 1 17 ? -15.41300 10.46700 18.64400 1.000 30.68508 18 GLU B N 1
ATOM 2715 C CA . GLU B 1 17 ? -16.39100 11.21000 17.85700 1.000 29.69508 18 GLU B CA 1
ATOM 2716 C C . GLU B 1 17 ? -15.86300 12.59700 17.48300 1.000 23.80508 18 GLU B C 1
ATOM 2717 O O . GLU B 1 17 ? -16.02300 13.03200 16.33500 1.000 22.31508 18 GLU B O 1
ATOM 2723 N N . GLU B 1 18 ? -15.20100 13.28300 18.42600 1.000 28.90508 19 GLU B N 1
ATOM 2724 C CA . GLU B 1 18 ? -14.59600 14.58600 18.13200 1.000 25.99508 19 GLU B CA 1
ATOM 2725 C C . GLU B 1 18 ? -13.50300 14.47500 17.07200 1.000 23.47508 19 GLU B C 1
ATOM 2726 O O . GLU B 1 18 ? -13.34000 15.37500 16.24000 1.000 26.04508 19 GLU B O 1
ATOM 2728 N N . THR B 1 19 ? -12.75700 13.36700 17.07400 1.000 25.52508 20 THR B N 1
ATOM 2729 C CA . THR B 1 19 ? -11.69800 13.17500 16.09000 1.000 21.05508 20 THR B CA 1
ATOM 2730 C C . THR B 1 19 ? -12.26400 12.97500 14.70100 1.000 19.18508 20 THR B C 1
ATOM 2731 O O . THR B 1 19 ? -11.71700 13.48900 13.71700 1.000 18.25508 20 THR B O 1
ATOM 2735 N N . TYR B 1 20 ? -13.35500 12.20900 14.59100 1.000 19.65508 21 TYR B N 1
ATOM 2736 C CA . TYR B 1 20 ? -13.98000 12.02100 13.29000 1.000 18.01508 21 TYR B CA 1
ATOM 2737 C C . TYR B 1 20 ? -14.50400 13.34100 12.74300 1.000 15.25508 21 TYR B C 1
ATOM 2738 O O . TYR B 1 20 ? -14.33800 13.64300 11.55600 1.000 15.70508 21 TYR B O 1
ATOM 2747 N N . SER B 1 21 ? -15.16500 14.12300 13.59800 1.000 20.37508 22 SER B N 1
ATOM 2748 C CA . SER B 1 21 ? -15.75300 15.38500 13.16200 1.000 20.80508 22 SER B CA 1
ATOM 2749 C C . SER B 1 21 ? -14.67500 16.38100 12.74300 1.000 17.18508 22 SER B C 1
ATOM 2750 O O . SER B 1 21 ? -14.81600 17.05600 11.71900 1.000 18.81508 22 SER B O 1
ATOM 2753 N N . TYR B 1 22 ? -13.57400 16.44800 13.49800 1.000 22.72508 23 TYR B N 1
ATOM 2754 C CA . TYR B 1 22 ? -12.43000 17.25800 13.08100 1.000 17.60508 23 TYR B CA 1
ATOM 2755 C C . TYR B 1 22 ? -11.88800 16.79500 11.73300 1.000 16.49508 23 TYR B C 1
ATOM 2756 O O . TYR B 1 22 ? -11.68300 17.60200 10.82100 1.000 15.37508 23 TYR B O 1
ATOM 2765 N N . ALA B 1 23 ? -11.71000 15.48100 11.55500 1.000 20.03508 24 ALA B N 1
ATOM 2766 C CA . ALA B 1 23 ? -11.22600 14.98500 10.26800 1.000 16.70508 24 ALA B CA 1
ATOM 2767 C C . ALA B 1 23 ? -12.15300 15.37100 9.12900 1.000 15.33508 24 ALA B C 1
ATOM 2768 O O . ALA B 1 23 ? -11.70000 15.58400 7.99600 1.000 14.94508 24 ALA B O 1
ATOM 2770 N N . MET B 1 24 ? -13.46000 15.44800 9.40400 1.000 20.01508 25 MET B N 1
ATOM 2771 C CA . MET B 1 24 ? -14.41300 15.86500 8.37900 1.000 21.08508 25 MET B CA 1
ATOM 2772 C C . MET B 1 24 ? -14.32800 17.37200 8.14900 1.000 11.38508 25 MET B C 1
ATOM 2773 O O . MET B 1 24 ? -14.35900 17.83700 7.00700 1.000 14.05508 25 MET B O 1
ATOM 2778 N N . GLN B 1 25 ? -14.21000 18.13300 9.23300 1.000 16.79508 26 GLN B N 1
ATOM 2779 C CA . GLN B 1 25 ? -13.92500 19.56400 9.13900 1.000 19.56508 26 GLN B CA 1
ATOM 2780 C C . GLN B 1 25 ? -12.70500 19.83800 8.25400 1.000 19.94508 26 GLN B C 1
ATOM 2781 O O . GLN B 1 25 ? -12.75300 20.68700 7.35900 1.000 18.38508 26 GLN B O 1
ATOM 2787 N N . LEU B 1 26 ? -11.61600 19.07300 8.44500 1.000 24.72508 27 LEU B N 1
ATOM 2788 C CA . LEU B 1 26 ? -10.39300 19.27400 7.65700 1.000 17.73508 27 LEU B CA 1
ATOM 2789 C C . LEU B 1 26 ? -10.57300 18.96000 6.17500 1.000 19.00508 27 LEU B C 1
ATOM 2790 O O . LEU B 1 26 ? -9.88200 19.55000 5.33400 1.000 21.47508 27 LEU B O 1
ATOM 2795 N N . ALA B 1 27 ? -11.47000 18.03100 5.81200 1.000 16.30508 28 ALA B N 1
ATOM 2796 C CA . ALA B 1 27 ? -11.63300 17.72200 4.39900 1.000 14.04508 28 ALA B CA 1
ATOM 2797 C C . ALA B 1 27 ? -12.26700 18.86800 3.61600 1.000 14.24508 28 ALA B C 1
ATOM 2798 O O . ALA B 1 27 ? -12.11100 18.93300 2.39200 1.000 14.54508 28 ALA B O 1
ATOM 2800 N N . SER B 1 28 ? -12.96700 19.78200 4.29900 1.000 21.49508 29 SER B N 1
ATOM 2801 C CA . SER B 1 28 ? -13.71300 20.84900 3.63500 1.000 21.67508 29 SER B CA 1
ATOM 2802 C C . SER B 1 28 ? -13.33500 22.23300 4.17000 1.000 24.28508 29 SER B C 1
ATOM 2803 O O . SER B 1 28 ? -14.13500 23.17200 4.06200 1.000 22.65508 29 SER B O 1
ATOM 2806 N N . ALA B 1 29 ? -12.13100 22.38300 4.73400 1.000 23.11508 30 ALA B N 1
ATOM 2807 C CA . ALA B 1 29 ? -11.70800 23.64000 5.34800 1.000 24.51508 30 ALA B CA 1
ATOM 2808 C C . ALA B 1 29 ? -11.54800 24.77900 4.34100 1.000 20.01508 30 ALA B C 1
ATOM 2809 O O . ALA B 1 29 ? -11.33500 25.92200 4.75800 1.000 28.35508 30 ALA B O 1
ATOM 2811 N N . ILE B 1 30 ? -11.63600 24.49900 3.04200 1.000 19.62508 31 ILE B N 1
ATOM 2812 C CA . ILE B 1 30 ? -11.59700 25.55300 2.03800 1.000 22.65508 31 ILE B CA 1
ATOM 2813 C C . ILE B 1 30 ? -12.85200 26.42900 2.08800 1.000 28.77508 31 ILE B C 1
ATOM 2814 O O . ILE B 1 30 ? -12.79800 27.60800 1.72700 1.000 23.51508 31 ILE B O 1
ATOM 2819 N N . VAL B 1 31 ? -13.99600 25.89100 2.53200 1.000 26.47508 32 VAL B N 1
ATOM 2820 C CA . VAL B 1 31 ? -15.21500 26.70000 2.53000 1.000 28.04508 32 VAL B CA 1
ATOM 2821 C C . VAL B 1 31 ? -15.16700 27.80700 3.57900 1.000 24.03508 32 VAL B C 1
ATOM 2822 O O . VAL B 1 31 ? -15.88600 28.80200 3.44000 1.000 25.57508 32 VAL B O 1
ATOM 2826 N N . PHE B 1 32 ? -14.36000 27.66000 4.64100 1.000 23.95508 33 PHE B N 1
ATOM 2827 C CA . PHE B 1 32 ? -14.38600 28.66700 5.70200 1.000 23.86508 33 PHE B CA 1
ATOM 2828 C C . PHE B 1 32 ? -13.83200 30.01000 5.24800 1.000 28.08508 33 PHE B C 1
ATOM 2829 O O . PHE B 1 32 ? -14.46600 31.03900 5.54300 1.000 28.30508 33 PHE B O 1
ATOM 2837 N N . PRO B 1 33 ? -12.67300 30.09600 4.56900 1.000 30.25508 34 PRO B N 1
ATOM 2838 C CA . PRO B 1 33 ? -12.25000 31.40700 4.04100 1.000 25.89508 34 PRO B CA 1
ATOM 2839 C C . PRO B 1 33 ? -13.23900 31.98500 3.05400 1.000 24.97508 34 PRO B C 1
ATOM 2840 O O . PRO B 1 33 ? -13.49000 33.20000 3.06200 1.000 24.66508 34 PRO B O 1
ATOM 2844 N N . ALA B 1 34 ? -13.78700 31.13200 2.18200 1.000 22.78508 35 ALA B N 1
ATOM 2845 C CA . ALA B 1 34 ? -14.78900 31.57300 1.22400 1.000 21.81508 35 ALA B CA 1
ATOM 2846 C C . ALA B 1 34 ? -15.99600 32.18100 1.93000 1.000 22.87508 35 ALA B C 1
ATOM 2847 O O . ALA B 1 34 ? -16.53000 33.20500 1.49100 1.000 26.01508 35 ALA B O 1
ATOM 2849 N N . VAL B 1 35 ? -16.41200 31.58100 3.04500 1.000 22.28508 36 VAL B N 1
ATOM 2850 C CA . VAL B 1 35 ? -17.60900 32.01800 3.75300 1.000 24.52508 36 VAL B CA 1
ATOM 2851 C C . VAL B 1 35 ? -17.33200 33.27900 4.55700 1.000 25.81508 36 VAL B C 1
ATOM 2852 O O . VAL B 1 35 ? -18.10100 34.24600 4.50300 1.000 23.19508 36 VAL B O 1
ATOM 2856 N N . LEU B 1 36 ? -16.23800 33.28600 5.31800 1.000 22.35508 37 LEU B N 1
ATOM 2857 C CA . LEU B 1 36 ? -15.86200 34.48500 6.06200 1.000 28.05508 37 LEU B CA 1
ATOM 2858 C C . LEU B 1 36 ? -15.72100 35.69200 5.14000 1.000 21.52508 37 LEU B C 1
ATOM 2859 O O . LEU B 1 36 ? -16.10200 36.81100 5.51000 1.000 26.03508 37 LEU B O 1
ATOM 2864 N N . GLN B 1 37 ? -15.19100 35.48600 3.93200 1.000 20.08508 38 GLN B N 1
ATOM 2865 C CA . GLN B 1 37 ? -15.03800 36.59500 2.99500 1.000 23.18508 38 GLN B CA 1
ATOM 2866 C C . GLN B 1 37 ? -16.39300 37.07400 2.48100 1.000 27.62508 38 GLN B C 1
ATOM 2867 O O . GLN B 1 37 ? -16.65400 38.28200 2.41200 1.000 24.62508 38 GLN B O 1
ATOM 2873 N N . ALA B 1 38 ? -17.26600 36.13500 2.09900 1.000 26.74508 39 ALA B N 1
ATOM 2874 C CA . ALA B 1 38 ? -18.55700 36.50700 1.53100 1.000 24.69508 39 ALA B CA 1
ATOM 2875 C C . ALA B 1 38 ? -19.39800 37.28500 2.53200 1.000 20.09508 39 ALA B C 1
ATOM 2876 O O . ALA B 1 38 ? -20.09400 38.23100 2.15800 1.000 24.98508 39 ALA B O 1
ATOM 2878 N N . VAL B 1 39 ? -19.32800 36.91100 3.80700 1.000 17.89508 40 VAL B N 1
ATOM 2879 C CA . VAL B 1 39 ? -20.09600 37.57900 4.85200 1.000 19.08508 40 VAL B CA 1
ATOM 2880 C C . VAL B 1 39 ? -19.51100 38.95500 5.16000 1.000 28.47508 40 VAL B C 1
ATOM 2881 O O . VAL B 1 39 ? -20.24500 39.92900 5.37600 1.000 24.19508 40 VAL B O 1
ATOM 2885 N N . ILE B 1 40 ? -18.18100 39.05000 5.22200 1.000 28.54508 41 ILE B N 1
ATOM 2886 C CA . ILE B 1 40 ? -17.52100 40.32900 5.47900 1.000 26.90508 41 ILE B CA 1
ATOM 2887 C C . ILE B 1 40 ? -17.81400 41.32500 4.35800 1.000 21.24508 41 ILE B C 1
ATOM 2888 O O . ILE B 1 40 ? -18.04600 42.51500 4.61300 1.000 26.94508 41 ILE B O 1
ATOM 2893 N N . GLU B 1 41 ? -17.81900 40.85400 3.10600 1.000 18.23508 42 GLU B N 1
ATOM 2894 C CA . GLU B 1 41 ? -18.00600 41.69000 1.92700 1.000 21.78508 42 GLU B CA 1
ATOM 2895 C C . GLU B 1 41 ? -19.46600 42.04400 1.66400 1.000 26.90508 42 GLU B C 1
ATOM 2896 O O . GLU B 1 41 ? -19.73700 42.93700 0.85000 1.000 24.77508 42 GLU B O 1
ATOM 2902 N N . LEU B 1 42 ? -20.40100 41.33500 2.28400 1.000 22.25508 43 LEU B N 1
ATOM 2903 C CA . LEU B 1 42 ? -21.79700 41.74700 2.27900 1.000 28.25508 43 LEU B CA 1
ATOM 2904 C C . LEU B 1 42 ? -22.06100 42.83000 3.31000 1.000 29.79508 43 LEU B C 1
ATOM 2905 O O . LEU B 1 42 ? -23.19500 43.31200 3.40500 1.000 29.41508 43 LEU B O 1
ATOM 2910 N N . ASP B 1 43 ? -21.03500 43.20000 4.08000 1.000 26.62508 44 ASP B N 1
ATOM 2911 C CA . ASP B 1 43 ? -21.06600 44.23600 5.10200 1.000 25.29508 44 ASP B CA 1
ATOM 2912 C C . ASP B 1 43 ? -21.84000 43.80900 6.32900 1.000 25.23508 44 ASP B C 1
ATOM 2913 O O . ASP B 1 43 ? -22.28500 44.65400 7.10700 1.000 27.71508 44 ASP B O 1
ATOM 2918 N N . VAL B 1 44 ? -21.96700 42.49700 6.53900 1.000 28.31508 45 VAL B N 1
ATOM 2919 C CA . VAL B 1 44 ? -22.75000 41.98400 7.65800 1.000 19.88508 45 VAL B CA 1
ATOM 2920 C C . VAL B 1 44 ? -22.16400 42.43300 8.99100 1.000 21.31508 45 VAL B C 1
ATOM 2921 O O . VAL B 1 44 ? -22.89800 42.71500 9.94600 1.000 20.17508 45 VAL B O 1
ATOM 2925 N N . PHE B 1 45 ? -20.83300 42.49700 9.09800 1.000 23.78508 46 PHE B N 1
ATOM 2926 C CA . PHE B 1 45 ? -20.25700 42.93600 10.36800 1.000 21.75508 46 PHE B CA 1
ATOM 2927 C C . PHE B 1 45 ? -20.46600 44.43200 10.58000 1.000 18.62508 46 PHE B C 1
ATOM 2928 O O . PHE B 1 45 ? -20.55700 44.88900 11.72200 1.000 22.98508 46 PHE B O 1
ATOM 2936 N N . GLU B 1 46 ? -20.52400 45.19900 9.49500 1.000 22.87508 47 GLU B N 1
ATOM 2937 C CA . GLU B 1 46 ? -20.88900 46.60800 9.59100 1.000 24.45508 47 GLU B CA 1
ATOM 2938 C C . GLU B 1 46 ? -22.35100 46.76500 9.99200 1.000 24.64508 47 GLU B C 1
ATOM 2939 O O . GLU B 1 46 ? -22.68000 47.55100 10.88600 1.000 26.34508 47 GLU B O 1
ATOM 2945 N N . ILE B 1 47 ? -23.23200 45.98600 9.35900 1.000 24.02508 48 ILE B N 1
ATOM 2946 C CA . ILE B 1 47 ? -24.66900 46.08100 9.61100 1.000 22.88508 48 ILE B CA 1
ATOM 2947 C C . ILE B 1 47 ? -24.99300 45.76700 11.06800 1.000 23.72508 48 ILE B C 1
ATOM 2948 O O . ILE B 1 47 ? -25.72500 46.51300 11.72900 1.000 25.71508 48 ILE B O 1
ATOM 2953 N N . ILE B 1 48 ? -24.44900 44.66900 11.60600 1.000 20.25508 49 ILE B N 1
ATOM 2954 C CA . ILE B 1 48 ? -24.71100 44.36700 13.01300 1.000 21.09508 49 ILE B CA 1
ATOM 2955 C C . ILE B 1 48 ? -24.07400 45.41300 13.91300 1.000 24.96508 49 ILE B C 1
ATOM 2956 O O . ILE B 1 48 ? -24.59600 45.71300 14.99400 1.000 29.29508 49 ILE B O 1
ATOM 2961 N N . ASN B 1 49 ? -22.93200 45.97500 13.50700 1.000 25.55508 50 ASN B N 1
ATOM 2962 C CA . ASN B 1 49 ? -22.24500 46.92100 14.38000 1.000 26.33508 50 ASN B CA 1
ATOM 2963 C C . ASN B 1 49 ? -23.02400 48.22900 14.48100 1.000 18.30508 50 ASN B C 1
ATOM 2964 O O . ASN B 1 49 ? -23.21800 48.75400 15.58500 1.000 22.60508 50 ASN B O 1
ATOM 2969 N N . LYS B 1 50 ? -23.50000 48.74400 13.34500 1.000 24.27508 51 LYS B N 1
ATOM 2970 C CA . LYS B 1 50 ? -24.31600 49.95800 13.34100 1.000 25.26508 51 LYS B CA 1
ATOM 2971 C C . LYS B 1 50 ? -25.42400 49.89900 14.39000 1.000 32.12508 51 LYS B C 1
ATOM 2972 O O . LYS B 1 50 ? -25.70000 50.89300 15.07900 1.000 30.15508 51 LYS B O 1
ATOM 2974 N N . ALA B 1 51 ? -26.03200 48.72200 14.56800 1.000 29.20508 52 ALA B N 1
ATOM 2975 C CA . ALA B 1 51 ? -27.18200 48.56700 15.44900 1.000 26.95508 52 ALA B CA 1
ATOM 2976 C C . ALA B 1 51 ? -26.85300 48.77100 16.92000 1.000 29.52508 52 ALA B C 1
ATOM 2977 O O . ALA B 1 51 ? -27.78300 48.91300 17.72400 1.000 32.72508 52 ALA B O 1
ATOM 2979 N N . GLY B 1 52 ? -25.57400 48.78100 17.30500 1.000 28.36508 53 GLY B N 1
ATOM 2980 C CA . GLY B 1 52 ? -25.21500 49.08100 18.67200 1.000 24.84508 53 GLY B CA 1
ATOM 2981 C C . GLY B 1 52 ? -24.53000 47.95300 19.41400 1.000 31.77508 53 GLY B C 1
ATOM 2982 O O . GLY B 1 52 ? -24.63700 46.77800 19.04700 1.000 35.96508 53 GLY B O 1
ATOM 2983 N N . PRO B 1 53 ? -23.82100 48.29500 20.49100 1.000 31.91508 54 PRO B N 1
ATOM 2984 C CA . PRO B 1 53 ? -23.02000 47.29500 21.21500 1.000 36.15508 54 PRO B CA 1
ATOM 2985 C C . PRO B 1 53 ? -23.88500 46.21500 21.84000 1.000 39.54508 54 PRO B C 1
ATOM 2986 O O . PRO B 1 53 ? -24.73900 46.48800 22.68600 1.000 39.47508 54 PRO B O 1
ATOM 2990 N N . GLY B 1 54 ? -23.63400 44.97300 21.44300 1.000 35.97508 55 GLY B N 1
ATOM 2991 C CA . GLY B 1 54 ? -24.41900 43.86300 21.93200 1.000 37.10508 55 GLY B CA 1
ATOM 2992 C C . GLY B 1 54 ? -25.68100 43.58800 21.15200 1.000 30.93508 55 GLY B C 1
ATOM 2993 O O . GLY B 1 54 ? -26.51900 42.81500 21.62600 1.000 36.63508 55 GLY B O 1
ATOM 2994 N N . ALA B 1 55 ? -25.83800 44.18900 19.97200 1.000 32.01508 56 ALA B N 1
ATOM 2995 C CA . ALA B 1 55 ? -27.04900 44.01700 19.18200 1.000 29.11508 56 ALA B CA 1
ATOM 2996 C C . ALA B 1 55 ? -27.13800 42.60600 18.62400 1.000 32.95508 56 ALA B C 1
ATOM 2997 O O . ALA B 1 55 ? -26.15800 42.06400 18.10800 1.000 24.10508 56 ALA B O 1
ATOM 2999 N N . LYS B 1 56 ? -28.33900 42.03100 18.68500 1.000 31.80508 57 LYS B N 1
ATOM 3000 C CA . LYS B 1 56 ? -28.62000 40.72900 18.09200 1.000 25.47508 57 LYS B CA 1
ATOM 3001 C C . LYS B 1 56 ? -29.62800 40.92000 16.97100 1.000 24.65508 57 LYS B C 1
ATOM 3002 O O . LYS B 1 56 ? -30.77000 41.31800 17.22000 1.000 28.53508 57 LYS B O 1
ATOM 3008 N N . LEU B 1 57 ? -29.20500 40.64000 15.74600 1.000 22.23508 58 LEU B N 1
ATOM 3009 C CA . LEU B 1 57 ? -30.03000 40.79000 14.56000 1.000 23.57508 58 LEU B CA 1
ATOM 3010 C C . LEU B 1 57 ? -30.34300 39.42400 13.96100 1.000 29.49508 58 LEU B C 1
ATOM 3011 O O . LEU B 1 57 ? -29.49900 38.52400 13.97600 1.000 26.94508 58 LEU B O 1
ATOM 3016 N N . SER B 1 58 ? -31.54700 39.29000 13.41100 1.000 25.95508 59 SER B N 1
ATOM 3017 C CA . SER B 1 58 ? -31.94200 38.12800 12.63300 1.000 24.97508 59 SER B CA 1
ATOM 3018 C C . SER B 1 58 ? -31.37100 38.22200 11.22200 1.000 25.98508 59 SER B C 1
ATOM 3019 O O . SER B 1 58 ? -30.97200 39.29100 10.75400 1.000 27.87508 59 SER B O 1
ATOM 3022 N N . ALA B 1 59 ? -31.34000 37.08400 10.52700 1.000 23.52508 60 ALA B N 1
ATOM 3023 C CA . ALA B 1 59 ? -30.82600 37.09200 9.16000 1.000 22.24508 60 ALA B CA 1
ATOM 3024 C C . ALA B 1 59 ? -31.70300 37.91600 8.23000 1.000 24.09508 60 ALA B C 1
ATOM 3025 O O . ALA B 1 59 ? -31.22600 38.40600 7.19900 1.000 23.58508 60 ALA B O 1
ATOM 3027 N N . SER B 1 60 ? -32.98900 38.06300 8.56400 1.000 25.58508 61 SER B N 1
ATOM 3028 C CA . SER B 1 60 ? -33.87900 38.87100 7.73200 1.000 29.80508 61 SER B CA 1
ATOM 3029 C C . SER B 1 60 ? -33.63500 40.36500 7.93300 1.000 18.61508 61 SER B C 1
ATOM 3030 O O . SER B 1 60 ? -33.68500 41.13300 6.96400 1.000 22.04508 61 SER B O 1
ATOM 3033 N N . GLU B 1 61 ? -33.38100 40.78800 9.17900 1.000 21.53508 62 GLU B N 1
ATOM 3034 C CA . GLU B 1 61 ? -32.98000 42.17000 9.44600 1.000 21.75508 62 GLU B CA 1
ATOM 3035 C C . GLU B 1 61 ? -31.68600 42.53000 8.71600 1.000 28.01508 62 GLU B C 1
ATOM 3036 O O . GLU B 1 61 ? -31.56400 43.63200 8.16500 1.000 30.43508 62 GLU B O 1
ATOM 3042 N N . ILE B 1 62 ? -30.70300 41.61900 8.71800 1.000 23.65508 63 ILE B N 1
ATOM 3043 C CA . ILE B 1 62 ? -29.42700 41.86300 8.04200 1.000 21.02508 63 ILE B CA 1
ATOM 3044 C C . ILE B 1 62 ? -29.64000 42.05500 6.54500 1.000 22.01508 63 ILE B C 1
ATOM 3045 O O . ILE B 1 62 ? -29.14600 43.02200 5.94700 1.000 25.23508 63 ILE B O 1
ATOM 3050 N N . VAL B 1 63 ? -30.40300 41.15500 5.91800 1.000 18.74508 64 VAL B N 1
ATOM 3051 C CA . VAL B 1 63 ? -30.65800 41.23000 4.48400 1.000 16.85508 64 VAL B CA 1
ATOM 3052 C C . VAL B 1 63 ? -31.46500 42.47300 4.09700 1.000 20.72508 64 VAL B C 1
ATOM 3053 O O . VAL B 1 63 ? -31.51200 42.83600 2.91500 1.000 22.27508 64 VAL B O 1
ATOM 3057 N N . ALA B 1 64 ? -32.08100 43.15400 5.06300 1.000 23.05508 65 ALA B N 1
ATOM 3058 C CA . ALA B 1 64 ? -32.81600 44.37800 4.74500 1.000 27.74508 65 ALA B CA 1
ATOM 3059 C C . ALA B 1 64 ? -31.92300 45.42700 4.08500 1.000 30.76508 65 ALA B C 1
ATOM 3060 O O . ALA B 1 64 ? -32.40400 46.23300 3.27700 1.000 31.38508 65 ALA B O 1
ATOM 3062 N N . GLN B 1 65 ? -30.62300 45.41100 4.37800 1.000 35.29508 66 GLN B N 1
ATOM 3063 C CA . GLN B 1 65 ? -29.66900 46.35500 3.79800 1.000 34.66508 66 GLN B CA 1
ATOM 3064 C C . GLN B 1 65 ? -28.90200 45.79400 2.59500 1.000 32.99508 66 GLN B C 1
ATOM 3065 O O . GLN B 1 65 ? -28.04600 46.49500 2.04700 1.000 33.61508 66 GLN B O 1
ATOM 3071 N N . PHE B 1 66 ? -29.19600 44.55500 2.14600 1.000 29.93508 67 PHE B N 1
ATOM 3072 C CA . PHE B 1 66 ? -28.51700 44.05300 0.95700 1.000 27.60508 67 PHE B CA 1
ATOM 3073 C C . PHE B 1 66 ? -29.18200 44.60100 -0.30500 1.000 33.42508 67 PHE B C 1
ATOM 3074 O O . PHE B 1 66 ? -30.39100 44.85200 -0.31600 1.000 38.49508 67 PHE B O 1
ATOM 3082 N N . PRO B 1 67 ? -28.41400 44.79200 -1.39100 1.000 33.62508 68 PRO B N 1
ATOM 3083 C CA . PRO B 1 67 ? -29.02300 44.94800 -2.73800 1.000 33.98508 68 PRO B CA 1
ATOM 3084 C C . PRO B 1 67 ? -29.36100 43.61600 -3.40900 1.000 37.45508 68 PRO B C 1
ATOM 3085 O O . PRO B 1 67 ? -28.70100 43.15500 -4.34400 1.000 35.65508 68 PRO B O 1
ATOM 3089 N N . THR B 1 68 ? -30.44300 42.97600 -2.95100 1.000 38.83508 69 THR B N 1
ATOM 3090 C CA . THR B 1 68 ? -30.67000 41.56300 -3.25100 1.000 40.13508 69 THR B CA 1
ATOM 3091 C C . THR B 1 68 ? -31.74700 41.26200 -4.29000 1.000 45.05508 69 THR B C 1
ATOM 3092 O O . THR B 1 68 ? -31.62000 40.25500 -4.99300 1.000 48.57508 69 THR B O 1
ATOM 3096 N N . LYS B 1 69 ? -32.82100 42.05500 -4.37200 1.000 37.22508 70 LYS B N 1
ATOM 3097 C CA . LYS B 1 69 ? -33.91800 41.83100 -5.31900 1.000 40.92508 70 LYS B CA 1
ATOM 3098 C C . LYS B 1 69 ? -34.77200 40.60500 -4.97600 1.000 43.18508 70 LYS B C 1
ATOM 3099 O O . LYS B 1 69 ? -35.89200 40.46300 -5.48400 1.000 38.50508 70 LYS B O 1
ATOM 3101 N N . ASN B 1 70 ? -34.26100 39.71500 -4.12500 1.000 38.13508 71 ASN B N 1
ATOM 3102 C CA . ASN B 1 70 ? -35.02000 38.57100 -3.61200 1.000 35.24508 71 ASN B CA 1
ATOM 3103 C C . ASN B 1 70 ? -34.60600 38.36900 -2.16500 1.000 33.21508 71 ASN B C 1
ATOM 3104 O O . ASN B 1 70 ? -33.83800 37.45500 -1.84100 1.000 34.95508 71 ASN B O 1
ATOM 3109 N N . PRO B 1 71 ? -35.10300 39.21200 -1.25600 1.000 29.93508 72 PRO B N 1
ATOM 3110 C CA . PRO B 1 71 ? -34.66800 39.11700 0.14600 1.000 24.83508 72 PRO B CA 1
ATOM 3111 C C . PRO B 1 71 ? -34.98900 37.78700 0.80900 1.000 28.37508 72 PRO B C 1
ATOM 3112 O O . PRO B 1 71 ? -34.35600 37.44800 1.81900 1.000 24.03508 72 PRO B O 1
ATOM 3116 N N . GLU B 1 72 ? -35.97400 37.04000 0.30400 1.000 27.71508 73 GLU B N 1
ATOM 3117 C CA . GLU B 1 72 ? -36.36800 35.80300 0.97200 1.000 27.83508 73 GLU B CA 1
ATOM 3118 C C . GLU B 1 72 ? -35.33300 34.70600 0.73900 1.000 14.86508 73 GLU B C 1
ATOM 3119 O O . GLU B 1 72 ? -34.88700 34.05300 1.68700 1.000 22.99508 73 GLU B O 1
ATOM 3121 N N . ALA B 1 73 ? -34.94100 34.49900 -0.51700 1.000 18.15508 74 ALA B N 1
ATOM 3122 C CA . ALA B 1 73 ? -33.85500 33.57000 -0.81700 1.000 24.44508 74 ALA B CA 1
ATOM 3123 C C . ALA B 1 73 ? -32.54800 34.02100 -0.17500 1.000 30.85508 74 ALA B C 1
ATOM 3124 O O . ALA B 1 73 ? -31.78100 33.19600 0.33800 1.000 28.84508 74 ALA B O 1
ATOM 3126 N N . ALA B 1 74 ? -32.28100 35.33100 -0.18700 1.000 27.56508 75 ALA B N 1
ATOM 3127 C CA . ALA B 1 74 ? -31.06300 35.84700 0.42900 1.000 24.40508 75 ALA B CA 1
ATOM 3128 C C . ALA B 1 74 ? -31.00700 35.53000 1.91500 1.000 21.90508 75 ALA B C 1
ATOM 3129 O O . ALA B 1 74 ? -29.94100 35.18900 2.44100 1.000 22.81508 75 ALA B O 1
ATOM 3131 N N . ALA B 1 75 ? -32.14100 35.63900 2.61700 1.000 18.55508 76 ALA B N 1
ATOM 3132 C CA . ALA B 1 75 ? -32.13800 35.42700 4.06000 1.000 18.72508 76 ALA B CA 1
ATOM 3133 C C . ALA B 1 75 ? -32.06700 33.95100 4.42600 1.000 19.75508 76 ALA B C 1
ATOM 3134 O O . ALA B 1 75 ? -31.53000 33.60400 5.48200 1.000 20.07508 76 ALA B O 1
ATOM 3136 N N . THR B 1 76 ? -32.62300 33.07500 3.59300 1.000 21.82508 77 THR B N 1
ATOM 3137 C CA . THR B 1 76 ? -32.40900 31.64500 3.79200 1.000 27.29508 77 THR B CA 1
ATOM 3138 C C . THR B 1 76 ? -30.92600 31.30700 3.67200 1.000 17.63508 77 THR B C 1
ATOM 3139 O O . THR B 1 76 ? -30.31600 30.77200 4.60400 1.000 23.03508 77 THR B O 1
ATOM 3143 N N . MET B 1 77 ? -30.33500 31.65100 2.52900 1.000 21.18508 78 MET B N 1
ATOM 3144 C CA . MET B 1 77 ? -28.92500 31.38500 2.27100 1.000 23.09508 78 MET B CA 1
ATOM 3145 C C . MET B 1 77 ? -28.03700 31.97500 3.36000 1.000 24.58508 78 MET B C 1
ATOM 3146 O O . MET B 1 77 ? -27.18000 31.28100 3.92200 1.000 23.14508 78 MET B O 1
ATOM 3151 N N . LEU B 1 78 ? -28.25700 33.24700 3.70700 1.000 21.47508 79 LEU B N 1
ATOM 3152 C CA . LEU B 1 78 ? -27.39400 33.91200 4.68100 1.000 21.51508 79 LEU B CA 1
ATOM 3153 C C . LEU B 1 78 ? -27.47200 33.28200 6.06300 1.000 22.23508 79 LEU B C 1
ATOM 3154 O O . LEU B 1 78 ? -26.48600 33.32000 6.80400 1.000 23.03508 79 LEU B O 1
ATOM 3159 N N . ASP B 1 79 ? -28.62100 32.71300 6.45400 1.000 19.10508 80 ASP B N 1
ATOM 3160 C CA . ASP B 1 79 ? -28.69300 32.12000 7.78800 1.000 19.95508 80 ASP B CA 1
ATOM 3161 C C . ASP B 1 79 ? -27.80400 30.87600 7.89900 1.000 17.65508 80 ASP B C 1
ATOM 3162 O O . ASP B 1 79 ? -27.33500 30.54800 8.99400 1.000 20.02508 80 ASP B O 1
ATOM 3167 N N . ARG B 1 80 ? -27.55400 30.18900 6.78500 1.000 20.68508 81 ARG B N 1
ATOM 3168 C CA . ARG B 1 80 ? -26.68600 29.01200 6.82000 1.000 23.50508 81 ARG B CA 1
ATOM 3169 C C . ARG B 1 80 ? -25.23400 29.40800 7.06000 1.000 24.11508 81 ARG B C 1
ATOM 3170 O O . ARG B 1 80 ? -24.55000 28.81400 7.90100 1.000 21.73508 81 ARG B O 1
ATOM 3178 N N . VAL B 1 81 ? -24.76200 30.43500 6.35100 1.000 22.80508 82 VAL B N 1
ATOM 3179 C CA . VAL B 1 81 ? -23.38100 30.88300 6.51000 1.000 21.90508 82 VAL B CA 1
ATOM 3180 C C . VAL B 1 81 ? -23.16700 31.59300 7.84200 1.000 21.34508 82 VAL B C 1
ATOM 3181 O O . VAL B 1 81 ? -22.09400 31.47700 8.44400 1.000 20.56508 82 VAL B O 1
ATOM 3185 N N . LEU B 1 82 ? -24.17500 32.30900 8.35800 1.000 21.01508 83 LEU B N 1
ATOM 3186 C CA . LEU B 1 82 ? -24.02900 32.88900 9.69000 1.000 19.63508 83 LEU B CA 1
ATOM 3187 C C . LEU B 1 82 ? -24.00300 31.82400 10.77200 1.000 20.06508 83 LEU B C 1
ATOM 3188 O O . LEU B 1 82 ? -23.37800 32.02400 11.81700 1.000 19.91508 83 LEU B O 1
ATOM 3193 N N . ARG B 1 83 ? -24.71100 30.70800 10.57100 1.000 21.43508 84 ARG B N 1
ATOM 3194 C CA . ARG B 1 83 ? -24.59200 29.60200 11.51700 1.000 23.28508 84 ARG B CA 1
ATOM 3195 C C . ARG B 1 83 ? -23.16900 29.04000 11.51000 1.000 13.90508 84 ARG B C 1
ATOM 3196 O O . ARG B 1 83 ? -22.63600 28.67000 12.55700 1.000 18.39508 84 ARG B O 1
ATOM 3204 N N . LEU B 1 84 ? -22.54900 28.98900 10.33500 1.000 16.50508 85 LEU B N 1
ATOM 3205 C CA . LEU B 1 84 ? -21.16600 28.53800 10.22000 1.000 19.36508 85 LEU B CA 1
ATOM 3206 C C . LEU B 1 84 ? -20.23700 29.39000 11.07600 1.000 21.41508 85 LEU B C 1
ATOM 3207 O O . LEU B 1 84 ? -19.50400 28.86800 11.92400 1.000 23.23508 85 LEU B O 1
ATOM 3212 N N . LEU B 1 85 ? -20.28800 30.71700 10.89800 1.000 24.41508 86 LEU B N 1
ATOM 3213 C CA . LEU B 1 85 ? -19.44200 31.61100 11.68600 1.000 20.42508 86 LEU B CA 1
ATOM 3214 C C . LEU B 1 85 ? -19.70300 31.47800 13.17600 1.000 21.23508 86 LEU B C 1
ATOM 3215 O O . LEU B 1 85 ? -18.79700 31.71000 13.98800 1.000 22.21508 86 LEU B O 1
ATOM 3220 N N . VAL B 1 86 ? -20.91700 31.09400 13.57600 1.000 17.49508 87 VAL B N 1
ATOM 3221 C CA . VAL B 1 86 ? -21.10800 30.84400 15.00000 1.000 18.69508 87 VAL B CA 1
ATOM 3222 C C . VAL B 1 86 ? -20.37500 29.56800 15.42900 1.000 18.89508 87 VAL B C 1
ATOM 3223 O O . VAL B 1 86 ? -19.88800 29.47400 16.56500 1.000 20.88508 87 VAL B O 1
ATOM 3227 N N . SER B 1 87 ? -20.29300 28.56700 14.54600 1.000 23.15508 88 SER B N 1
ATOM 3228 C CA A SER B 1 87 ? -19.60200 27.33300 14.91000 0.260 24.72508 88 SER B CA 1
ATOM 3229 C CA B SER B 1 87 ? -19.60100 27.32700 14.89700 0.740 24.82508 88 SER B CA 1
ATOM 3230 C C . SER B 1 87 ? -18.10400 27.55800 15.07000 1.000 25.61508 88 SER B C 1
ATOM 3231 O O . SER B 1 87 ? -17.46700 26.91100 15.91300 1.000 25.77508 88 SER B O 1
ATOM 3236 N N . TYR B 1 88 ? -17.53900 28.48400 14.29200 1.000 25.71508 89 TYR B N 1
ATOM 3237 C CA . TYR B 1 88 ? -16.13500 28.86100 14.33700 1.000 22.98508 89 TYR B CA 1
ATOM 3238 C C . TYR B 1 88 ? -15.86800 30.05000 15.25600 1.000 25.63508 89 TYR B C 1
ATOM 3239 O O . TYR B 1 88 ? -14.79100 30.64800 15.17900 1.000 27.37508 89 TYR B O 1
ATOM 3248 N N . ASN B 1 89 ? -16.82900 30.41400 16.10900 1.000 22.88508 90 ASN B N 1
ATOM 3249 C CA . ASN B 1 89 ? -16.62400 31.40500 17.17100 1.000 25.15508 90 ASN B CA 1
ATOM 3250 C C . ASN B 1 89 ? -16.33100 32.81300 16.62900 1.000 20.17508 90 ASN B C 1
ATOM 3251 O O . ASN B 1 89 ? -15.70000 33.63300 17.30200 1.000 26.50508 90 ASN B O 1
ATOM 3256 N N . VAL B 1 90 ? -16.79500 33.09900 15.41600 1.000 20.19508 91 VAL B N 1
ATOM 3257 C CA . VAL B 1 90 ? -16.76000 34.45000 14.85100 1.000 26.06508 91 VAL B CA 1
ATOM 3258 C C . VAL B 1 90 ? -17.99600 35.25900 15.24700 1.000 29.79508 91 VAL B C 1
ATOM 3259 O O . VAL B 1 90 ? -17.90800 36.46400 15.49400 1.000 26.49508 91 VAL B O 1
ATOM 3263 N N . LEU B 1 91 ? -19.16400 34.62300 15.30400 1.000 28.47508 92 LEU B N 1
ATOM 3264 C CA . LEU B 1 91 ? -20.39300 35.27400 15.73300 1.000 24.51508 92 LEU B CA 1
ATOM 3265 C C . LEU B 1 91 ? -20.98500 34.54300 16.92700 1.000 25.80508 92 LEU B C 1
ATOM 3266 O O . LEU B 1 91 ? -20.54600 33.45500 17.31500 1.000 27.41508 92 LEU B O 1
ATOM 3271 N N . TYR B 1 92 ? -21.98300 35.17200 17.52400 1.000 26.51508 93 TYR B N 1
ATOM 3272 C CA . TYR B 1 92 ? -22.79800 34.56200 18.55500 1.000 26.15508 93 TYR B CA 1
ATOM 3273 C C . TYR B 1 92 ? -24.19800 34.31500 17.99900 1.000 24.25508 93 TYR B C 1
ATOM 3274 O O . TYR B 1 92 ? -24.60800 34.92200 17.00700 1.000 22.30508 93 TYR B O 1
ATOM 3283 N N . CYS B 1 93 ? -24.91500 33.38000 18.62300 1.000 27.58508 94 CYS B N 1
ATOM 3284 C CA . CYS B 1 93 ? -26.29400 33.07300 18.25400 1.000 27.87508 94 CYS B CA 1
ATOM 3285 C C . CYS B 1 93 ? -27.12200 32.98400 19.52200 1.000 23.88508 94 CYS B C 1
ATOM 3286 O O . CYS B 1 93 ? -26.72300 32.32500 20.48500 1.000 26.38508 94 CYS B O 1
ATOM 3289 N N . SER B 1 94 ? -28.25800 33.66100 19.53400 1.000 28.79508 95 SER B N 1
ATOM 3290 C CA . SER B 1 94 ? -29.18700 33.54900 20.64500 1.000 29.29508 95 SER B CA 1
ATOM 3291 C C . SER B 1 94 ? -30.55800 33.24800 20.05900 1.000 26.21508 95 SER B C 1
ATOM 3292 O O . SER B 1 94 ? -30.90600 33.75500 18.99100 1.000 24.08508 95 SER B O 1
ATOM 3295 N N . LEU B 1 95 ? -31.30600 32.37100 20.72000 1.000 31.80508 96 LEU B N 1
ATOM 3296 C CA . LEU B 1 95 ? -32.60700 31.92700 20.23000 1.000 36.18508 96 LEU B CA 1
ATOM 3297 C C . LEU B 1 95 ? -33.69700 32.65400 21.01200 1.000 26.38508 96 LEU B C 1
ATOM 3298 O O . LEU B 1 95 ? -33.72700 32.59200 22.24700 1.000 29.10508 96 LEU B O 1
ATOM 3303 N N . VAL B 1 96 ? -34.56200 33.37100 20.29600 1.000 30.05508 97 VAL B N 1
ATOM 3304 C CA . VAL B 1 96 ? -35.64900 34.13800 20.90400 1.000 28.82508 97 VAL B CA 1
ATOM 3305 C C . VAL B 1 96 ? -36.92700 33.83600 20.13200 1.000 25.23508 97 VAL B C 1
ATOM 3306 O O . VAL B 1 96 ? -37.03200 34.17100 18.94600 1.000 25.39508 97 VAL B O 1
ATOM 3310 N N . ALA B 1 97 ? -37.90200 33.21700 20.80800 1.000 35.29508 98 ALA B N 1
ATOM 3311 C CA . ALA B 1 97 ? -39.16000 32.78700 20.18300 1.000 32.10508 98 ALA B CA 1
ATOM 3312 C C . ALA B 1 97 ? -38.90500 31.95000 18.93500 1.000 28.21508 98 ALA B C 1
ATOM 3313 O O . ALA B 1 97 ? -39.58000 32.10300 17.90800 1.000 28.62508 98 ALA B O 1
ATOM 3315 N N . GLY B 1 98 ? -37.92400 31.04600 19.02600 1.000 25.81508 99 GLY B N 1
ATOM 3316 C CA . GLY B 1 98 ? -37.55700 30.24500 17.87700 1.000 19.18508 99 GLY B CA 1
ATOM 3317 C C . GLY B 1 98 ? -36.93700 31.00200 16.72800 1.000 23.20508 99 GLY B C 1
ATOM 3318 O O . GLY B 1 98 ? -36.88900 30.46700 15.61900 1.000 25.33508 99 GLY B O 1
ATOM 3319 N N . VAL B 1 99 ? -36.47700 32.23700 16.95000 1.000 28.50508 100 VAL B N 1
ATOM 3320 C CA . VAL B 1 99 ? -35.77300 33.03100 15.94400 1.000 24.19508 100 VAL B CA 1
ATOM 3321 C C . VAL B 1 99 ? -34.29600 33.08300 16.32200 1.000 15.30508 100 VAL B C 1
ATOM 3322 O O . VAL B 1 99 ? -33.95500 33.32600 17.48500 1.000 19.91508 100 VAL B O 1
ATOM 3326 N N . ARG B 1 100 ? -33.43000 32.84600 15.34400 1.000 19.17508 101 ARG B N 1
ATOM 3327 C CA . ARG B 1 100 ? -31.99200 32.93400 15.55600 1.000 25.50508 101 ARG B CA 1
ATOM 3328 C C . ARG B 1 100 ? -31.55200 34.38000 15.36000 1.000 16.16508 101 ARG B C 1
ATOM 3329 O O . ARG B 1 100 ? -31.71800 34.94200 14.27100 1.000 19.50508 101 ARG B O 1
ATOM 3337 N N . LEU B 1 101 ? -30.99500 34.96200 16.41300 1.000 19.65508 102 LEU B N 1
ATOM 3338 C CA . LEU B 1 101 ? -30.43600 36.30900 16.40600 1.000 20.58508 102 LEU B CA 1
ATOM 3339 C C . LEU B 1 101 ? -28.91400 36.25200 16.54900 1.000 20.43508 102 LEU B C 1
ATOM 3340 O O . LEU B 1 101 ? -28.39800 35.65300 17.49700 1.000 22.59508 102 LEU B O 1
ATOM 3345 N N . TYR B 1 102 ? -28.20300 36.92700 15.65000 1.000 22.95508 103 TYR B N 1
ATOM 3346 C CA . TYR B 1 102 ? -26.74500 36.91100 15.63100 1.000 25.72508 103 TYR B CA 1
ATOM 3347 C C . TYR B 1 102 ? -26.15400 38.21300 16.16100 1.000 25.94508 103 TYR B C 1
ATOM 3348 O O . TYR B 1 102 ? -26.58800 39.30600 15.77900 1.000 23.64508 103 TYR B O 1
ATOM 3357 N N . SER B 1 103 ? -25.14200 38.08400 17.02200 1.000 28.77508 104 SER B N 1
ATOM 3358 C CA . SER B 1 103 ? -24.36200 39.21500 17.50800 1.000 25.47508 104 SER B CA 1
ATOM 3359 C C . SER B 1 103 ? -22.87800 39.00900 17.20800 1.000 30.34508 104 SER B C 1
ATOM 3360 O O . SER B 1 103 ? -22.42600 37.90400 16.88600 1.000 24.79508 104 SER B O 1
ATOM 3363 N N . LEU B 1 104 ? -22.11700 40.09800 17.32700 1.000 28.42508 105 LEU B N 1
ATOM 3364 C CA . LEU B 1 104 ? -20.68900 40.06000 17.02300 1.000 28.56508 105 LEU B CA 1
ATOM 3365 C C . LEU B 1 104 ? -19.90100 39.43900 18.17600 1.000 20.04508 105 LEU B C 1
ATOM 3366 O O . LEU B 1 104 ? -20.09200 39.79300 19.34500 1.000 22.31508 105 LEU B O 1
ATOM 3371 N N . ALA B 1 105 ? -19.02500 38.49800 17.84600 1.000 21.64508 106 ALA B N 1
ATOM 3372 C CA . ALA B 1 105 ? -18.09700 37.94000 18.81800 1.000 23.04508 106 ALA B CA 1
ATOM 3373 C C . ALA B 1 105 ? -16.77600 38.70900 18.78100 1.000 22.19508 106 ALA B C 1
ATOM 3374 O O . ALA B 1 105 ? -16.45200 39.34600 17.77400 1.000 22.94508 106 ALA B O 1
ATOM 3376 N N . PRO B 1 106 ? -16.00000 38.68300 19.87500 1.000 23.05508 107 PRO B N 1
ATOM 3377 C CA . PRO B 1 106 ? -14.81200 39.55700 19.96000 1.000 24.90508 107 PRO B CA 1
ATOM 3378 C C . PRO B 1 106 ? -13.90500 39.53100 18.73900 1.000 25.56508 107 PRO B C 1
ATOM 3379 O O . PRO B 1 106 ? -13.39300 40.58800 18.33600 1.000 23.56508 107 PRO B O 1
ATOM 3383 N N . VAL B 1 107 ? -13.73200 38.36900 18.10600 1.000 20.23508 108 VAL B N 1
ATOM 3384 C CA . VAL B 1 107 ? -12.82100 38.29300 16.97200 1.000 19.23508 108 VAL B CA 1
ATOM 3385 C C . VAL B 1 107 ? -13.33900 39.09400 15.78700 1.000 21.43508 108 VAL B C 1
ATOM 3386 O O . VAL B 1 107 ? -12.54400 39.61500 14.99100 1.000 19.36508 108 VAL B O 1
ATOM 3390 N N . SER B 1 108 ? -14.66600 39.22100 15.63400 1.000 20.92508 109 SER B N 1
ATOM 3391 C CA . SER B 1 108 ? -15.19200 39.89600 14.44800 1.000 20.49508 109 SER B CA 1
ATOM 3392 C C . SER B 1 108 ? -14.94400 41.39400 14.49200 1.000 13.90508 109 SER B C 1
ATOM 3393 O O . SER B 1 108 ? -14.98600 42.04000 13.44700 1.000 17.46508 109 SER B O 1
ATOM 3396 N N . LYS B 1 109 ? -14.68400 41.92900 15.68400 1.000 18.50508 110 LYS B N 1
ATOM 3397 C CA . LYS B 1 109 ? -14.41400 43.35100 15.87000 1.000 19.59508 110 LYS B CA 1
ATOM 3398 C C . LYS B 1 109 ? -13.18300 43.81000 15.09300 1.000 25.25508 110 LYS B C 1
ATOM 3399 O O . LYS B 1 109 ? -13.09600 44.98400 14.70000 1.000 21.92508 110 LYS B O 1
ATOM 3405 N N . TYR B 1 110 ? -12.23100 42.90000 14.85700 1.000 20.76508 111 TYR B N 1
ATOM 3406 C CA . TYR B 1 110 ? -11.06800 43.18100 14.02500 1.000 19.56508 111 TYR B CA 1
ATOM 3407 C C . TYR B 1 110 ? -11.41400 43.32500 12.55500 1.000 19.77508 111 TYR B C 1
ATOM 3408 O O . TYR B 1 110 ? -10.55400 43.73900 11.76700 1.000 22.96508 111 TYR B O 1
ATOM 3417 N N . TYR B 1 111 ? -12.64700 43.00800 12.14700 1.000 17.77508 112 TYR B N 1
ATOM 3418 C CA . TYR B 1 111 ? -13.03900 43.15900 10.75300 1.000 15.76508 112 TYR B CA 1
ATOM 3419 C C . TYR B 1 111 ? -14.16700 44.17600 10.60300 1.000 17.77508 112 TYR B C 1
ATOM 3420 O O . TYR B 1 111 ? -14.78700 44.27500 9.54400 1.000 19.71508 112 TYR B O 1
ATOM 3429 N N . VAL B 1 112 ? -14.41300 44.94200 11.65800 1.000 22.46508 113 VAL B N 1
ATOM 3430 C CA . VAL B 1 112 ? -15.30700 46.09400 11.64800 1.000 26.71508 113 VAL B CA 1
ATOM 3431 C C . VAL B 1 112 ? -14.43500 47.34700 11.59800 1.000 19.89508 113 VAL B C 1
ATOM 3432 O O . VAL B 1 112 ? -13.62400 47.57800 12.50600 1.000 20.16508 113 VAL B O 1
ATOM 3436 N N . ARG B 1 113 ? -14.60000 48.13600 10.53500 1.000 22.89508 114 ARG B N 1
ATOM 3437 C CA . ARG B 1 113 ? -13.93300 49.43200 10.36800 1.000 25.89508 114 ARG B CA 1
ATOM 3438 C C . ARG B 1 113 ? -13.98100 50.27300 11.63700 1.000 26.31508 114 ARG B C 1
ATOM 3439 O O . ARG B 1 113 ? -15.04000 50.43800 12.24600 1.000 28.94508 114 ARG B O 1
ATOM 3447 N N . ASN B 1 114 ? -12.82300 50.81300 12.03400 1.000 24.13508 115 ASN B N 1
ATOM 3448 C CA . ASN B 1 114 ? -12.72800 51.58800 13.26600 1.000 27.77508 115 ASN B CA 1
ATOM 3449 C C . ASN B 1 114 ? -12.91900 53.08100 12.97500 1.000 23.28508 115 ASN B C 1
ATOM 3450 O O . ASN B 1 114 ? -13.29000 53.48200 11.86500 1.000 24.52508 115 ASN B O 1
ATOM 3455 N N . GLN B 1 115 ? -12.63300 53.90800 13.98800 1.000 31.25508 116 GLN B N 1
ATOM 3456 C CA . GLN B 1 115 ? -12.77800 55.36100 13.88500 1.000 34.77508 116 GLN B CA 1
ATOM 3457 C C . GLN B 1 115 ? -12.19400 55.91800 12.59000 1.000 36.39508 116 GLN B C 1
ATOM 3458 O O . GLN B 1 115 ? -12.80700 56.78000 11.94800 1.000 41.24508 116 GLN B O 1
ATOM 3460 N N . ASN B 1 116 ? -11.01800 55.43300 12.18300 1.000 35.86508 117 ASN B N 1
ATOM 3461 C CA . ASN B 1 116 ? -10.37000 55.87600 10.95100 1.000 30.77508 117 ASN B CA 1
ATOM 3462 C C . ASN B 1 116 ? -10.76500 55.05100 9.73900 1.000 30.83508 117 ASN B C 1
ATOM 3463 O O . ASN B 1 116 ? -10.32900 55.36500 8.62500 1.000 31.55508 117 ASN B O 1
ATOM 3468 N N . GLY B 1 117 ? -11.58400 54.01500 9.91600 1.000 32.62508 118 GLY B N 1
ATOM 3469 C CA . GLY B 1 117 ? -11.96800 53.18100 8.79700 1.000 27.13508 118 GLY B CA 1
ATOM 3470 C C . GLY B 1 117 ? -11.00300 52.05700 8.50600 1.000 20.93508 118 GLY B C 1
ATOM 3471 O O . GLY B 1 117 ? -10.93100 51.59500 7.35800 1.000 21.57508 118 GLY B O 1
ATOM 3472 N N . VAL B 1 118 ? -10.24500 51.61000 9.50300 1.000 27.59508 119 VAL B N 1
ATOM 3473 C CA . VAL B 1 118 ? -9.26100 50.55400 9.30000 1.000 34.49508 119 VAL B CA 1
ATOM 3474 C C . VAL B 1 118 ? -9.67200 49.32200 10.09900 1.000 20.05508 119 VAL B C 1
ATOM 3475 O O . VAL B 1 118 ? -10.20700 49.41400 11.21100 1.000 21.16508 119 VAL B O 1
ATOM 3479 N N . SER B 1 119 ? -9.43300 48.16800 9.49200 1.000 25.49508 120 SER B N 1
ATOM 3480 C CA . SER B 1 119 ? -9.71700 46.85300 10.05100 1.000 27.10508 120 SER B CA 1
ATOM 3481 C C . SER B 1 119 ? -8.83300 45.87700 9.29400 1.000 19.07508 120 SER B C 1
ATOM 3482 O O . SER B 1 119 ? -8.18100 46.24600 8.31600 1.000 22.79508 120 SER B O 1
ATOM 3485 N N . LEU B 1 120 ? -8.86300 44.61300 9.70400 1.000 27.25508 121 LEU B N 1
ATOM 3486 C CA . LEU B 1 120 ? -8.11700 43.57500 8.99900 1.000 20.41508 121 LEU B CA 1
ATOM 3487 C C . LEU B 1 120 ? -8.77700 43.13100 7.69800 1.000 20.99508 121 LEU B C 1
ATOM 3488 O O . LEU B 1 120 ? -8.32900 42.14600 7.10800 1.000 21.66508 121 LEU B O 1
ATOM 3493 N N . ARG B 1 121 ? -9.80700 43.83900 7.23200 1.000 20.61508 122 ARG B N 1
ATOM 3494 C CA . ARG B 1 121 ? -10.46600 43.45900 5.98500 1.000 17.55508 122 ARG B CA 1
ATOM 3495 C C . ARG B 1 121 ? -9.53500 43.42700 4.78400 1.000 20.86508 122 ARG B C 1
ATOM 3496 O O . ARG B 1 121 ? -9.60800 42.45800 4.00500 1.000 22.10508 122 ARG B O 1
ATOM 3504 N N . PRO B 1 122 ? -8.69400 44.44500 4.52300 1.000 21.32508 123 PRO B N 1
ATOM 3505 C CA . PRO B 1 122 ? -7.84400 44.38200 3.32500 1.000 20.04508 123 PRO B CA 1
ATOM 3506 C C . PRO B 1 122 ? -6.65700 43.44300 3.49300 1.000 11.08508 123 PRO B C 1
ATOM 3507 O O . PRO B 1 122 ? -6.07500 43.02600 2.48300 1.000 17.50508 123 PRO B O 1
ATOM 3511 N N . PHE B 1 123 ? -6.29900 43.13100 4.73900 1.000 15.94508 124 PHE B N 1
ATOM 3512 C CA . PHE B 1 123 ? -5.26400 42.14100 5.04600 1.000 20.60508 124 PHE B CA 1
ATOM 3513 C C . PHE B 1 123 ? -5.71200 40.73200 4.65600 1.000 22.58508 124 PHE B C 1
ATOM 3514 O O . PHE B 1 123 ? -5.03200 40.04600 3.88300 1.000 22.74508 124 PHE B O 1
ATOM 3522 N N . MET B 1 124 ? -6.87000 40.29500 5.16200 1.000 20.07508 125 MET B N 1
ATOM 3523 C CA . MET B 1 124 ? -7.44900 39.03600 4.70300 1.000 18.99508 125 MET B CA 1
ATOM 3524 C C . MET B 1 124 ? -7.68000 39.03100 3.20000 1.000 20.04508 125 MET B C 1
ATOM 3525 O O . MET B 1 124 ? -7.36500 38.04600 2.52100 1.000 21.66508 125 MET B O 1
ATOM 3530 N N . ASN B 1 125 ? -8.24200 40.11500 2.65000 1.000 18.94508 126 ASN B N 1
ATOM 3531 C CA . ASN B 1 125 ? -8.55200 40.14000 1.22600 1.000 17.07508 126 ASN B CA 1
ATOM 3532 C C . ASN B 1 125 ? -7.31000 40.02200 0.36000 1.000 18.82508 126 ASN B C 1
ATOM 3533 O O . ASN B 1 125 ? -7.41000 39.64400 -0.81000 1.000 19.00508 126 ASN B O 1
ATOM 3538 N N . PHE B 1 126 ? -6.14300 40.36400 0.90000 1.000 20.66508 127 PHE B N 1
ATOM 3539 C CA . PHE B 1 126 ? -4.91800 40.23200 0.12200 1.000 20.59508 127 PHE B CA 1
ATOM 3540 C C . PHE B 1 126 ? -4.56700 38.75700 -0.09400 1.000 15.79508 127 PHE B C 1
ATOM 3541 O O . PHE B 1 126 ? -4.15700 38.36900 -1.18900 1.000 17.44508 127 PHE B O 1
ATOM 3549 N N . HIS B 1 127 ? -4.76800 37.92000 0.92800 1.000 19.14508 128 HIS B N 1
ATOM 3550 C CA . HIS B 1 127 ? -4.47300 36.49100 0.81600 1.000 20.73508 128 HIS B CA 1
ATOM 3551 C C . HIS B 1 127 ? -5.42700 35.77200 -0.12700 1.000 23.97508 128 HIS B C 1
ATOM 3552 O O . HIS B 1 127 ? -5.05500 34.74000 -0.70300 1.000 22.04508 128 HIS B O 1
ATOM 3559 N N . LEU B 1 128 ? -6.62500 36.32200 -0.34100 1.000 24.22508 129 LEU B N 1
ATOM 3560 C CA . LEU B 1 128 ? -7.58700 35.77400 -1.28500 1.000 19.02508 129 LEU B CA 1
ATOM 3561 C C . LEU B 1 128 ? -7.51200 36.43500 -2.65100 1.000 20.30508 129 LEU B C 1
ATOM 3562 O O . LEU B 1 128 ? -8.40700 36.23300 -3.48000 1.000 22.68508 129 LEU B O 1
ATOM 3567 N N . ASP B 1 129 ? -6.44100 37.18100 -2.92400 1.000 23.73508 130 ASP B N 1
ATOM 3568 C CA . ASP B 1 129 ? -6.28200 37.85500 -4.20400 1.000 21.01508 130 ASP B CA 1
ATOM 3569 C C . ASP B 1 129 ? -6.03700 36.85800 -5.33100 1.000 22.40508 130 ASP B C 1
ATOM 3570 O O . ASP B 1 129 ? -5.42000 35.80600 -5.14300 1.000 28.26508 130 ASP B O 1
ATOM 3575 N N . LYS B 1 130 ? -6.50800 37.21800 -6.52400 1.000 21.41508 131 LYS B N 1
ATOM 3576 C CA . LYS B 1 130 ? -6.39700 36.34800 -7.69000 1.000 25.78508 131 LYS B CA 1
ATOM 3577 C C . LYS B 1 130 ? -4.95000 36.09100 -8.09600 1.000 30.03508 131 LYS B C 1
ATOM 3578 O O . LYS B 1 130 ? -4.68400 35.13600 -8.83300 1.000 28.55508 131 LYS B O 1
ATOM 3584 N N . ALA B 1 131 ? -4.01700 36.93500 -7.66300 1.000 30.74508 132 ALA B N 1
ATOM 3585 C CA . ALA B 1 131 ? -2.60900 36.71800 -7.95300 1.000 31.11508 132 ALA B CA 1
ATOM 3586 C C . ALA B 1 131 ? -1.92400 35.87400 -6.89100 1.000 23.63508 132 ALA B C 1
ATOM 3587 O O . ALA B 1 131 ? -0.85300 35.32000 -7.15000 1.000 30.19508 132 ALA B O 1
ATOM 3589 N N . LEU B 1 132 ? -2.51200 35.76300 -5.71100 1.000 19.84508 133 LEU B N 1
ATOM 3590 C CA . LEU B 1 132 ? -1.93500 34.97700 -4.63900 1.000 22.75508 133 LEU B CA 1
ATOM 3591 C C . LEU B 1 132 ? -2.54200 33.58400 -4.54500 1.000 26.84508 133 LEU B C 1
ATOM 3592 O O . LEU B 1 132 ? -1.84300 32.64600 -4.15100 1.000 27.12508 133 LEU B O 1
ATOM 3597 N N . MET B 1 133 ? -3.82000 33.43600 -4.91600 1.000 31.81508 134 MET B N 1
ATOM 3598 C CA . MET B 1 133 ? -4.53700 32.16100 -4.82200 1.000 29.38508 134 MET B CA 1
ATOM 3599 C C . MET B 1 133 ? -3.83600 31.00100 -5.52000 1.000 25.28508 134 MET B C 1
ATOM 3600 O O . MET B 1 133 ? -3.66900 29.94600 -4.88800 1.000 30.05508 134 MET B O 1
ATOM 3605 N N . PRO B 1 134 ? -3.41700 31.09900 -6.78500 1.000 23.75508 135 PRO B N 1
ATOM 3606 C CA . PRO B 1 134 ? -2.73300 29.94600 -7.39400 1.000 24.17508 135 PRO B CA 1
ATOM 3607 C C . PRO B 1 134 ? -1.38400 29.62900 -6.75700 1.000 32.01508 135 PRO B C 1
ATOM 3608 O O . PRO B 1 134 ? -0.85400 28.53600 -6.98500 1.000 28.93508 135 PRO B O 1
ATOM 3612 N N . CYS B 1 135 ? -0.83000 30.53100 -5.94300 1.000 28.30508 136 CYS B N 1
ATOM 3613 C CA . CYS B 1 135 ? 0.48200 30.30500 -5.35200 1.000 28.00508 136 CYS B CA 1
ATOM 3614 C C . CYS B 1 135 ? 0.40400 29.36900 -4.15400 1.000 28.58508 136 CYS B C 1
ATOM 3615 O O . CYS B 1 135 ? 1.29800 28.53400 -3.95700 1.000 24.98508 136 CYS B O 1
ATOM 3618 N N . TRP B 1 136 ? -0.64600 29.49900 -3.33600 1.000 23.96508 137 TRP B N 1
ATOM 3619 C CA . TRP B 1 136 ? -0.72600 28.70200 -2.11800 1.000 24.60508 137 TRP B CA 1
ATOM 3620 C C . TRP B 1 136 ? -0.79200 27.21100 -2.42500 1.000 26.31508 137 TRP B C 1
ATOM 3621 O O . TRP B 1 136 ? -0.31300 26.39700 -1.63000 1.000 24.87508 137 TRP B O 1
ATOM 3632 N N . PHE B 1 137 ? -1.39100 26.83800 -3.55600 1.000 24.95508 138 PHE B N 1
ATOM 3633 C CA . PHE B 1 137 ? -1.68800 25.44800 -3.87400 1.000 27.09508 138 PHE B CA 1
ATOM 3634 C C . PHE B 1 137 ? -0.64600 24.84100 -4.80100 1.000 28.74508 138 PHE B C 1
ATOM 3635 O O . PHE B 1 137 ? -0.93900 23.90400 -5.55400 1.000 28.62508 138 PHE B O 1
ATOM 3643 N N . ARG B 1 138 ? 0.57500 25.37700 -4.74800 1.000 31.10508 139 ARG B N 1
ATOM 3644 C CA . ARG B 1 138 ? 1.72800 24.84100 -5.45400 1.000 28.21508 139 ARG B CA 1
ATOM 3645 C C . ARG B 1 138 ? 2.86600 24.49500 -4.50300 1.000 23.26508 139 ARG B C 1
ATOM 3646 O O . ARG B 1 138 ? 4.00000 24.30300 -4.95500 1.000 27.47508 139 ARG B O 1
ATOM 3654 N N . LEU B 1 139 ? 2.60000 24.43400 -3.20100 1.000 22.70508 140 LEU B N 1
ATOM 3655 C CA . LEU B 1 139 ? 3.67200 24.23500 -2.23400 1.000 21.63508 140 LEU B CA 1
ATOM 3656 C C . LEU B 1 139 ? 4.30200 22.85600 -2.36800 1.000 30.41508 140 LEU B C 1
ATOM 3657 O O . LEU B 1 139 ? 5.49400 22.69500 -2.08500 1.000 27.82508 140 LEU B O 1
ATOM 3662 N N . LYS B 1 140 ? 3.52900 21.85000 -2.78600 1.000 29.76508 141 LYS B N 1
ATOM 3663 C CA . LYS B 1 140 ? 4.11400 20.53600 -3.03800 1.000 27.64508 141 LYS B CA 1
ATOM 3664 C C . LYS B 1 140 ? 5.12100 20.60100 -4.17600 1.000 26.35508 141 LYS B C 1
ATOM 3665 O O . LYS B 1 140 ? 6.22800 20.06300 -4.07200 1.000 30.28508 141 LYS B O 1
ATOM 3671 N N . GLU B 1 141 ? 4.75000 21.26000 -5.27400 1.000 26.40508 142 GLU B N 1
ATOM 3672 C CA . GLU B 1 141 ? 5.66700 21.42700 -6.39100 1.000 29.15508 142 GLU B CA 1
ATOM 3673 C C . GLU B 1 141 ? 6.90200 22.22200 -5.98900 1.000 31.70508 142 GLU B C 1
ATOM 3674 O O . GLU B 1 141 ? 7.99800 21.94800 -6.47600 1.000 35.56508 142 GLU B O 1
ATOM 3680 N N . GLN B 1 142 ? 6.76500 23.19600 -5.10100 1.000 30.30508 143 GLN B N 1
ATOM 3681 C CA . GLN B 1 142 ? 7.92800 23.98700 -4.72700 1.000 29.73508 143 GLN B CA 1
ATOM 3682 C C . GLN B 1 142 ? 8.74000 23.36000 -3.60800 1.000 30.92508 143 GLN B C 1
ATOM 3683 O O . GLN B 1 142 ? 9.93000 23.67100 -3.47700 1.000 31.66508 143 GLN B O 1
ATOM 3689 N N . ILE B 1 143 ? 8.13800 22.48200 -2.80300 1.000 27.63508 144 ILE B N 1
ATOM 3690 C CA . ILE B 1 143 ? 8.93400 21.70000 -1.86600 1.000 28.28508 144 ILE B CA 1
ATOM 3691 C C . ILE B 1 143 ? 9.79200 20.69400 -2.62400 1.000 31.70508 144 ILE B C 1
ATOM 3692 O O . ILE B 1 143 ? 10.96900 20.49900 -2.30300 1.000 29.82508 144 ILE B O 1
ATOM 3697 N N . LEU B 1 144 ? 9.24500 20.09800 -3.68500 1.000 29.03508 145 LEU B N 1
ATOM 3698 C CA . LEU B 1 144 ? 10.00100 19.11400 -4.45500 1.000 32.44508 145 LEU B CA 1
ATOM 3699 C C . LEU B 1 144 ? 11.10800 19.76300 -5.28000 1.000 33.58508 145 LEU B C 1
ATOM 3700 O O . LEU B 1 144 ? 12.20500 19.20700 -5.39400 1.000 37.18508 145 LEU B O 1
ATOM 3705 N N . GLU B 1 145 ? 10.84800 20.92500 -5.87400 1.000 33.19508 146 GLU B N 1
ATOM 3706 C CA . GLU B 1 145 ? 11.79000 21.54000 -6.80000 1.000 33.51508 146 GLU B CA 1
ATOM 3707 C C . GLU B 1 145 ? 12.47200 22.78800 -6.24600 1.000 34.60508 146 GLU B C 1
ATOM 3708 O O . GLU B 1 145 ? 13.26600 23.40500 -6.96100 1.000 38.33508 146 GLU B O 1
ATOM 3714 N N . GLY B 1 146 ? 12.21400 23.16400 -4.99500 1.000 37.28508 147 GLY B N 1
ATOM 3715 C CA . GLY B 1 146 ? 12.80000 24.37000 -4.43500 1.000 38.88508 147 GLY B CA 1
ATOM 3716 C C . GLY B 1 146 ? 12.32800 25.62700 -5.14200 1.000 38.99508 147 GLY B C 1
ATOM 3717 O O . GLY B 1 146 ? 11.67300 25.56100 -6.18900 1.000 34.69508 147 GLY B O 1
ATOM 3718 N N . GLY B 1 147 ? 12.66000 26.78600 -4.59100 1.000 47.43508 148 GLY B N 1
ATOM 3719 C CA . GLY B 1 147 ? 12.22300 28.03000 -5.19400 1.000 39.86508 148 GLY B CA 1
ATOM 3720 C C . GLY B 1 147 ? 10.89900 28.51400 -4.64000 1.000 35.21508 148 GLY B C 1
ATOM 3721 O O . GLY B 1 147 ? 10.34600 27.99000 -3.66700 1.000 33.44508 148 GLY B O 1
ATOM 3722 N N . SER B 1 148 ? 10.37800 29.54900 -5.28500 1.000 34.57508 149 SER B N 1
ATOM 3723 C CA . SER B 1 148 ? 9.27400 30.31400 -4.72800 1.000 37.29508 149 SER B CA 1
ATOM 3724 C C . SER B 1 148 ? 8.02500 30.03400 -5.56000 1.000 23.87508 149 SER B C 1
ATOM 3725 O O . SER B 1 148 ? 8.08400 30.04500 -6.79600 1.000 24.32508 149 SER B O 1
ATOM 3728 N N . ALA B 1 149 ? 6.90900 29.73300 -4.88300 1.000 27.27508 150 ALA B N 1
ATOM 3729 C CA . ALA B 1 149 ? 5.65200 29.54500 -5.61000 1.000 27.47508 150 ALA B CA 1
ATOM 3730 C C . ALA B 1 149 ? 5.23800 30.83300 -6.31100 1.000 24.77508 150 ALA B C 1
ATOM 3731 O O . ALA B 1 149 ? 4.81000 30.81000 -7.47000 1.000 28.93508 150 ALA B O 1
ATOM 3733 N N . PHE B 1 150 ? 5.39800 31.97200 -5.63000 1.000 27.58508 151 PHE B N 1
ATOM 3734 C CA . PHE B 1 150 ? 5.10500 33.26300 -6.25000 1.000 27.17508 151 PHE B CA 1
ATOM 3735 C C . PHE B 1 150 ? 5.95100 33.48800 -7.49500 1.000 25.86508 151 PHE B C 1
ATOM 3736 O O . PHE B 1 150 ? 5.42600 33.84200 -8.55800 1.000 28.17508 151 PHE B O 1
ATOM 3744 N N . HIS B 1 151 ? 7.27100 33.29000 -7.38300 1.000 28.88508 152 HIS B N 1
ATOM 3745 C CA . HIS B 1 151 ? 8.13400 33.43600 -8.55300 1.000 28.83508 152 HIS B CA 1
ATOM 3746 C C . HIS B 1 151 ? 7.72900 32.45000 -9.64500 1.000 26.90508 152 HIS B C 1
ATOM 3747 O O . HIS B 1 151 ? 7.74800 32.77800 -10.83800 1.000 28.77508 152 HIS B O 1
ATOM 3754 N N . LYS B 1 152 ? 7.35200 31.23600 -9.25000 1.000 31.39508 153 LYS B N 1
ATOM 3755 C CA . LYS B 1 152 ? 6.89300 30.23800 -10.20900 1.000 28.98508 153 LYS B CA 1
ATOM 3756 C C . LYS B 1 152 ? 5.61000 30.67900 -10.90700 1.000 29.27508 153 LYS B C 1
ATOM 3757 O O . LYS B 1 152 ? 5.47000 30.51800 -12.12300 1.000 30.60508 153 LYS B O 1
ATOM 3763 N N . VAL B 1 153 ? 4.66200 31.24400 -10.16100 1.000 30.45508 154 VAL B N 1
ATOM 3764 C CA . VAL B 1 153 ? 3.43700 31.75300 -10.78500 1.000 31.53508 154 VAL B CA 1
ATOM 3765 C C . VAL B 1 153 ? 3.71200 33.06400 -11.51800 1.000 28.94508 154 VAL B C 1
ATOM 3766 O O . VAL B 1 153 ? 3.37700 33.22200 -12.69900 1.000 29.61508 154 VAL B O 1
ATOM 3770 N N . HIS B 1 154 ? 4.32900 34.02100 -10.83600 1.000 32.21508 155 HIS B N 1
ATOM 3771 C CA . HIS B 1 154 ? 4.66500 35.31200 -11.42900 1.000 32.01508 155 HIS B CA 1
ATOM 3772 C C . HIS B 1 154 ? 6.17700 35.36700 -11.59300 1.000 31.16508 155 HIS B C 1
ATOM 3773 O O . HIS B 1 154 ? 6.90300 35.55500 -10.61400 1.000 39.18508 155 HIS B O 1
ATOM 3780 N N . GLY B 1 155 ? 6.64500 35.22100 -12.82400 1.000 27.18508 156 GLY B N 1
ATOM 3781 C CA . GLY B 1 155 ? 8.06300 35.04500 -13.10900 1.000 37.38508 156 GLY B CA 1
ATOM 3782 C C . GLY B 1 155 ? 9.09100 35.98000 -12.48400 1.000 35.17508 156 GLY B C 1
ATOM 3783 O O . GLY B 1 155 ? 10.25100 35.96800 -12.90800 1.000 38.09508 156 GLY B O 1
ATOM 3784 N N . ILE B 1 156 ? 8.70200 36.78300 -11.48500 1.000 31.65508 157 ILE B N 1
ATOM 3785 C CA . ILE B 1 156 ? 9.60100 37.68900 -10.77900 1.000 33.40508 157 ILE B CA 1
ATOM 3786 C C . ILE B 1 156 ? 9.40800 37.48400 -9.28000 1.000 31.85508 157 ILE B C 1
ATOM 3787 O O . ILE B 1 156 ? 8.35300 37.03800 -8.82800 1.000 31.31508 157 ILE B O 1
ATOM 3792 N N . ASN B 1 157 ? 10.44100 37.81400 -8.50100 1.000 29.10508 158 ASN B N 1
ATOM 3793 C CA . ASN B 1 157 ? 10.31400 37.69200 -7.05700 1.000 29.96508 158 ASN B CA 1
ATOM 3794 C C . ASN B 1 157 ? 9.31600 38.72100 -6.52400 1.000 29.90508 158 ASN B C 1
ATOM 3795 O O . ASN B 1 157 ? 8.98800 39.70800 -7.18800 1.000 30.62508 158 ASN B O 1
ATOM 3800 N N . PHE B 1 158 ? 8.84400 38.47600 -5.29900 1.000 28.63508 159 PHE B N 1
ATOM 3801 C CA . PHE B 1 158 ? 7.68700 39.16000 -4.72800 1.000 27.31508 159 PHE B CA 1
ATOM 3802 C C . PHE B 1 158 ? 7.74600 40.68300 -4.84800 1.000 32.07508 159 PHE B C 1
ATOM 3803 O O . PHE B 1 158 ? 6.97400 41.27400 -5.61000 1.000 30.35508 159 PHE B O 1
ATOM 3811 N N . TYR B 1 159 ? 8.65900 41.32100 -4.10400 1.000 31.92508 160 TYR B N 1
ATOM 3812 C CA . TYR B 1 159 ? 8.67400 42.78100 -4.03000 1.000 29.37508 160 TYR B CA 1
ATOM 3813 C C . TYR B 1 159 ? 8.99700 43.42700 -5.37100 1.000 28.90508 160 TYR B C 1
ATOM 3814 O O . TYR B 1 159 ? 8.53600 44.54200 -5.64100 1.000 31.12508 160 TYR B O 1
ATOM 3823 N N . ASP B 1 160 ? 9.76500 42.74500 -6.22800 1.000 26.21508 161 ASP B N 1
ATOM 3824 C CA . ASP B 1 160 ? 10.04600 43.27900 -7.55800 1.000 30.46508 161 ASP B CA 1
ATOM 3825 C C . ASP B 1 160 ? 8.82500 43.21800 -8.46600 1.000 35.43508 161 ASP B C 1
ATOM 3826 O O . ASP B 1 160 ? 8.66800 44.06800 -9.35400 1.000 31.30508 161 ASP B O 1
ATOM 3831 N N . TYR B 1 161 ? 7.97400 42.20400 -8.28900 1.000 33.58508 162 TYR B N 1
ATOM 3832 C CA . TYR B 1 161 ? 6.73100 42.14600 -9.04900 1.000 31.60508 162 TYR B CA 1
ATOM 3833 C C . TYR B 1 161 ? 5.80000 43.29200 -8.65900 1.000 24.34508 162 TYR B C 1
ATOM 3834 O O . TYR B 1 161 ? 5.12700 43.86900 -9.51800 1.000 27.81508 162 TYR B O 1
ATOM 3843 N N . LEU B 1 162 ? 5.76300 43.63300 -7.36900 1.000 23.19508 163 LEU B N 1
ATOM 3844 C CA . LEU B 1 162 ? 4.98000 44.76800 -6.88700 1.000 28.23508 163 LEU B CA 1
ATOM 3845 C C . LEU B 1 162 ? 5.32200 46.06800 -7.61600 1.000 31.44508 163 LEU B C 1
ATOM 3846 O O . LEU B 1 162 ? 4.44000 46.90800 -7.83300 1.000 30.18508 163 LEU B O 1
ATOM 3851 N N . GLY B 1 163 ? 6.59200 46.25700 -7.99100 1.000 29.63508 164 GLY B N 1
ATOM 3852 C CA . GLY B 1 163 ? 6.98700 47.36400 -8.83600 1.000 23.88508 164 GLY B CA 1
ATOM 3853 C C . GLY B 1 163 ? 6.55600 47.24100 -10.27400 1.000 30.61508 164 GLY B C 1
ATOM 3854 O O . GLY B 1 163 ? 6.86200 48.12400 -11.08000 1.000 31.34508 164 GLY B O 1
ATOM 3855 N N . THR B 1 164 ? 5.85400 46.16200 -10.62000 1.000 29.51508 165 THR B N 1
ATOM 3856 C CA . THR B 1 164 ? 5.34900 45.94600 -11.96500 1.000 31.12508 165 THR B CA 1
ATOM 3857 C C . THR B 1 164 ? 3.83100 45.85200 -12.04200 1.000 27.02508 165 THR B C 1
ATOM 3858 O O . THR B 1 164 ? 3.28300 45.97900 -13.14300 1.000 29.72508 165 THR B O 1
ATOM 3862 N N . ASP B 1 165 ? 3.14700 45.61600 -10.92700 1.000 28.55508 166 ASP B N 1
ATOM 3863 C CA . ASP B 1 165 ? 1.69000 45.47900 -10.89500 1.000 30.49508 166 ASP B CA 1
ATOM 3864 C C . ASP B 1 165 ? 1.14700 46.51600 -9.92200 1.000 24.32508 166 ASP B C 1
ATOM 3865 O O . ASP B 1 165 ? 1.16200 46.29600 -8.70800 1.000 25.53508 166 ASP B O 1
ATOM 3870 N N . SER B 1 166 ? 0.64900 47.63900 -10.45600 1.000 30.19508 167 SER B N 1
ATOM 3871 C CA . SER B 1 166 ? 0.18500 48.71900 -9.58600 1.000 26.41508 167 SER B CA 1
ATOM 3872 C C . SER B 1 166 ? -1.05200 48.32600 -8.78500 1.000 24.82508 167 SER B C 1
ATOM 3873 O O . SER B 1 166 ? -1.21400 48.78400 -7.64900 1.000 24.00508 167 SER B O 1
ATOM 3876 N N . ARG B 1 167 ? -1.92100 47.47100 -9.34100 1.000 28.51508 168 ARG B N 1
ATOM 3877 C CA . ARG B 1 167 ? -3.08000 47.00000 -8.58100 1.000 22.20508 168 ARG B CA 1
ATOM 3878 C C . ARG B 1 167 ? -2.65000 46.16600 -7.38000 1.000 19.83508 168 ARG B C 1
ATOM 3879 O O . ARG B 1 167 ? -3.10500 46.39300 -6.25400 1.000 21.68508 168 ARG B O 1
ATOM 3887 N N . LEU B 1 168 ? -1.75300 45.20300 -7.59200 1.000 24.19508 169 LEU B N 1
ATOM 3888 C CA . LEU B 1 168 ? -1.32800 44.36200 -6.47800 1.000 22.99508 169 LEU B CA 1
ATOM 3889 C C . LEU B 1 168 ? -0.46700 45.14200 -5.48300 1.000 15.39508 169 LEU B C 1
ATOM 3890 O O . LEU B 1 168 ? -0.57900 44.94400 -4.26800 1.000 16.13508 169 LEU B O 1
ATOM 3895 N N . ASN B 1 169 ? 0.39000 46.04100 -5.97100 1.000 22.86508 170 ASN B N 1
ATOM 3896 C CA . ASN B 1 169 ? 1.12500 46.92700 -5.06600 1.000 20.36508 170 ASN B CA 1
ATOM 3897 C C . ASN B 1 169 ? 0.18600 47.62900 -4.08600 1.000 16.12508 170 ASN B C 1
ATOM 3898 O O . ASN B 1 169 ? 0.40400 47.61200 -2.86900 1.000 18.00508 170 ASN B O 1
ATOM 3903 N N . GLU B 1 170 ? -0.88800 48.23500 -4.59900 1.000 24.54508 171 GLU B N 1
ATOM 3904 C CA . GLU B 1 170 ? -1.82200 48.94200 -3.72400 1.000 22.38508 171 GLU B CA 1
ATOM 3905 C C . GLU B 1 170 ? -2.49600 47.98300 -2.75000 1.000 14.46508 171 GLU B C 1
ATOM 3906 O O . GLU B 1 170 ? -2.53900 48.23400 -1.54100 1.000 15.01508 171 GLU B O 1
ATOM 3912 N N . ALA B 1 171 ? -3.00500 46.85800 -3.26300 1.000 23.07508 172 ALA B N 1
ATOM 3913 C CA . ALA B 1 171 ? -3.59400 45.84000 -2.39500 1.000 20.10508 172 ALA B CA 1
ATOM 3914 C C . ALA B 1 171 ? -2.64100 45.45700 -1.27800 1.000 14.50508 172 ALA B C 1
ATOM 3915 O O . ALA B 1 171 ? -3.02100 45.41500 -0.10600 1.000 15.13508 172 ALA B O 1
ATOM 3917 N N . PHE B 1 172 ? -1.37500 45.19900 -1.61900 1.000 20.09508 173 PHE B N 1
ATOM 3918 C CA . PHE B 1 172 ? -0.42200 44.79400 -0.59100 1.000 17.25508 173 PHE B CA 1
ATOM 3919 C C . PHE B 1 172 ? -0.15200 45.93000 0.38900 1.000 14.04508 173 PHE B C 1
ATOM 3920 O O . PHE B 1 172 ? -0.22400 45.74500 1.60900 1.000 14.36508 173 PHE B O 1
ATOM 3928 N N . ASN B 1 173 ? 0.15100 47.12500 -0.12900 1.000 19.17508 174 ASN B N 1
ATOM 3929 C CA . ASN B 1 173 ? 0.50000 48.23600 0.75500 1.000 16.02508 174 ASN B CA 1
ATOM 3930 C C . ASN B 1 173 ? -0.63000 48.54800 1.72900 1.000 13.05508 174 ASN B C 1
ATOM 3931 O O . ASN B 1 173 ? -0.38600 48.77200 2.91700 1.000 13.38508 174 ASN B O 1
ATOM 3936 N N . ILE B 1 174 ? -1.88400 48.49900 1.25600 1.000 20.00508 175 ILE B N 1
ATOM 3937 C CA . ILE B 1 174 ? -3.03000 48.70700 2.14600 1.000 15.81508 175 ILE B CA 1
ATOM 3938 C C . ILE B 1 174 ? -3.12800 47.58500 3.17300 1.000 11.20508 175 ILE B C 1
ATOM 3939 O O . ILE B 1 174 ? -3.40800 47.82800 4.35400 1.000 13.53508 175 ILE B O 1
ATOM 3944 N N . ALA B 1 175 ? -2.87800 46.33700 2.74900 1.000 19.24508 176 ALA B N 1
ATOM 3945 C CA . ALA B 1 175 ? -2.84800 45.21400 3.68700 1.000 13.53508 176 ALA B CA 1
ATOM 3946 C C . ALA B 1 175 ? -1.85600 45.44800 4.82200 1.000 11.50508 176 ALA B C 1
ATOM 3947 O O . ALA B 1 175 ? -2.17500 45.26900 5.99900 1.000 12.17508 176 ALA B O 1
ATOM 3949 N N . MET B 1 176 ? -0.63200 45.86000 4.48800 1.000 20.08508 177 MET B N 1
ATOM 3950 C CA . MET B 1 176 ? 0.32800 46.16200 5.54800 1.000 15.96508 177 MET B CA 1
ATOM 3951 C C . MET B 1 176 ? -0.10200 47.39400 6.35100 1.000 9.97508 177 MET B C 1
ATOM 3952 O O . MET B 1 176 ? -0.04300 47.38600 7.58500 1.000 11.83508 177 MET B O 1
ATOM 3957 N N . PHE B 1 177 ? -0.55100 48.45100 5.66700 1.000 18.37508 178 PHE B N 1
ATOM 3958 C CA . PHE B 1 177 ? -1.08300 49.63300 6.35500 1.000 15.13508 178 PHE B CA 1
ATOM 3959 C C . PHE B 1 177 ? -2.10700 49.24200 7.41000 1.000 12.31508 178 PHE B C 1
ATOM 3960 O O . PHE B 1 177 ? -2.01000 49.64900 8.57400 1.000 13.59508 178 PHE B O 1
ATOM 3968 N N . SER B 1 178 ? -3.08400 48.40300 7.02500 1.000 21.37508 179 SER B N 1
ATOM 3969 C CA . SER B 1 178 ? -4.14400 48.00600 7.95500 1.000 16.03508 179 SER B CA 1
ATOM 3970 C C . SER B 1 178 ? -3.58900 47.25300 9.14800 1.000 13.64508 179 SER B C 1
ATOM 3971 O O . SER B 1 178 ? -3.96600 47.52200 10.29300 1.000 14.51508 179 SER B O 1
ATOM 3974 N N . GLN B 1 179 ? -2.68000 46.29800 8.90900 1.000 18.60508 180 GLN B N 1
ATOM 3975 C CA . GLN B 1 179 ? -2.21300 45.47000 10.01600 1.000 14.92508 180 GLN B CA 1
ATOM 3976 C C . GLN B 1 179 ? -1.39300 46.27500 11.00700 1.000 13.89508 180 GLN B C 1
ATOM 3977 O O . GLN B 1 179 ? -1.55000 46.11200 12.22100 1.000 14.12508 180 GLN B O 1
ATOM 3983 N N . SER B 1 180 ? -0.51000 47.15400 10.50700 1.000 21.25508 181 SER B N 1
ATOM 3984 C CA . SER B 1 180 ? 0.33200 47.95300 11.39700 1.000 18.14508 181 SER B CA 1
ATOM 3985 C C . SER B 1 180 ? -0.49200 48.96000 12.20000 1.000 16.59508 181 SER B C 1
ATOM 3986 O O . SER B 1 180 ? -0.22400 49.17400 13.38900 1.000 20.74508 181 SER B O 1
ATOM 3989 N N . SER B 1 181 ? -1.50400 49.58100 11.57800 1.000 20.95508 182 SER B N 1
ATOM 3990 C CA . SER B 1 181 ? -2.40500 50.44200 12.34100 1.000 17.26508 182 SER B CA 1
ATOM 3991 C C . SER B 1 181 ? -3.00200 49.70100 13.52800 1.000 17.52508 182 SER B C 1
ATOM 3992 O O . SER B 1 181 ? -3.08800 50.25100 14.63200 1.000 22.34508 182 SER B O 1
ATOM 3995 N N . ILE B 1 182 ? -3.39600 48.43700 13.33500 1.000 19.62508 183 ILE B N 1
ATOM 3996 C CA . ILE B 1 182 ? -4.04400 47.69000 14.41600 1.000 19.00508 183 ILE B CA 1
ATOM 3997 C C . ILE B 1 182 ? -3.09400 47.51900 15.59200 1.000 17.46508 183 ILE B C 1
ATOM 3998 O O . ILE B 1 182 ? -3.45300 47.76000 16.74700 1.000 22.48508 183 ILE B O 1
ATOM 4003 N N . VAL B 1 183 ? -1.86600 47.08400 15.31800 1.000 23.84508 184 VAL B N 1
ATOM 4004 C CA . VAL B 1 183 ? -0.98500 46.64800 16.39900 1.000 25.64508 184 VAL B CA 1
ATOM 4005 C C . VAL B 1 183 ? -0.10600 47.76600 16.95900 1.000 21.14508 184 VAL B C 1
ATOM 4006 O O . VAL B 1 183 ? 0.29000 47.69400 18.12300 1.000 21.09508 184 VAL B O 1
ATOM 4010 N N . MET B 1 184 ? 0.19300 48.80800 16.16700 1.000 23.58508 185 MET B N 1
ATOM 4011 C CA . MET B 1 184 ? 1.17200 49.81000 16.59900 1.000 23.99508 185 MET B CA 1
ATOM 4012 C C . MET B 1 184 ? 0.71800 50.58100 17.83200 1.000 23.22508 185 MET B C 1
ATOM 4013 O O . MET B 1 184 ? 1.55300 51.07000 18.59600 1.000 27.33508 185 MET B O 1
ATOM 4018 N N . ASP B 1 185 ? -0.58500 50.69200 18.07100 1.000 27.17508 186 ASP B N 1
ATOM 4019 C CA . ASP B 1 185 ? -1.01400 51.35900 19.29400 1.000 26.11508 186 ASP B CA 1
ATOM 4020 C C . ASP B 1 185 ? -0.66600 50.52700 20.51800 1.000 27.72508 186 ASP B C 1
ATOM 4021 O O . ASP B 1 185 ? -0.24400 51.06900 21.54600 1.000 27.55508 186 ASP B O 1
ATOM 4026 N N . LYS B 1 186 ? -0.81800 49.20100 20.41500 1.000 30.16508 187 LYS B N 1
ATOM 4027 C CA . LYS B 1 186 ? -0.51900 48.31700 21.53800 1.000 26.95508 187 LYS B CA 1
ATOM 4028 C C . LYS B 1 186 ? 0.98600 48.17500 21.75900 1.000 19.72508 187 LYS B C 1
ATOM 4029 O O . LYS B 1 186 ? 1.43700 48.06000 22.90100 1.000 24.81508 187 LYS B O 1
ATOM 4035 N N . ILE B 1 187 ? 1.77000 48.17200 20.68100 1.000 24.30508 188 ILE B N 1
ATOM 4036 C CA . ILE B 1 187 ? 3.23000 48.12400 20.79800 1.000 24.27508 188 ILE B CA 1
ATOM 4037 C C . ILE B 1 187 ? 3.74300 49.34700 21.55000 1.000 26.10508 188 ILE B C 1
ATOM 4038 O O . ILE B 1 187 ? 4.41700 49.23200 22.57900 1.000 29.66508 188 ILE B O 1
ATOM 4043 N N . ILE B 1 188 ? 3.41600 50.54000 21.04000 1.000 29.03508 189 ILE B N 1
ATOM 4044 C CA . ILE B 1 188 ? 3.80700 51.80000 21.67400 1.000 26.80508 189 ILE B CA 1
ATOM 4045 C C . ILE B 1 188 ? 3.37700 51.84400 23.13600 1.000 27.41508 189 ILE B C 1
ATOM 4046 O O . ILE B 1 188 ? 4.12700 52.29900 24.00800 1.000 31.02508 189 ILE B O 1
ATOM 4051 N N . GLU B 1 189 ? 2.16900 51.36600 23.43600 1.000 31.39508 190 GLU B N 1
ATOM 4052 C CA . GLU B 1 189 ? 1.70800 51.37500 24.82200 1.000 30.61508 190 GLU B CA 1
ATOM 4053 C C . GLU B 1 189 ? 2.54300 50.45600 25.71200 1.000 30.81508 190 GLU B C 1
ATOM 4054 O O . GLU B 1 189 ? 2.70800 50.73000 26.90500 1.000 31.49508 190 GLU B O 1
ATOM 4060 N N . SER B 1 190 ? 3.08300 49.37100 25.16300 1.000 31.98508 191 SER B N 1
ATOM 4061 C CA . SER B 1 190 ? 3.83400 48.43000 25.98600 1.000 31.27508 191 SER B CA 1
ATOM 4062 C C . SER B 1 190 ? 5.33000 48.69000 25.95900 1.000 30.10508 191 SER B C 1
ATOM 4063 O O . SER B 1 190 ? 6.02000 48.39200 26.93800 1.000 34.54508 191 SER B O 1
ATOM 4066 N N . TYR B 1 191 ? 5.83600 49.24900 24.87200 1.000 31.15508 192 TYR B N 1
ATOM 4067 C CA . TYR B 1 191 ? 7.26600 49.45300 24.67100 1.000 36.23508 192 TYR B CA 1
ATOM 4068 C C . TYR B 1 191 ? 7.58200 50.94400 24.81600 1.000 34.60508 192 TYR B C 1
ATOM 4069 O O . TYR B 1 191 ? 7.38200 51.73200 23.88500 1.000 34.92508 192 TYR B O 1
ATOM 4078 N N . LYS B 1 192 ? 8.08100 51.31700 25.99800 1.000 36.95508 193 LYS B N 1
ATOM 4079 C CA . LYS B 1 192 ? 8.51800 52.67100 26.31300 1.000 37.39508 193 LYS B CA 1
ATOM 4080 C C . LYS B 1 192 ? 9.97000 52.93700 25.89800 1.000 42.72508 193 LYS B C 1
ATOM 4081 O O . LYS B 1 192 ? 10.64700 53.77900 26.51100 1.000 44.95508 193 LYS B O 1
ATOM 4083 N N . GLY B 1 193 ? 10.46400 52.24800 24.87000 1.000 35.54508 194 GLY B N 1
ATOM 4084 C CA . GLY B 1 193 ? 11.84800 52.38200 24.45900 1.000 39.02508 194 GLY B CA 1
ATOM 4085 C C . GLY B 1 193 ? 12.07800 53.45500 23.41600 1.000 40.38508 194 GLY B C 1
ATOM 4086 O O . GLY B 1 193 ? 13.06000 53.41000 22.67100 1.000 36.15508 194 GLY B O 1
ATOM 4087 N N . PHE B 1 194 ? 11.17500 54.43200 23.34500 1.000 48.64508 195 PHE B N 1
ATOM 4088 C CA . PHE B 1 194 ? 11.31000 55.53300 22.40200 1.000 41.75508 195 PHE B CA 1
ATOM 4089 C C . PHE B 1 194 ? 11.71900 56.83200 23.06800 1.000 38.46508 195 PHE B C 1
ATOM 4090 O O . PHE B 1 194 ? 11.98400 57.81500 22.36600 1.000 42.49508 195 PHE B O 1
ATOM 4098 N N . ASP B 1 195 ? 11.76000 56.86700 24.39300 1.000 44.19508 196 ASP B N 1
ATOM 4099 C CA . ASP B 1 195 ? 12.48600 57.91900 25.08100 1.000 49.59508 196 ASP B CA 1
ATOM 4100 C C . ASP B 1 195 ? 13.92300 57.93500 24.56700 1.000 54.15508 196 ASP B C 1
ATOM 4101 O O . ASP B 1 195 ? 14.48800 56.88200 24.25100 1.000 56.82508 196 ASP B O 1
ATOM 4106 N N . HIS B 1 196 ? 14.48700 59.14300 24.43800 1.000 50.59508 197 HIS B N 1
ATOM 4107 C CA . HIS B 1 196 ? 15.85400 59.41900 23.98200 1.000 45.53508 197 HIS B CA 1
ATOM 4108 C C . HIS B 1 196 ? 15.96800 59.54400 22.47100 1.000 42.71508 197 HIS B C 1
ATOM 4109 O O . HIS B 1 196 ? 16.78800 60.32800 21.98500 1.000 49.13508 197 HIS B O 1
ATOM 4116 N N . VAL B 1 197 ? 15.18700 58.77400 21.71300 1.000 34.60508 198 VAL B N 1
ATOM 4117 C CA . VAL B 1 197 ? 15.35100 58.79100 20.26300 1.000 35.56508 198 VAL B CA 1
ATOM 4118 C C . VAL B 1 197 ? 15.04500 60.18300 19.72800 1.000 36.08508 198 VAL B C 1
ATOM 4119 O O . VAL B 1 197 ? 14.02600 60.79600 20.07300 1.000 33.87508 198 VAL B O 1
ATOM 4123 N N . ASN B 1 198 ? 15.94200 60.69800 18.89300 1.000 33.10508 199 ASN B N 1
ATOM 4124 C CA . ASN B 1 198 ? 15.74900 61.97800 18.23000 1.000 34.28508 199 ASN B CA 1
ATOM 4125 C C . ASN B 1 198 ? 15.47700 61.82100 16.74600 1.000 28.90508 199 ASN B C 1
ATOM 4126 O O . ASN B 1 198 ? 14.48000 62.33900 16.24900 1.000 34.57508 199 ASN B O 1
ATOM 4131 N N . GLN B 1 199 ? 16.33700 61.10900 16.02800 1.000 25.28508 200 GLN B N 1
ATOM 4132 C CA . GLN B 1 199 ? 16.18100 60.86300 14.60000 1.000 23.12508 200 GLN B CA 1
ATOM 4133 C C . GLN B 1 199 ? 15.98700 59.36500 14.37800 1.000 31.91508 200 GLN B C 1
ATOM 4134 O O . GLN B 1 199 ? 16.90100 58.56600 14.62100 1.000 27.91508 200 GLN B O 1
ATOM 4140 N N . LEU B 1 200 ? 14.80400 58.99100 13.90900 1.000 30.23508 201 LEU B N 1
ATOM 4141 C CA . LEU B 1 200 ? 14.41700 57.59800 13.72900 1.000 26.13508 201 LEU B CA 1
ATOM 4142 C C . LEU B 1 200 ? 14.40500 57.30000 12.23800 1.000 24.14508 201 LEU B C 1
ATOM 4143 O O . LEU B 1 200 ? 13.73100 57.99400 11.46800 1.000 29.30508 201 LEU B O 1
ATOM 4148 N N . VAL B 1 201 ? 15.18200 56.30300 11.82100 1.000 23.30508 202 VAL B N 1
ATOM 4149 C CA . VAL B 1 201 ? 15.18900 55.83900 10.43900 1.000 22.14508 202 VAL B CA 1
ATOM 4150 C C . VAL B 1 201 ? 14.50500 54.47800 10.43300 1.000 26.45508 202 VAL B C 1
ATOM 4151 O O . VAL B 1 201 ? 14.89000 53.57900 11.19200 1.000 21.93508 202 VAL B O 1
ATOM 4155 N N . GLU B 1 202 ? 13.45800 54.34900 9.62800 1.000 26.24508 203 GLU B N 1
ATOM 4156 C CA . GLU B 1 202 ? 12.72400 53.10000 9.49000 1.000 23.46508 203 GLU B CA 1
ATOM 4157 C C . GLU B 1 202 ? 12.90200 52.59500 8.07100 1.000 21.51508 203 GLU B C 1
ATOM 4158 O O . GLU B 1 202 ? 12.58900 53.30500 7.10700 1.000 22.94508 203 GLU B O 1
ATOM 4164 N N . VAL B 1 203 ? 13.42000 51.37000 7.94400 1.000 21.50508 204 VAL B N 1
ATOM 4165 C CA . VAL B 1 203 ? 13.65500 50.74800 6.64800 1.000 21.67508 204 VAL B CA 1
ATOM 4166 C C . VAL B 1 203 ? 12.50900 49.78200 6.36400 1.000 18.71508 204 VAL B C 1
ATOM 4167 O O . VAL B 1 203 ? 12.01700 49.10300 7.27200 1.000 21.59508 204 VAL B O 1
ATOM 4171 N N . GLY B 1 204 ? 12.06400 49.74800 5.11300 1.000 19.00508 205 GLY B N 1
ATOM 4172 C CA . GLY B 1 204 ? 10.86800 49.00000 4.75300 1.000 25.86508 205 GLY B CA 1
ATOM 4173 C C . GLY B 1 204 ? 9.61200 49.44800 5.47400 1.000 28.67508 205 GLY B C 1
ATOM 4174 O O . GLY B 1 204 ? 8.78500 48.60700 5.85500 1.000 25.54508 205 GLY B O 1
ATOM 4175 N N . GLY B 1 205 ? 9.44000 50.76400 5.66400 1.000 26.46508 206 GLY B N 1
ATOM 4176 C CA . GLY B 1 205 ? 8.34000 51.26600 6.46600 1.000 23.00508 206 GLY B CA 1
ATOM 4177 C C . GLY B 1 205 ? 6.97300 51.24500 5.80400 1.000 21.94508 206 GLY B C 1
ATOM 4178 O O . GLY B 1 205 ? 5.98300 51.55200 6.47300 1.000 25.44508 206 GLY B O 1
ATOM 4179 N N . GLY B 1 206 ? 6.89600 50.90000 4.52400 1.000 20.57508 207 GLY B N 1
ATOM 4180 C CA . GLY B 1 206 ? 5.62000 50.88300 3.83300 1.000 24.79508 207 GLY B CA 1
ATOM 4181 C C . GLY B 1 206 ? 5.12100 52.29200 3.56800 1.000 30.42508 207 GLY B C 1
ATOM 4182 O O . GLY B 1 206 ? 5.89700 53.20400 3.25600 1.000 23.38508 207 GLY B O 1
ATOM 4183 N N . LEU B 1 207 ? 3.80300 52.48100 3.70000 1.000 27.87508 208 LEU B N 1
ATOM 4184 C CA . LEU B 1 207 ? 3.21300 53.80000 3.48100 1.000 29.37508 208 LEU B CA 1
ATOM 4185 C C . LEU B 1 207 ? 3.56500 54.79700 4.57800 1.000 26.11508 208 LEU B C 1
ATOM 4186 O O . LEU B 1 207 ? 3.26000 55.98800 4.42900 1.000 27.07508 208 LEU B O 1
ATOM 4191 N N . GLY B 1 208 ? 4.17600 54.34700 5.67400 1.000 23.93508 209 GLY B N 1
ATOM 4192 C CA . GLY B 1 208 ? 4.67000 55.24600 6.69500 1.000 24.69508 209 GLY B CA 1
ATOM 4193 C C . GLY B 1 208 ? 3.78200 55.45000 7.90400 1.000 23.30508 209 GLY B C 1
ATOM 4194 O O . GLY B 1 208 ? 4.13800 56.25000 8.78000 1.000 23.73508 209 GLY B O 1
ATOM 4195 N N . ILE B 1 209 ? 2.64800 54.74400 7.99800 1.000 26.62508 210 ILE B N 1
ATOM 4196 C CA . ILE B 1 209 ? 1.75100 54.93800 9.13700 1.000 18.75508 210 ILE B CA 1
ATOM 4197 C C . ILE B 1 209 ? 2.41100 54.53000 10.44400 1.000 18.24508 210 ILE B C 1
ATOM 4198 O O . ILE B 1 209 ? 2.05600 55.04300 11.50600 1.000 19.38508 210 ILE B O 1
ATOM 4203 N N . THR B 1 210 ? 3.38000 53.60700 10.41900 1.000 22.42508 211 THR B N 1
ATOM 4204 C CA . THR B 1 210 ? 3.97000 53.22200 11.70200 1.000 21.90508 211 THR B CA 1
ATOM 4205 C C . THR B 1 210 ? 4.89300 54.31500 12.23700 1.000 17.32508 211 THR B C 1
ATOM 4206 O O . THR B 1 210 ? 4.89400 54.58900 13.44200 1.000 18.18508 211 THR B O 1
ATOM 4210 N N . LEU B 1 211 ? 5.66500 54.96500 11.35900 1.000 23.51508 212 LEU B N 1
ATOM 4211 C CA . LEU B 1 211 ? 6.47200 56.10700 11.79400 1.000 22.92508 212 LEU B CA 1
ATOM 4212 C C . LEU B 1 211 ? 5.58400 57.24200 12.27600 1.000 17.64508 212 LEU B C 1
ATOM 4213 O O . LEU B 1 211 ? 5.76200 57.75400 13.38400 1.000 22.71508 212 LEU B O 1
ATOM 4218 N N . SER B 1 212 ? 4.60700 57.63200 11.45700 1.000 24.72508 213 SER B N 1
ATOM 4219 C CA . SER B 1 212 ? 3.62700 58.63500 11.87300 1.000 27.00508 213 SER B CA 1
ATOM 4220 C C . SER B 1 212 ? 3.10600 58.37000 13.28200 1.000 26.34508 213 SER B C 1
ATOM 4221 O O . SER B 1 212 ? 3.11100 59.26400 14.13900 1.000 26.51508 213 SER B O 1
ATOM 4224 N N . MET B 1 213 ? 2.68100 57.13100 13.55000 1.000 22.17508 214 MET B N 1
ATOM 4225 C CA . MET B 1 213 ? 2.11500 56.81500 14.85700 1.000 21.91508 214 MET B CA 1
ATOM 4226 C C . MET B 1 213 ? 3.13200 57.01700 15.97300 1.000 22.73508 214 MET B C 1
ATOM 4227 O O . MET B 1 213 ? 2.78800 57.51300 17.05300 1.000 23.56508 214 MET B O 1
ATOM 4232 N N . ILE B 1 214 ? 4.39100 56.63500 15.74300 1.000 26.41508 215 ILE B N 1
ATOM 4233 C CA . ILE B 1 214 ? 5.40700 56.83500 16.77500 1.000 27.11508 215 ILE B CA 1
ATOM 4234 C C . ILE B 1 214 ? 5.63200 58.32500 17.00200 1.000 17.86508 215 ILE B C 1
ATOM 4235 O O . ILE B 1 214 ? 5.69300 58.79600 18.14200 1.000 19.99508 215 ILE B O 1
ATOM 4240 N N . ILE B 1 215 ? 5.72800 59.08600 15.91500 1.000 25.37508 216 ILE B N 1
ATOM 4241 C CA . ILE B 1 215 ? 5.97300 60.52000 16.02200 1.000 26.71508 216 ILE B CA 1
ATOM 4242 C C . ILE B 1 215 ? 4.79500 61.22900 16.69300 1.000 30.59508 216 ILE B C 1
ATOM 4243 O O . ILE B 1 215 ? 4.98200 62.25700 17.35400 1.000 33.42508 216 ILE B O 1
ATOM 4248 N N . SER B 1 216 ? 3.57900 60.67000 16.60100 1.000 28.68508 217 SER B N 1
ATOM 4249 C CA . SER B 1 216 ? 2.42400 61.31700 17.22300 1.000 26.54508 217 SER B CA 1
ATOM 4250 C C . SER B 1 216 ? 2.49300 61.27100 18.74700 1.000 27.95508 217 SER B C 1
ATOM 4251 O O . SER B 1 216 ? 2.08300 62.22900 19.41600 1.000 31.45508 217 SER B O 1
ATOM 4254 N N . LYS B 1 217 ? 2.99200 60.17500 19.32600 1.000 27.74508 218 LYS B N 1
ATOM 4255 C CA . LYS B 1 217 ? 3.17300 60.14400 20.77500 1.000 27.17508 218 LYS B CA 1
ATOM 4256 C C . LYS B 1 217 ? 4.50500 60.74800 21.19700 1.000 25.33508 218 LYS B C 1
ATOM 4257 O O . LYS B 1 217 ? 4.65000 61.17000 22.35000 1.000 26.57508 218 LYS B O 1
ATOM 4263 N N . TYR B 1 218 ? 5.47400 60.78700 20.28800 1.000 27.55508 219 TYR B N 1
ATOM 4264 C CA . TYR B 1 218 ? 6.79600 61.36100 20.53400 1.000 30.21508 219 TYR B CA 1
ATOM 4265 C C . TYR B 1 218 ? 6.99300 62.40700 19.44800 1.000 26.95508 219 TYR B C 1
ATOM 4266 O O . TYR B 1 218 ? 7.65000 62.15500 18.42900 1.000 26.70508 219 TYR B O 1
ATOM 4275 N N . PRO B 1 219 ? 6.39400 63.58800 19.61700 1.000 30.23508 220 PRO B N 1
ATOM 4276 C CA . PRO B 1 219 ? 6.48900 64.62100 18.56900 1.000 32.34508 220 PRO B CA 1
ATOM 4277 C C . PRO B 1 219 ? 7.90400 65.14500 18.35800 1.000 25.77508 220 PRO B C 1
ATOM 4278 O O . PRO B 1 219 ? 8.19800 65.67100 17.27700 1.000 29.26508 220 PRO B O 1
ATOM 4282 N N . HIS B 1 220 ? 8.78400 64.99500 19.35400 1.000 30.15508 221 HIS B N 1
ATOM 4283 C CA . HIS B 1 220 ? 10.18000 65.41000 19.22600 1.000 33.20508 221 HIS B CA 1
ATOM 4284 C C . HIS B 1 220 ? 10.89800 64.66400 18.10600 1.000 35.68508 221 HIS B C 1
ATOM 4285 O O . HIS B 1 220 ? 11.78600 65.22900 17.45500 1.000 36.03508 221 HIS B O 1
ATOM 4292 N N . ILE B 1 221 ? 10.51600 63.41100 17.85000 1.000 30.58508 222 ILE B N 1
ATOM 4293 C CA . ILE B 1 221 ? 11.25800 62.56400 16.92500 1.000 28.78508 222 ILE B CA 1
ATOM 4294 C C . ILE B 1 221 ? 11.06800 63.04800 15.49500 1.000 27.15508 222 ILE B C 1
ATOM 4295 O O . ILE B 1 221 ? 9.94400 63.31400 15.04900 1.000 29.96508 222 ILE B O 1
ATOM 4300 N N . LYS B 1 222 ? 12.17400 63.15900 14.76700 1.000 24.56508 223 LYS B N 1
ATOM 4301 C CA . LYS B 1 222 ? 12.16100 63.26800 13.32000 1.000 24.09508 223 LYS B CA 1
ATOM 4302 C C . LYS B 1 222 ? 12.26500 61.86900 12.73400 1.000 25.96508 223 LYS B C 1
ATOM 4303 O O . LYS B 1 222 ? 12.83700 60.96500 13.34000 1.000 31.71508 223 LYS B O 1
ATOM 4309 N N . GLY B 1 223 ? 11.70200 61.69000 11.55500 1.000 26.60508 224 GLY B N 1
ATOM 4310 C CA . GLY B 1 223 ? 11.56400 60.35200 11.03100 1.000 22.55508 224 GLY B CA 1
ATOM 4311 C C . GLY B 1 223 ? 11.85600 60.24800 9.56200 1.000 22.07508 224 GLY B C 1
ATOM 4312 O O . GLY B 1 223 ? 11.39700 61.06900 8.76300 1.000 24.23508 224 GLY B O 1
ATOM 4313 N N . ILE B 1 224 ? 12.62600 59.22900 9.19400 1.000 18.44508 225 ILE B N 1
ATOM 4314 C CA . ILE B 1 224 ? 12.93000 58.92200 7.80500 1.000 20.97508 225 ILE B CA 1
ATOM 4315 C C . ILE B 1 224 ? 12.33000 57.55800 7.48900 1.000 19.97508 225 ILE B C 1
ATOM 4316 O O . ILE B 1 224 ? 12.42800 56.63100 8.29800 1.000 20.50508 225 ILE B O 1
ATOM 4321 N N . ASN B 1 225 ? 11.69500 57.45000 6.32900 1.000 23.00508 226 ASN B N 1
ATOM 4322 C CA . ASN B 1 225 ? 11.02700 56.23400 5.88100 1.000 24.73508 226 ASN B CA 1
ATOM 4323 C C . ASN B 1 225 ? 11.75500 55.75800 4.63300 1.000 17.95508 226 ASN B C 1
ATOM 4324 O O . ASN B 1 225 ? 11.36900 56.09000 3.51000 1.000 18.36508 226 ASN B O 1
ATOM 4329 N N . LEU B 1 226 ? 12.82300 54.97900 4.82600 1.000 25.49508 227 LEU B N 1
ATOM 4330 C CA . LEU B 1 226 ? 13.55600 54.43000 3.69400 1.000 21.62508 227 LEU B CA 1
ATOM 4331 C C . LEU B 1 226 ? 12.75200 53.28100 3.10800 1.000 21.01508 227 LEU B C 1
ATOM 4332 O O . LEU B 1 226 ? 12.31700 52.39100 3.84100 1.000 23.93508 227 LEU B O 1
ATOM 4337 N N . GLU B 1 227 ? 12.54600 53.30100 1.79600 1.000 21.20508 228 GLU B N 1
ATOM 4338 C CA . GLU B 1 227 ? 11.54700 52.40900 1.23000 1.000 25.95508 228 GLU B CA 1
ATOM 4339 C C . GLU B 1 227 ? 11.74300 52.37100 -0.27600 1.000 24.85508 228 GLU B C 1
ATOM 4340 O O . GLU B 1 227 ? 12.43600 53.21800 -0.84300 1.000 25.66508 228 GLU B O 1
ATOM 4346 N N . LEU B 1 228 ? 11.16600 51.35000 -0.91200 1.000 23.51508 229 LEU B N 1
ATOM 4347 C CA . LEU B 1 228 ? 11.25800 51.21400 -2.35900 1.000 24.10508 229 LEU B CA 1
ATOM 4348 C C . LEU B 1 228 ? 10.43300 52.30100 -3.04200 1.000 28.35508 229 LEU B C 1
ATOM 4349 O O . LEU B 1 228 ? 9.35600 52.65500 -2.55400 1.000 28.73508 229 LEU B O 1
ATOM 4354 N N . PRO B 1 229 ? 10.90900 52.83900 -4.17200 1.000 31.01508 230 PRO B N 1
ATOM 4355 C CA . PRO B 1 229 ? 10.17900 53.93900 -4.83400 1.000 32.50508 230 PRO B CA 1
ATOM 4356 C C . PRO B 1 229 ? 8.71200 53.64300 -5.11800 1.000 33.97508 230 PRO B C 1
ATOM 4357 O O . PRO B 1 229 ? 7.85400 54.47300 -4.79200 1.000 31.88508 230 PRO B O 1
ATOM 4361 N N . HIS B 1 230 ? 8.39300 52.48100 -5.70400 1.000 32.21508 231 HIS B N 1
ATOM 4362 C CA . HIS B 1 230 ? 6.99900 52.18000 -6.03100 1.000 30.05508 231 HIS B CA 1
ATOM 4363 C C . HIS B 1 230 ? 6.09700 52.15900 -4.80500 1.000 26.15508 231 HIS B C 1
ATOM 4364 O O . HIS B 1 230 ? 4.87300 52.22300 -4.96300 1.000 31.58508 231 HIS B O 1
ATOM 4371 N N . VAL B 1 231 ? 6.65200 52.08600 -3.60000 1.000 22.62508 232 VAL B N 1
ATOM 4372 C CA . VAL B 1 231 ? 5.83400 52.13500 -2.39300 1.000 23.65508 232 VAL B CA 1
ATOM 4373 C C . VAL B 1 231 ? 5.55000 53.57400 -1.96700 1.000 33.50508 232 VAL B C 1
ATOM 4374 O O . VAL B 1 231 ? 4.40800 53.93400 -1.66700 1.000 26.42508 232 VAL B O 1
ATOM 4378 N N . ILE B 1 232 ? 6.58300 54.42200 -1.92900 1.000 33.09508 233 ILE B N 1
ATOM 4379 C CA . ILE B 1 232 ? 6.39500 55.78200 -1.42900 1.000 31.76508 233 ILE B CA 1
ATOM 4380 C C . ILE B 1 232 ? 5.91300 56.72900 -2.51900 1.000 32.42508 233 ILE B C 1
ATOM 4381 O O . ILE B 1 232 ? 5.60500 57.89300 -2.22200 1.000 39.95508 233 ILE B O 1
ATOM 4386 N N . GLN B 1 233 ? 5.81600 56.25000 -3.76500 1.000 30.75508 234 GLN B N 1
ATOM 4387 C CA . GLN B 1 233 ? 5.27900 57.02200 -4.88100 1.000 39.30508 234 GLN B CA 1
ATOM 4388 C C . GLN B 1 233 ? 4.03800 57.80300 -4.47900 1.000 42.11508 234 GLN B C 1
ATOM 4389 O O . GLN B 1 233 ? 4.00700 59.03600 -4.54300 1.000 47.26508 234 GLN B O 1
ATOM 4395 N N . ASP B 1 234 ? 3.00800 57.08600 -4.03900 1.000 45.21508 235 ASP B N 1
ATOM 4396 C CA . ASP B 1 234 ? 1.75200 57.68200 -3.61500 1.000 43.98508 235 ASP B CA 1
ATOM 4397 C C . ASP B 1 234 ? 1.52800 57.52200 -2.11500 1.000 40.85508 235 ASP B C 1
ATOM 4398 O O . ASP B 1 234 ? 0.39200 57.36400 -1.66300 1.000 45.75508 235 ASP B O 1
ATOM 4403 N N . ALA B 1 235 ? 2.59900 57.54900 -1.33200 1.000 33.68508 236 ALA B N 1
ATOM 4404 C CA . ALA B 1 235 ? 2.44600 57.44300 0.10500 1.000 32.28508 236 ALA B CA 1
ATOM 4405 C C . ALA B 1 235 ? 1.84300 58.73000 0.67000 1.000 38.99508 236 ALA B C 1
ATOM 4406 O O . ALA B 1 235 ? 2.02900 59.81400 0.10400 1.000 41.36508 236 ALA B O 1
ATOM 4408 N N . PRO B 1 236 ? 1.10200 58.63600 1.77500 1.000 36.35508 237 PRO B N 1
ATOM 4409 C CA . PRO B 1 236 ? 0.57300 59.84500 2.41600 1.000 36.44508 237 PRO B CA 1
ATOM 4410 C C . PRO B 1 236 ? 1.69200 60.74100 2.92400 1.000 38.85508 237 PRO B C 1
ATOM 4411 O O . PRO B 1 236 ? 2.85000 60.33500 3.04200 1.000 31.41508 237 PRO B O 1
ATOM 4415 N N . SER B 1 237 ? 1.32000 61.98100 3.23800 1.000 36.99508 238 SER B N 1
ATOM 4416 C CA . SER B 1 237 ? 2.23500 62.97500 3.78300 1.000 30.46508 238 SER B CA 1
ATOM 4417 C C . SER B 1 237 ? 1.99600 63.06800 5.27900 1.000 27.07508 238 SER B C 1
ATOM 4418 O O . SER B 1 237 ? 1.01100 63.66500 5.72200 1.000 35.11508 238 SER B O 1
ATOM 4421 N N . TYR B 1 238 ? 2.89100 62.48700 6.04900 1.000 27.59508 239 TYR B N 1
ATOM 4422 C CA . TYR B 1 238 ? 2.71700 62.67600 7.47700 1.000 28.86508 239 TYR B CA 1
ATOM 4423 C C . TYR B 1 238 ? 3.69700 63.72800 7.98500 1.000 31.94508 239 TYR B C 1
ATOM 4424 O O . TYR B 1 238 ? 4.85300 63.76100 7.54700 1.000 33.50508 239 TYR B O 1
ATOM 4433 N N . PRO B 1 239 ? 3.24000 64.60900 8.87500 1.000 33.52508 240 PRO B N 1
ATOM 4434 C CA . PRO B 1 239 ? 4.14600 65.59000 9.48400 1.000 32.80508 240 PRO B CA 1
ATOM 4435 C C . PRO B 1 239 ? 5.30800 64.92000 10.20800 1.000 31.68508 240 PRO B C 1
ATOM 4436 O O . PRO B 1 239 ? 5.12800 63.96000 10.96100 1.000 29.92508 240 PRO B O 1
ATOM 4440 N N . GLY B 1 240 ? 6.50700 65.46200 10.00000 1.000 32.50508 241 GLY B N 1
ATOM 4441 C CA . GLY B 1 240 ? 7.69000 64.93700 10.65300 1.000 31.56508 241 GLY B CA 1
ATOM 4442 C C . GLY B 1 240 ? 8.24500 63.67200 10.04200 1.000 29.81508 241 GLY B C 1
ATOM 4443 O O . GLY B 1 240 ? 9.17500 63.08600 10.61200 1.000 30.93508 241 GLY B O 1
ATOM 4444 N N . VAL B 1 241 ? 7.71500 63.24600 8.89700 1.000 26.32508 242 VAL B N 1
ATOM 4445 C CA . VAL B 1 241 ? 8.08600 61.99800 8.24000 1.000 28.84508 242 VAL B CA 1
ATOM 4446 C C . VAL B 1 241 ? 8.54200 62.32400 6.82700 1.000 26.45508 242 VAL B C 1
ATOM 4447 O O . VAL B 1 241 ? 7.74900 62.80400 6.00900 1.000 27.76508 242 VAL B O 1
ATOM 4451 N N . LYS B 1 242 ? 9.80800 62.03900 6.53200 1.000 26.39508 243 LYS B N 1
ATOM 4452 C CA . LYS B 1 242 ? 10.35700 62.18400 5.19100 1.000 25.78508 243 LYS B CA 1
ATOM 4453 C C . LYS B 1 242 ? 10.40700 60.81800 4.51900 1.000 25.66508 243 LYS B C 1
ATOM 4454 O O . LYS B 1 242 ? 11.07700 59.90900 5.01700 1.000 26.70508 243 LYS B O 1
ATOM 4456 N N . HIS B 1 243 ? 9.70800 60.68300 3.39200 1.000 24.23508 244 HIS B N 1
ATOM 4457 C CA . HIS B 1 243 ? 9.75900 59.47200 2.58100 1.000 26.87508 244 HIS B CA 1
ATOM 4458 C C . HIS B 1 243 ? 10.97700 59.51500 1.66600 1.000 26.32508 244 HIS B C 1
ATOM 4459 O O . HIS B 1 243 ? 11.10000 60.41500 0.83000 1.000 27.90508 244 HIS B O 1
ATOM 4466 N N . VAL B 1 244 ? 11.85400 58.52100 1.79600 1.000 25.16508 245 VAL B N 1
ATOM 4467 C CA . VAL B 1 244 ? 13.09300 58.44000 1.02900 1.000 23.33508 245 VAL B CA 1
ATOM 4468 C C . VAL B 1 244 ? 13.04300 57.20200 0.14000 1.000 20.25508 245 VAL B C 1
ATOM 4469 O O . VAL B 1 244 ? 13.01700 56.07400 0.64300 1.000 29.94508 245 VAL B O 1
ATOM 4473 N N . GLY B 1 245 ? 13.06100 57.40700 -1.17400 1.000 20.71508 246 GLY B N 1
ATOM 4474 C CA . GLY B 1 245 ? 13.16700 56.29200 -2.09900 1.000 27.93508 246 GLY B CA 1
ATOM 4475 C C . GLY B 1 245 ? 14.59100 55.74400 -2.14200 1.000 34.27508 246 GLY B C 1
ATOM 4476 O O . GLY B 1 245 ? 15.54900 56.48500 -2.39100 1.000 31.26508 246 GLY B O 1
ATOM 4477 N N . GLY B 1 246 ? 14.73000 54.43800 -1.90400 1.000 28.62508 247 GLY B N 1
ATOM 4478 C CA . GLY B 1 246 ? 16.03900 53.81500 -2.00100 1.000 31.28508 247 GLY B CA 1
ATOM 4479 C C . GLY B 1 246 ? 16.11300 52.30100 -1.88100 1.000 29.90508 247 GLY B C 1
ATOM 4480 O O . GLY B 1 246 ? 15.35100 51.56500 -2.52200 1.000 26.78508 247 GLY B O 1
ATOM 4481 N N . ASP B 1 247 ? 17.05300 51.83700 -1.05200 1.000 28.70508 248 ASP B N 1
ATOM 4482 C CA . ASP B 1 247 ? 17.42000 50.42900 -0.93300 1.000 27.09508 248 ASP B CA 1
ATOM 4483 C C . ASP B 1 247 ? 18.27800 50.23600 0.30600 1.000 25.06508 248 ASP B C 1
ATOM 4484 O O . ASP B 1 247 ? 19.42500 50.69300 0.34000 1.000 27.03508 248 ASP B O 1
ATOM 4489 N N . MET B 1 248 ? 17.73700 49.55100 1.31800 1.000 20.76508 249 MET B N 1
ATOM 4490 C CA . MET B 1 248 ? 18.42900 49.34600 2.58400 1.000 21.81508 249 MET B CA 1
ATOM 4491 C C . MET B 1 248 ? 19.70900 48.52800 2.44800 1.000 21.49508 249 MET B C 1
ATOM 4492 O O . MET B 1 248 ? 20.49200 48.47200 3.40500 1.000 23.26508 249 MET B O 1
ATOM 4497 N N . PHE B 1 249 ? 19.91700 47.87100 1.31100 1.000 26.15508 250 PHE B N 1
ATOM 4498 C CA . PHE B 1 249 ? 21.12300 47.09600 1.06000 1.000 27.44508 250 PHE B CA 1
ATOM 4499 C C . PHE B 1 249 ? 22.21200 47.92200 0.39600 1.000 35.17508 250 PHE B C 1
ATOM 4500 O O . PHE B 1 249 ? 23.37300 47.49100 0.37700 1.000 34.38508 250 PHE B O 1
ATOM 4508 N N . GLU B 1 250 ? 21.85800 49.09400 -0.13700 1.000 32.91508 251 GLU B N 1
ATOM 4509 C CA . GLU B 1 250 ? 22.81200 50.04900 -0.67100 1.000 29.97508 251 GLU B CA 1
ATOM 4510 C C . GLU B 1 250 ? 23.29800 50.97800 0.42900 1.000 30.55508 251 GLU B C 1
ATOM 4511 O O . GLU B 1 250 ? 24.49800 51.09800 0.66900 1.000 36.35508 251 GLU B O 1
ATOM 4517 N N . ARG B 1 251 ? 22.37800 51.62900 1.12200 1.000 28.81508 252 ARG B N 1
ATOM 4518 C CA . ARG B 1 251 ? 22.72500 52.64100 2.10800 1.000 29.67508 252 ARG B CA 1
ATOM 4519 C C . ARG B 1 251 ? 21.50100 52.93500 2.96500 1.000 25.32508 252 ARG B C 1
ATOM 4520 O O . ARG B 1 251 ? 20.38400 53.03300 2.44500 1.000 31.39508 252 ARG B O 1
ATOM 4528 N N . ILE B 1 252 ? 21.71200 53.06200 4.26500 1.000 24.92508 253 ILE B N 1
ATOM 4529 C CA . ILE B 1 252 ? 20.66800 53.47800 5.19300 1.000 26.21508 253 ILE B CA 1
ATOM 4530 C C . ILE B 1 252 ? 21.04600 54.85300 5.73400 1.000 30.79508 253 ILE B C 1
ATOM 4531 O O . ILE B 1 252 ? 22.12600 54.99900 6.32800 1.000 29.52508 253 ILE B O 1
ATOM 4536 N N . PRO B 1 253 ? 20.21100 55.88400 5.54000 1.000 31.43508 254 PRO B N 1
ATOM 4537 C CA . PRO B 1 253 ? 20.48700 57.19400 6.14100 1.000 24.20508 254 PRO B CA 1
ATOM 4538 C C . PRO B 1 253 ? 20.77600 57.11900 7.63500 1.000 26.04508 254 PRO B C 1
ATOM 4539 O O . PRO B 1 253 ? 20.25200 56.27000 8.36000 1.000 30.51508 254 PRO B O 1
ATOM 4543 N N . GLU B 1 254 ? 21.61300 58.04700 8.09500 1.000 30.56508 255 GLU B N 1
ATOM 4544 C CA . GLU B 1 254 ? 22.05700 58.07500 9.47800 1.000 28.92508 255 GLU B CA 1
ATOM 4545 C C . GLU B 1 254 ? 20.94600 58.52900 10.41700 1.000 26.48508 255 GLU B C 1
ATOM 4546 O O . GLU B 1 254 ? 20.14400 59.40600 10.08000 1.000 27.29508 255 GLU B O 1
ATOM 4548 N N . GLY B 1 255 ? 20.91100 57.91100 11.59400 1.000 20.67508 256 GLY B N 1
ATOM 4549 C CA . GLY B 1 255 ? 20.07100 58.31100 12.70700 1.000 20.05508 256 GLY B CA 1
ATOM 4550 C C . GLY B 1 255 ? 20.57500 57.58700 13.93000 1.000 21.03508 256 GLY B C 1
ATOM 4551 O O . GLY B 1 255 ? 21.40700 56.68600 13.83100 1.000 32.67508 256 GLY B O 1
ATOM 4552 N N . ASP B 1 256 ? 20.08000 57.98800 15.09200 1.000 17.98508 257 ASP B N 1
ATOM 4553 C CA . ASP B 1 256 ? 20.51700 57.32800 16.31700 1.000 21.80508 257 ASP B CA 1
ATOM 4554 C C . ASP B 1 256 ? 19.78600 56.01800 16.57800 1.000 26.34508 257 ASP B C 1
ATOM 4555 O O . ASP B 1 256 ? 20.17100 55.27300 17.48600 1.000 24.91508 257 ASP B O 1
ATOM 4560 N N . THR B 1 257 ? 18.73400 55.73600 15.82100 1.000 29.58508 258 THR B N 1
ATOM 4561 C CA . THR B 1 257 ? 17.92900 54.54400 16.02200 1.000 25.73508 258 THR B CA 1
ATOM 4562 C C . THR B 1 257 ? 17.40500 54.11700 14.66400 1.000 24.33508 258 THR B C 1
ATOM 4563 O O . THR B 1 257 ? 17.02700 54.95500 13.83800 1.000 21.60508 258 THR B O 1
ATOM 4567 N N . ILE B 1 258 ? 17.45200 52.81300 14.41300 1.000 23.75508 259 ILE B N 1
ATOM 4568 C CA . ILE B 1 258 ? 16.90600 52.24100 13.19600 1.000 21.28508 259 ILE B CA 1
ATOM 4569 C C . ILE B 1 258 ? 15.78000 51.29700 13.59500 1.000 19.59508 259 ILE B C 1
ATOM 4570 O O . ILE B 1 258 ? 15.82100 50.67800 14.66300 1.000 20.88508 259 ILE B O 1
ATOM 4575 N N . LEU B 1 259 ? 14.74100 51.25600 12.77100 1.000 24.07508 260 LEU B N 1
ATOM 4576 C CA . LEU B 1 259 ? 13.52800 50.52100 13.08000 1.000 23.95508 260 LEU B CA 1
ATOM 4577 C C . LEU B 1 259 ? 13.15800 49.64500 11.89900 1.000 18.68508 260 LEU B C 1
ATOM 4578 O O . LEU B 1 259 ? 13.18500 50.08200 10.74500 1.000 19.54508 260 LEU B O 1
ATOM 4583 N N . MET B 1 260 ? 12.81200 48.39700 12.20700 1.000 25.07508 261 MET B N 1
ATOM 4584 C CA . MET B 1 260 ? 12.45500 47.39000 11.21100 1.000 24.21508 261 MET B CA 1
ATOM 4585 C C . MET B 1 260 ? 11.24000 46.63900 11.72700 1.000 18.14508 261 MET B C 1
ATOM 4586 O O . MET B 1 260 ? 11.28400 46.10200 12.83500 1.000 18.92508 261 MET B O 1
ATOM 4591 N N . LYS B 1 261 ? 10.16000 46.62300 10.95100 1.000 23.79508 262 LYS B N 1
ATOM 4592 C CA . LYS B 1 261 ? 8.96100 45.87000 11.31500 1.000 23.88508 262 LYS B CA 1
ATOM 4593 C C . LYS B 1 261 ? 8.57900 44.98700 10.14400 1.000 16.91508 262 LYS B C 1
ATOM 4594 O O . LYS B 1 261 ? 8.38500 45.48400 9.02900 1.000 18.41508 262 LYS B O 1
ATOM 4600 N N . TRP B 1 262 ? 8.49400 43.67400 10.39000 1.000 23.71508 263 TRP B N 1
ATOM 4601 C CA . TRP B 1 262 ? 8.11900 42.71100 9.35300 1.000 20.20508 263 TRP B CA 1
ATOM 4602 C C . TRP B 1 262 ? 9.03500 42.79500 8.14000 1.000 19.01508 263 TRP B C 1
ATOM 4603 O O . TRP B 1 262 ? 8.60300 42.58500 7.00100 1.000 20.46508 263 TRP B O 1
ATOM 4614 N N . VAL B 1 263 ? 10.30600 43.11400 8.36800 1.000 20.37508 264 VAL B N 1
ATOM 4615 C CA . VAL B 1 263 ? 11.29800 43.23200 7.30600 1.000 22.08508 264 VAL B CA 1
ATOM 4616 C C . VAL B 1 263 ? 12.34700 42.12400 7.40600 1.000 15.90508 264 VAL B C 1
ATOM 4617 O O . VAL B 1 263 ? 12.67000 41.47200 6.41400 1.000 22.60508 264 VAL B O 1
ATOM 4621 N N . PHE B 1 264 ? 12.84900 41.88400 8.61400 1.000 19.09508 265 PHE B N 1
ATOM 4622 C CA . PHE B 1 264 ? 13.98100 40.98400 8.84100 1.000 23.87508 265 PHE B CA 1
ATOM 4623 C C . PHE B 1 264 ? 13.64900 39.53900 8.47000 1.000 22.40508 265 PHE B C 1
ATOM 4624 O O . PHE B 1 264 ? 14.47300 38.83600 7.87100 1.000 22.43508 265 PHE B O 1
ATOM 4632 N N . ILE B 1 265 ? 12.44200 39.08400 8.81200 1.000 22.88508 266 ILE B N 1
ATOM 4633 C CA . ILE B 1 265 ? 11.99000 37.73400 8.50600 1.000 20.58508 266 ILE B CA 1
ATOM 4634 C C . ILE B 1 265 ? 11.96700 37.43400 7.01700 1.000 21.84508 266 ILE B C 1
ATOM 4635 O O . ILE B 1 265 ? 11.84500 36.26300 6.63000 1.000 24.73508 266 ILE B O 1
ATOM 4640 N N . GLY B 1 266 ? 12.07800 38.44700 6.16500 1.000 16.38508 267 GLY B N 1
ATOM 4641 C CA . GLY B 1 266 ? 12.05400 38.26300 4.73300 1.000 15.19508 267 GLY B CA 1
ATOM 4642 C C . GLY B 1 266 ? 13.38900 37.98200 4.07500 1.000 17.33508 267 GLY B C 1
ATOM 4643 O O . GLY B 1 266 ? 13.44900 37.92500 2.84300 1.000 19.46508 267 GLY B O 1
ATOM 4644 N N . PHE B 1 267 ? 14.46000 37.77500 4.84600 1.000 24.47508 268 PHE B N 1
ATOM 4645 C CA . PHE B 1 267 ? 15.79700 37.67100 4.26800 1.000 25.43508 268 PHE B CA 1
ATOM 4646 C C . PHE B 1 267 ? 16.56500 36.50300 4.87300 1.000 18.81508 268 PHE B C 1
ATOM 4647 O O . PHE B 1 267 ? 16.38800 36.15800 6.04500 1.000 16.98508 268 PHE B O 1
ATOM 4655 N N . ASP B 1 268 ? 17.44300 35.91600 4.05600 1.000 26.60508 269 ASP B N 1
ATOM 4656 C CA . ASP B 1 268 ? 18.32500 34.86100 4.53600 1.000 25.39508 269 ASP B CA 1
ATOM 4657 C C . ASP B 1 268 ? 19.44700 35.47100 5.37900 1.000 27.62508 269 ASP B C 1
ATOM 4658 O O . ASP B 1 268 ? 19.54200 36.69200 5.54300 1.000 22.63508 269 ASP B O 1
ATOM 4663 N N . ASP B 1 269 ? 20.30500 34.60400 5.93000 1.000 25.62508 270 ASP B N 1
ATOM 4664 C CA . ASP B 1 269 ? 21.32300 35.05000 6.88400 1.000 27.24508 270 ASP B CA 1
ATOM 4665 C C . ASP B 1 269 ? 22.31500 36.02300 6.24600 1.000 21.49508 270 ASP B C 1
ATOM 4666 O O . ASP B 1 269 ? 22.76500 36.97400 6.89200 1.000 22.94508 270 ASP B O 1
ATOM 4671 N N . ASP B 1 270 ? 22.68000 35.79200 4.99000 1.000 21.70508 271 ASP B N 1
ATOM 4672 C CA . ASP B 1 270 ? 23.64100 36.66800 4.33100 1.000 24.53508 271 ASP B CA 1
ATOM 4673 C C . ASP B 1 270 ? 23.04200 38.04800 4.08800 1.000 29.76508 271 ASP B C 1
ATOM 4674 O O . ASP B 1 270 ? 23.71700 39.06900 4.27400 1.000 25.60508 271 ASP B O 1
ATOM 4679 N N . GLN B 1 271 ? 21.77800 38.09100 3.65600 1.000 25.66508 272 GLN B N 1
ATOM 4680 C CA . GLN B 1 271 ? 21.09000 39.36300 3.46000 1.000 23.80508 272 GLN B CA 1
ATOM 4681 C C . GLN B 1 271 ? 20.95300 40.12000 4.77300 1.000 21.86508 272 GLN B C 1
ATOM 4682 O O . GLN B 1 271 ? 21.07800 41.35100 4.80700 1.000 27.76508 272 GLN B O 1
ATOM 4688 N N . CYS B 1 272 ? 20.71600 39.40200 5.86700 1.000 18.02508 273 CYS B N 1
ATOM 4689 C CA . CYS B 1 272 ? 20.62500 40.04000 7.17600 1.000 19.71508 273 CYS B CA 1
ATOM 4690 C C . CYS B 1 272 ? 21.97200 40.56700 7.65300 1.000 24.73508 273 CYS B C 1
ATOM 4691 O O . CYS B 1 272 ? 22.02100 41.52900 8.42700 1.000 20.95508 273 CYS B O 1
ATOM 4694 N N . LEU B 1 273 ? 23.07300 39.92900 7.25500 1.000 28.30508 274 LEU B N 1
ATOM 4695 C CA . LEU B 1 273 ? 24.37700 40.42700 7.68300 1.000 23.63508 274 LEU B CA 1
ATOM 4696 C C . LEU B 1 273 ? 24.73600 41.69800 6.92500 1.000 18.79508 274 LEU B C 1
ATOM 4697 O O . LEU B 1 273 ? 25.21400 42.67000 7.52100 1.000 26.30508 274 LEU B O 1
ATOM 4702 N N . ARG B 1 274 ? 24.49500 41.70700 5.61700 1.000 18.00508 275 ARG B N 1
ATOM 4703 C CA . ARG B 1 274 ? 24.67600 42.91500 4.82600 1.000 21.39508 275 ARG B CA 1
ATOM 4704 C C . ARG B 1 274 ? 23.79500 44.05300 5.33200 1.000 29.38508 275 ARG B C 1
ATOM 4705 O O . ARG B 1 274 ? 24.23800 45.20600 5.40700 1.000 27.09508 275 ARG B O 1
ATOM 4713 N N . LEU B 1 275 ? 22.54700 43.74500 5.69100 1.000 26.17508 276 LEU B N 1
ATOM 4714 C CA . LEU B 1 275 ? 21.63100 44.74800 6.22700 1.000 24.22508 276 LEU B CA 1
ATOM 4715 C C . LEU B 1 275 ? 22.10300 45.28300 7.58000 1.000 24.42508 276 LEU B C 1
ATOM 4716 O O . LEU B 1 275 ? 22.07700 46.49800 7.82000 1.000 26.20508 276 LEU B O 1
ATOM 4721 N N . LEU B 1 276 ? 22.53200 44.39200 8.48300 1.000 21.47508 277 LEU B N 1
ATOM 4722 C CA . LEU B 1 276 ? 23.00600 44.81800 9.79900 1.000 20.47508 277 LEU B CA 1
ATOM 4723 C C . LEU B 1 276 ? 24.35600 45.54100 9.72500 1.000 23.95508 277 LEU B C 1
ATOM 4724 O O . LEU B 1 276 ? 24.67200 46.35400 10.60000 1.000 24.60508 277 LEU B O 1
ATOM 4729 N N . ARG B 1 277 ? 25.16600 45.24800 8.70900 1.000 21.03508 278 ARG B N 1
ATOM 4730 C CA . ARG B 1 277 ? 26.37800 46.03000 8.48600 1.000 25.11508 278 ARG B CA 1
ATOM 4731 C C . ARG B 1 277 ? 26.03100 47.45800 8.08300 1.000 26.54508 278 ARG B C 1
ATOM 4732 O O . ARG B 1 277 ? 26.59600 48.42100 8.61800 1.000 26.30508 278 ARG B O 1
ATOM 4740 N N . ASN B 1 278 ? 25.09200 47.60800 7.14400 1.000 28.19508 279 ASN B N 1
ATOM 4741 C CA . ASN B 1 278 ? 24.60200 48.92900 6.76300 1.000 27.22508 279 ASN B CA 1
ATOM 4742 C C . ASN B 1 278 ? 24.02700 49.67600 7.95900 1.000 27.40508 279 ASN B C 1
ATOM 4743 O O . ASN B 1 278 ? 24.25000 50.88800 8.10700 1.000 27.82508 279 ASN B O 1
ATOM 4748 N N . CYS B 1 279 ? 23.29100 48.97400 8.82900 1.000 23.62508 280 CYS B N 1
ATOM 4749 C CA . CYS B 1 279 ? 22.77400 49.60300 10.04000 1.000 22.38508 280 CYS B CA 1
ATOM 4750 C C . CYS B 1 279 ? 23.90600 50.03800 10.95500 1.000 26.96508 280 CYS B C 1
ATOM 4751 O O . CYS B 1 279 ? 23.88300 51.14900 11.49700 1.000 26.70508 280 CYS B O 1
ATOM 4754 N N . TYR B 1 280 ? 24.89500 49.15800 11.16300 1.000 25.75508 281 TYR B N 1
ATOM 4755 C CA . TYR B 1 280 ? 26.01500 49.48300 12.04300 1.000 23.45508 281 TYR B CA 1
ATOM 4756 C C . TYR B 1 280 ? 26.72400 50.76100 11.59100 1.000 18.34508 281 TYR B C 1
ATOM 4757 O O . TYR B 1 280 ? 27.08900 51.60000 12.42000 1.000 23.89508 281 TYR B O 1
ATOM 4766 N N . ASN B 1 281 ? 26.90900 50.92600 10.28100 1.000 19.37508 282 ASN B N 1
ATOM 4767 C CA . ASN B 1 281 ? 27.62200 52.07700 9.73600 1.000 24.65508 282 ASN B CA 1
ATOM 4768 C C . ASN B 1 281 ? 26.79600 53.34900 9.74000 1.000 32.36508 282 ASN B C 1
ATOM 4769 O O . ASN B 1 281 ? 27.36500 54.43500 9.56700 1.000 30.14508 282 ASN B O 1
ATOM 4774 N N . ALA B 1 282 ? 25.47700 53.23800 9.87700 1.000 27.54508 283 ALA B N 1
ATOM 4775 C CA . ALA B 1 282 ? 24.59900 54.39500 9.86200 1.000 25.39508 283 ALA B CA 1
ATOM 4776 C C . ALA B 1 282 ? 24.30000 54.92900 11.25000 1.000 26.34508 283 ALA B C 1
ATOM 4777 O O . ALA B 1 282 ? 23.69900 55.99800 11.36600 1.000 33.01508 283 ALA B O 1
ATOM 4779 N N . LEU B 1 283 ? 24.70400 54.25100 12.27100 1.000 28.99508 284 LEU B N 1
ATOM 4780 C CA . LEU B 1 283 ? 24.37900 54.56300 13.64900 1.000 27.31508 284 LEU B CA 1
ATOM 4781 C C . LEU B 1 283 ? 25.55700 55.19700 14.37200 1.000 32.46508 284 LEU B C 1
ATOM 4782 O O . LEU B 1 283 ? 26.71800 54.88300 14.08300 1.000 28.55508 284 LEU B O 1
ATOM 4787 N N . PRO B 1 284 ? 25.25900 56.07600 15.33900 1.000 35.78508 285 PRO B N 1
ATOM 4788 C CA . PRO B 1 284 ? 26.30900 56.59200 16.22700 1.000 37.71508 285 PRO B CA 1
ATOM 4789 C C . PRO B 1 284 ? 26.90700 55.52000 17.12100 1.000 38.40508 285 PRO B C 1
ATOM 4790 O O . PRO B 1 284 ? 26.45900 54.36700 17.13700 1.000 36.81508 285 PRO B O 1
ATOM 4794 N N . VAL B 1 285 ? 27.91000 55.93200 17.89900 1.000 37.93508 286 VAL B N 1
ATOM 4795 C CA . VAL B 1 285 ? 28.62900 55.04900 18.81200 1.000 38.81508 286 VAL B CA 1
ATOM 4796 C C . VAL B 1 285 ? 27.68100 54.32900 19.76000 1.000 40.58508 286 VAL B C 1
ATOM 4797 O O . VAL B 1 285 ? 27.91900 53.17100 20.12900 1.000 43.95508 286 VAL B O 1
ATOM 4801 N N . ASP B 1 286 ? 26.59800 54.99200 20.16900 1.000 40.45508 287 ASP B N 1
ATOM 4802 C CA . ASP B 1 286 ? 25.59600 54.40700 21.05300 1.000 39.11508 287 ASP B CA 1
ATOM 4803 C C . ASP B 1 286 ? 24.27200 54.16000 20.33000 1.000 31.88508 287 ASP B C 1
ATOM 4804 O O . ASP B 1 286 ? 23.21200 54.18400 20.95400 1.000 36.05508 287 ASP B O 1
ATOM 4809 N N . GLY B 1 287 ? 24.31800 53.93800 19.02000 1.000 29.02508 288 GLY B N 1
ATOM 4810 C CA . GLY B 1 287 ? 23.11100 53.67200 18.26300 1.000 32.25508 288 GLY B CA 1
ATOM 4811 C C . GLY B 1 287 ? 22.46800 52.34400 18.63600 1.000 28.04508 288 GLY B C 1
ATOM 4812 O O . GLY B 1 287 ? 22.98300 51.55500 19.42700 1.000 28.53508 288 GLY B O 1
ATOM 4813 N N . LYS B 1 288 ? 21.29400 52.09900 18.06100 1.000 29.36508 289 LYS B N 1
ATOM 4814 C CA . LYS B 1 288 ? 20.60100 50.84400 18.31600 1.000 26.53508 289 LYS B CA 1
ATOM 4815 C C . LYS B 1 288 ? 19.66400 50.54800 17.15700 1.000 24.11508 289 LYS B C 1
ATOM 4816 O O . LYS B 1 288 ? 19.18600 51.46000 16.47400 1.000 21.86508 289 LYS B O 1
ATOM 4822 N N . VAL B 1 289 ? 19.45800 49.25300 16.90500 1.000 24.06508 290 VAL B N 1
ATOM 4823 C CA . VAL B 1 289 ? 18.52200 48.78000 15.89300 1.000 21.04508 290 VAL B CA 1
ATOM 4824 C C . VAL B 1 289 ? 17.35800 48.11600 16.61200 1.000 22.23508 290 VAL B C 1
ATOM 4825 O O . VAL B 1 289 ? 17.55200 47.38000 17.58600 1.000 21.66508 290 VAL B O 1
ATOM 4829 N N . LEU B 1 290 ? 16.14300 48.41500 16.15900 1.000 24.00508 291 LEU B N 1
ATOM 4830 C CA . LEU B 1 290 ? 14.92600 47.84100 16.71900 1.000 25.48508 291 LEU B CA 1
ATOM 4831 C C . LEU B 1 290 ? 14.27500 46.97800 15.64600 1.000 18.77508 291 LEU B C 1
ATOM 4832 O O . LEU B 1 290 ? 13.98700 47.45800 14.54500 1.000 19.59508 291 LEU B O 1
ATOM 4837 N N . VAL B 1 291 ? 14.10500 45.69500 15.94000 1.000 24.21508 292 VAL B N 1
ATOM 4838 C CA . VAL B 1 291 ? 13.54700 44.74100 14.98800 1.000 22.14508 292 VAL B CA 1
ATOM 4839 C C . VAL B 1 291 ? 12.24500 44.21800 15.58800 1.000 18.87508 292 VAL B C 1
ATOM 4840 O O . VAL B 1 291 ? 12.25200 43.55800 16.63400 1.000 19.20508 292 VAL B O 1
ATOM 4844 N N . ILE B 1 292 ? 11.12800 44.55100 14.94900 1.000 22.42508 293 ILE B N 1
ATOM 4845 C CA . ILE B 1 292 ? 9.80200 44.16000 15.41700 1.000 21.79508 293 ILE B CA 1
ATOM 4846 C C . ILE B 1 292 ? 9.34900 42.98000 14.57300 1.000 15.85508 293 ILE B C 1
ATOM 4847 O O . ILE B 1 292 ? 9.19700 43.09500 13.35200 1.000 18.78508 293 ILE B O 1
ATOM 4852 N N . ASP B 1 293 ? 9.14500 41.84200 15.22100 1.000 22.49508 294 ASP B N 1
ATOM 4853 C CA . ASP B 1 293 ? 8.99700 40.60300 14.47500 1.000 21.00508 294 ASP B CA 1
ATOM 4854 C C . ASP B 1 293 ? 8.62000 39.50300 15.44800 1.000 15.28508 294 ASP B C 1
ATOM 4855 O O . ASP B 1 293 ? 8.98600 39.54400 16.62300 1.000 17.47508 294 ASP B O 1
ATOM 4860 N N . THR B 1 294 ? 7.86900 38.53000 14.95700 1.000 19.20508 295 THR B N 1
ATOM 4861 C CA . THR B 1 294 ? 7.64200 37.33100 15.75000 1.000 21.83508 295 THR B CA 1
ATOM 4862 C C . THR B 1 294 ? 8.92400 36.50000 15.75900 1.000 10.00508 295 THR B C 1
ATOM 4863 O O . THR B 1 294 ? 9.52300 36.27600 14.70900 1.000 14.66508 295 THR B O 1
ATOM 4867 N N . LEU B 1 295 ? 9.35200 36.09700 16.93900 1.000 14.57508 296 LEU B N 1
ATOM 4868 C CA . LEU B 1 295 ? 10.42600 35.12000 17.06200 1.000 20.42508 296 LEU B CA 1
ATOM 4869 C C . LEU B 1 295 ? 9.90200 33.72500 16.73500 1.000 24.97508 296 LEU B C 1
ATOM 4870 O O . LEU B 1 295 ? 8.70600 33.44500 16.87700 1.000 23.94508 296 LEU B O 1
ATOM 4875 N N . LEU B 1 296 ? 10.80200 32.84900 16.29400 1.000 23.01508 297 LEU B N 1
ATOM 4876 C CA . LEU B 1 296 ? 10.44800 31.43400 16.10800 1.000 23.89508 297 LEU B CA 1
ATOM 4877 C C . LEU B 1 296 ? 10.20400 30.79100 17.46300 1.000 21.64508 297 LEU B C 1
ATOM 4878 O O . LEU B 1 296 ? 11.08700 30.84000 18.32700 1.000 22.98508 297 LEU B O 1
ATOM 4883 N N . PRO B 1 297 ? 9.03500 30.19600 17.70800 1.000 25.19508 298 PRO B N 1
ATOM 4884 C CA . PRO B 1 297 ? 8.81500 29.52600 18.99300 1.000 24.37508 298 PRO B CA 1
ATOM 4885 C C . PRO B 1 297 ? 9.61400 28.23300 19.04200 1.000 20.54508 298 PRO B C 1
ATOM 4886 O O . PRO B 1 297 ? 9.85700 27.59500 18.01800 1.000 24.03508 298 PRO B O 1
ATOM 4890 N N . GLU B 1 298 ? 10.04300 27.84500 20.23900 1.000 27.17508 299 GLU B N 1
ATOM 4891 C CA . GLU B 1 298 ? 10.85200 26.63100 20.28500 1.000 35.58508 299 GLU B CA 1
ATOM 4892 C C . GLU B 1 298 ? 10.01100 25.38000 20.03300 1.000 33.20508 299 GLU B C 1
ATOM 4893 O O . GLU B 1 298 ? 10.49200 24.44200 19.38400 1.000 35.79508 299 GLU B O 1
ATOM 4899 N N . VAL B 1 299 ? 8.75900 25.35500 20.49100 1.000 33.00508 300 VAL B N 1
ATOM 4900 C CA . VAL B 1 299 ? 7.83700 24.27300 20.13400 1.000 31.42508 300 VAL B CA 1
ATOM 4901 C C . VAL B 1 299 ? 6.52200 24.85100 19.61200 1.000 29.60508 300 VAL B C 1
ATOM 4902 O O . VAL B 1 299 ? 6.01500 25.83800 20.16800 1.000 30.52508 300 VAL B O 1
ATOM 4906 N N . PRO B 1 300 ? 5.95000 24.31100 18.53200 1.000 28.22508 301 PRO B N 1
ATOM 4907 C CA . PRO B 1 300 ? 4.56300 24.66400 18.20200 1.000 28.95508 301 PRO B CA 1
ATOM 4908 C C . PRO B 1 300 ? 3.61600 24.09200 19.24400 1.000 32.13508 301 PRO B C 1
ATOM 4909 O O . PRO B 1 300 ? 3.84200 23.01400 19.79600 1.000 33.63508 301 PRO B O 1
ATOM 4913 N N . GLU B 1 301 ? 2.56400 24.84400 19.54400 1.000 33.74508 302 GLU B N 1
ATOM 4914 C CA . GLU B 1 301 ? 1.57100 24.42100 20.51700 1.000 31.88508 302 GLU B CA 1
ATOM 4915 C C . GLU B 1 301 ? 0.18300 24.63000 19.92700 1.000 23.89508 302 GLU B C 1
ATOM 4916 O O . GLU B 1 301 ? 0.02400 25.12800 18.81000 1.000 22.53508 302 GLU B O 1
ATOM 4922 N N . ASN B 1 302 ? -0.83300 24.20800 20.67000 1.000 29.54508 303 ASN B N 1
ATOM 4923 C CA . ASN B 1 302 ? -2.20700 24.39800 20.21700 1.000 32.80508 303 ASN B CA 1
ATOM 4924 C C . ASN B 1 302 ? -2.71300 25.69900 20.82200 1.000 30.09508 303 ASN B C 1
ATOM 4925 O O . ASN B 1 302 ? -3.24400 25.73800 21.93500 1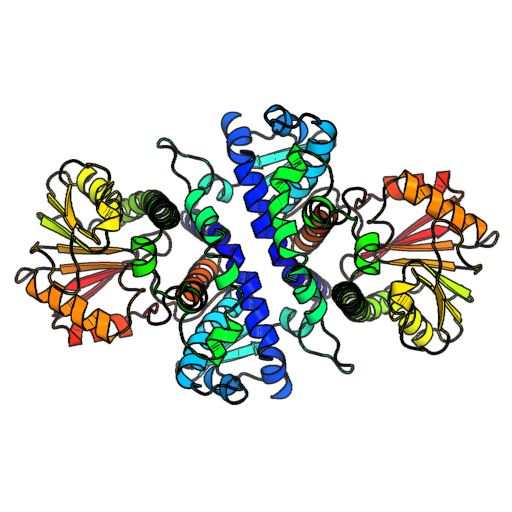.000 31.56508 303 ASN B O 1
ATOM 4930 N N . SER B 1 303 ? -2.52700 26.77600 20.06500 1.000 29.01508 304 SER B N 1
ATOM 4931 C CA . SER B 1 303 ? -2.88300 28.12300 20.47000 1.000 27.08508 304 SER B CA 1
ATOM 4932 C C . SER B 1 303 ? -3.11000 28.91300 19.19600 1.000 23.54508 304 SER B C 1
ATOM 4933 O O . SER B 1 303 ? -2.52900 28.60100 18.15400 1.000 22.67508 304 SER B O 1
ATOM 4936 N N . SER B 1 304 ? -3.99600 29.91200 19.26400 1.000 22.96508 305 SER B N 1
ATOM 4937 C CA . SER B 1 304 ? -4.15700 30.76200 18.09200 1.000 21.97508 305 SER B CA 1
ATOM 4938 C C . SER B 1 304 ? -2.89000 31.57100 17.83300 1.000 13.37508 305 SER B C 1
ATOM 4939 O O . SER B 1 304 ? -2.60800 31.90900 16.68400 1.000 17.31508 305 SER B O 1
ATOM 4942 N N . ALA B 1 305 ? -2.10200 31.82900 18.87900 1.000 19.81508 306 ALA B N 1
ATOM 4943 C CA . ALA B 1 305 ? -0.77000 32.41200 18.71100 1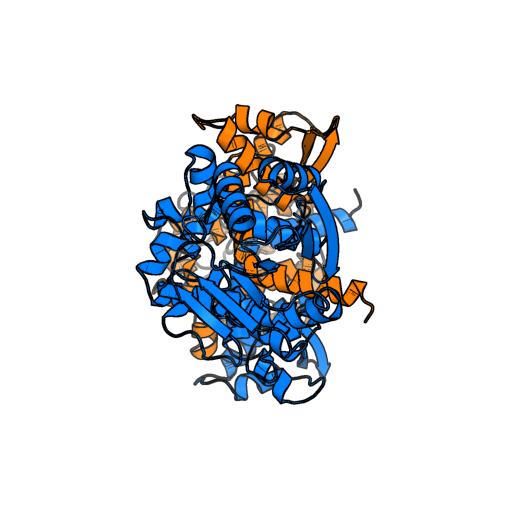.000 20.84508 306 ALA B CA 1
ATOM 4944 C C . ALA B 1 305 ? 0.09700 31.56000 17.78900 1.000 16.55508 306 ALA B C 1
ATOM 4945 O O . ALA B 1 305 ? 0.59300 32.04000 16.76200 1.000 17.61508 306 ALA B O 1
ATOM 4947 N N . SER B 1 306 ? 0.27000 30.27400 18.12900 1.000 20.98508 307 SER B N 1
ATOM 4948 C CA . SER B 1 306 ? 1.10900 29.40000 17.30800 1.000 19.27508 307 SER B CA 1
ATOM 4949 C C . SER B 1 306 ? 0.49600 29.14100 15.93700 1.000 18.53508 307 SER B C 1
ATOM 4950 O O . SER B 1 306 ? 1.22200 28.99600 14.94700 1.000 17.40508 307 SER B O 1
ATOM 4953 N N . ARG B 1 307 ? -0.83500 29.09500 15.83500 1.000 18.17508 308 ARG B N 1
ATOM 4954 C CA . ARG B 1 307 ? -1.42100 28.95700 14.50800 1.000 17.85508 308 ARG B CA 1
ATOM 4955 C C . ARG B 1 307 ? -1.17400 30.20500 13.66400 1.000 15.40508 308 ARG B C 1
ATOM 4956 O O . ARG B 1 307 ? -0.94500 30.11000 12.45400 1.000 18.48508 308 ARG B O 1
ATOM 4964 N N . GLU B 1 308 ? -1.25700 31.38700 14.28100 1.000 19.93508 309 GLU B N 1
ATOM 4965 C CA . GLU B 1 308 ? -0.92000 32.62400 13.57800 1.000 19.22508 309 GLU B CA 1
ATOM 4966 C C . GLU B 1 308 ? 0.54200 32.60200 13.12300 1.000 13.10508 309 GLU B C 1
ATOM 4967 O O . GLU B 1 308 ? 0.84900 32.85600 11.95500 1.000 13.86508 309 GLU B O 1
ATOM 4973 N N . THR B 1 309 ? 1.44400 32.26400 14.04100 1.000 19.21508 310 THR B N 1
ATOM 4974 C CA . THR B 1 309 ? 2.86300 32.13800 13.71400 1.000 18.27508 310 THR B CA 1
ATOM 4975 C C . THR B 1 309 ? 3.09700 31.15200 12.57000 1.000 16.71508 310 THR B C 1
ATOM 4976 O O . THR B 1 309 ? 3.79500 31.46700 11.60000 1.000 18.29508 310 THR B O 1
ATOM 4980 N N . SER B 1 310 ? 2.50000 29.95400 12.64800 1.000 19.46508 311 SER B N 1
ATOM 4981 C CA . SER B 1 310 ? 2.68400 28.98300 11.57000 1.000 17.05508 311 SER B CA 1
ATOM 4982 C C . SER B 1 310 ? 2.07500 29.47200 10.26700 1.000 14.54508 311 SER B C 1
ATOM 4983 O O . SER B 1 310 ? 2.65800 29.27300 9.19600 1.000 15.71508 311 SER B O 1
ATOM 4986 N N . ASN B 1 311 ? 0.89800 30.10900 10.31700 1.000 16.96508 312 ASN B N 1
ATOM 4987 C CA . ASN B 1 311 ? 0.32700 30.62100 9.07600 1.000 12.45508 312 ASN B CA 1
ATOM 4988 C C . ASN B 1 311 ? 1.30800 31.54500 8.37300 1.000 11.06508 312 ASN B C 1
ATOM 4989 O O . ASN B 1 311 ? 1.41700 31.53000 7.14500 1.000 11.58508 312 ASN B O 1
ATOM 4994 N N . MET B 1 312 ? 2.04300 32.34700 9.14600 1.000 21.31508 313 MET B N 1
ATOM 4995 C CA . MET B 1 312 ? 3.00300 33.27600 8.55300 1.000 19.10508 313 MET B CA 1
ATOM 4996 C C . MET B 1 312 ? 4.20800 32.54200 7.98000 1.000 14.60508 313 MET B C 1
ATOM 4997 O O . MET B 1 312 ? 4.65300 32.85100 6.87000 1.000 18.56508 313 MET B O 1
ATOM 5002 N N . GLU B 1 313 ? 4.73600 31.55700 8.71300 1.000 21.67508 314 GLU B N 1
ATOM 5003 C CA . GLU B 1 313 ? 5.83500 30.74700 8.18200 1.000 17.79508 314 GLU B CA 1
ATOM 5004 C C . GLU B 1 313 ? 5.50000 30.19100 6.80600 1.000 18.57508 314 GLU B C 1
ATOM 5005 O O . GLU B 1 313 ? 6.34300 30.19500 5.90200 1.000 20.35508 314 GLU B O 1
ATOM 5011 N N . ALA B 1 314 ? 4.25000 29.74300 6.61000 1.000 21.62508 315 ALA B N 1
ATOM 5012 C CA . ALA B 1 314 ? 3.84300 29.19100 5.31700 1.000 19.23508 315 ALA B CA 1
ATOM 5013 C C . ALA B 1 314 ? 3.64000 30.26700 4.26100 1.000 15.13508 315 ALA B C 1
ATOM 5014 O O . ALA B 1 314 ? 3.89900 30.02200 3.07900 1.000 16.41508 315 ALA B O 1
ATOM 5016 N N . ILE B 1 315 ? 3.14600 31.45000 4.64400 1.000 19.69508 316 ILE B N 1
ATOM 5017 C CA . ILE B 1 315 ? 3.09900 32.55000 3.68200 1.000 20.09508 316 ILE B CA 1
ATOM 5018 C C . ILE B 1 315 ? 4.51400 32.94700 3.27000 1.000 12.37508 316 ILE B C 1
ATOM 5019 O O . ILE B 1 315 ? 4.77200 33.25200 2.10200 1.000 14.71508 316 ILE B O 1
ATOM 5024 N N . GLY B 1 316 ? 5.44900 32.92100 4.22500 1.000 20.49508 317 GLY B N 1
ATOM 5025 C CA . GLY B 1 316 ? 6.86400 33.08700 3.90100 1.000 21.19508 317 GLY B CA 1
ATOM 5026 C C . GLY B 1 316 ? 7.37700 32.11600 2.85400 1.000 18.86508 317 GLY B C 1
ATOM 5027 O O . GLY B 1 316 ? 7.99400 32.52100 1.87000 1.000 20.60508 317 GLY B O 1
ATOM 5028 N N . LEU B 1 317 ? 7.12500 30.81100 3.04600 1.000 26.81508 318 LEU B N 1
ATOM 5029 C CA . LEU B 1 317 ? 7.50300 29.81600 2.03700 1.000 19.96508 318 LEU B CA 1
ATOM 5030 C C . LEU B 1 317 ? 6.94500 30.15100 0.66200 1.000 19.92508 318 LEU B C 1
ATOM 5031 O O . LEU B 1 317 ? 7.59800 29.90300 -0.35400 1.000 21.05508 318 LEU B O 1
ATOM 5036 N N . THR B 1 318 ? 5.72600 30.69800 0.60000 1.000 20.31508 319 THR B N 1
ATOM 5037 C CA . THR B 1 318 ? 5.09000 30.90000 -0.69700 1.000 19.09508 319 THR B CA 1
ATOM 5038 C C . THR B 1 318 ? 5.58700 32.15200 -1.40300 1.000 18.00508 319 THR B C 1
ATOM 5039 O O . THR B 1 318 ? 5.61900 32.19200 -2.63600 1.000 20.04508 319 THR B O 1
ATOM 5043 N N . LEU B 1 319 ? 5.95500 33.18000 -0.64600 1.000 21.12508 320 LEU B N 1
ATOM 5044 C CA . LEU B 1 319 ? 6.27000 34.48400 -1.21800 1.000 23.97508 320 LEU B CA 1
ATOM 5045 C C . LEU B 1 319 ? 7.76600 34.77300 -1.28700 1.000 19.20508 320 LEU B C 1
ATOM 5046 O O . LEU B 1 319 ? 8.24100 35.27200 -2.31000 1.000 21.16508 320 LEU B O 1
ATOM 5051 N N . VAL B 1 320 ? 8.50800 34.46500 -0.22300 1.000 23.19508 321 VAL B N 1
ATOM 5052 C CA . VAL B 1 320 ? 9.95700 34.65900 -0.17400 1.000 28.52508 321 VAL B CA 1
ATOM 5053 C C . VAL B 1 320 ? 10.60400 33.49700 0.58700 1.000 22.93508 321 VAL B C 1
ATOM 5054 O O . VAL B 1 320 ? 10.74700 33.54900 1.81400 1.000 25.25508 321 VAL B O 1
ATOM 5058 N N . VAL B 1 321 ? 11.00200 32.44100 -0.13900 1.000 27.54508 322 VAL B N 1
ATOM 5059 C CA . VAL B 1 321 ? 11.47200 31.20800 0.50600 1.000 24.42508 322 VAL B CA 1
ATOM 5060 C C . VAL B 1 321 ? 12.68700 31.46800 1.38400 1.000 20.99508 322 VAL B C 1
ATOM 5061 O O . VAL B 1 321 ? 12.79900 30.91200 2.48300 1.000 24.79508 322 VAL B O 1
ATOM 5065 N N . GLN B 1 322 ? 13.60000 32.33300 0.92700 1.000 26.03508 323 GLN B N 1
ATOM 5066 C CA . GLN B 1 322 ? 14.86500 32.55000 1.62700 1.000 26.07508 323 GLN B CA 1
ATOM 5067 C C . GLN B 1 322 ? 14.67800 33.04200 3.05500 1.000 27.56508 323 GLN B C 1
ATOM 5068 O O . GLN B 1 322 ? 15.55600 32.81300 3.90100 1.000 29.40508 323 GLN B O 1
ATOM 5074 N N . GLY B 1 323 ? 13.56400 33.70200 3.35300 1.000 22.03508 324 GLY B N 1
ATOM 5075 C CA . GLY B 1 323 ? 13.36100 34.22600 4.68200 1.000 22.68508 324 GLY B CA 1
ATOM 5076 C C . GLY B 1 323 ? 13.08400 33.15300 5.71400 1.000 23.18508 324 GLY B C 1
ATOM 5077 O O . GLY B 1 323 ? 12.83600 31.98200 5.41700 1.000 26.77508 324 GLY B O 1
ATOM 5078 N N . LYS B 1 324 ? 13.11000 33.58600 6.96700 1.000 18.17508 325 LYS B N 1
ATOM 5079 C CA . LYS B 1 324 ? 12.92000 32.67000 8.07300 1.000 23.35508 325 LYS B CA 1
ATOM 5080 C C . LYS B 1 324 ? 12.62800 33.46300 9.33300 1.000 25.87508 325 LYS B C 1
ATOM 5081 O O . LYS B 1 324 ? 13.12500 34.57800 9.51000 1.000 25.60508 325 LYS B O 1
ATOM 5087 N N . LEU B 1 325 ? 11.78700 32.88600 10.18800 1.000 21.32508 326 LEU B N 1
ATOM 5088 C CA . LEU B 1 325 ? 11.69300 33.31500 11.57200 1.000 23.56508 326 LEU B CA 1
ATOM 5089 C C . LEU B 1 325 ? 12.87200 32.74700 12.33800 1.000 24.82508 326 LEU B C 1
ATOM 5090 O O . LEU B 1 325 ? 13.35200 31.65200 12.04200 1.000 29.12508 326 LEU B O 1
ATOM 5095 N N . ARG B 1 326 ? 13.34800 33.49500 13.32700 1.000 23.93508 327 ARG B N 1
ATOM 5096 C CA . ARG B 1 326 ? 14.58900 33.13900 13.99200 1.000 22.92508 327 ARG B CA 1
ATOM 5097 C C . ARG B 1 326 ? 14.41000 33.14100 15.49400 1.000 24.38508 327 ARG B C 1
ATOM 5098 O O . ARG B 1 326 ? 13.58200 33.87200 16.05300 1.000 24.01508 327 ARG B O 1
ATOM 5106 N N . THR B 1 327 ? 15.20400 32.29600 16.13500 1.000 18.55508 328 THR B N 1
ATOM 5107 C CA . THR B 1 327 ? 15.28000 32.19700 17.57500 1.000 18.62508 328 THR B CA 1
ATOM 5108 C C . THR B 1 327 ? 16.13700 33.32800 18.13200 1.000 20.92508 328 THR B C 1
ATOM 5109 O O . THR B 1 327 ? 16.79100 34.06500 17.39100 1.000 24.49508 328 THR B O 1
ATOM 5113 N N . LYS B 1 328 ? 16.15900 33.43200 19.46100 1.000 19.48508 329 LYS B N 1
ATOM 5114 C CA . LYS B 1 328 ? 17.03000 34.41000 20.10100 1.000 25.25508 329 LYS B CA 1
ATOM 5115 C C . LYS B 1 328 ? 18.50200 34.10300 19.83300 1.000 28.64508 329 LYS B C 1
ATOM 5116 O O . LYS B 1 328 ? 19.30700 35.01900 19.63400 1.000 23.29508 329 LYS B O 1
ATOM 5122 N N . GLN B 1 329 ? 18.87800 32.81900 19.83100 1.000 27.86508 330 GLN B N 1
ATOM 5123 C CA . GLN B 1 329 ? 20.27600 32.47000 19.59600 1.000 28.57508 330 GLN B CA 1
ATOM 5124 C C . GLN B 1 329 ? 20.69700 32.80400 18.17600 1.000 25.00508 330 GLN B C 1
ATOM 5125 O O . GLN B 1 329 ? 21.83800 33.21300 17.93700 1.000 30.61508 330 GLN B O 1
ATOM 5131 N N . GLU B 1 330 ? 19.79300 32.62500 17.21800 1.000 24.57508 331 GLU B N 1
ATOM 5132 C CA . GLU B 1 330 ? 20.11200 32.94000 15.83700 1.000 25.13508 331 GLU B CA 1
ATOM 5133 C C . GLU B 1 330 ? 20.24900 34.44300 15.62700 1.000 24.36508 331 GLU B C 1
ATOM 5134 O O . GLU B 1 330 ? 21.06600 34.89100 14.81500 1.000 25.23508 331 GLU B O 1
ATOM 5140 N N . LEU B 1 331 ? 19.44200 35.23200 16.33500 1.000 24.66508 332 LEU B N 1
ATOM 5141 C CA . LEU B 1 331 ? 19.54100 36.68200 16.21700 1.000 27.13508 332 LEU B CA 1
ATOM 5142 C C . LEU B 1 331 ? 20.77900 37.19400 16.94200 1.000 23.03508 332 LEU B C 1
ATOM 5143 O O . LEU B 1 331 ? 21.45500 38.10700 16.45900 1.000 24.18508 332 LEU B O 1
ATOM 5148 N N . LYS B 1 332 ? 21.08500 36.60000 18.09500 1.000 23.71508 333 LYS B N 1
ATOM 5149 C CA . LYS B 1 332 ? 22.33300 36.85500 18.80500 1.000 23.79508 333 LYS B CA 1
ATOM 5150 C C . LYS B 1 332 ? 23.54000 36.63300 17.90200 1.000 26.86508 333 LYS B C 1
ATOM 5151 O O . LYS B 1 332 ? 24.43700 37.47800 17.82100 1.000 26.97508 333 LYS B O 1
ATOM 5157 N N . ALA B 1 333 ? 23.56200 35.51300 17.18200 1.000 24.90508 334 ALA B N 1
ATOM 5158 C CA . ALA B 1 333 ? 24.70600 35.21900 16.33200 1.000 26.36508 334 ALA B CA 1
ATOM 5159 C C . ALA B 1 333 ? 24.82600 36.20900 15.17800 1.000 29.51508 334 ALA B C 1
ATOM 5160 O O . ALA B 1 333 ? 25.94500 36.53100 14.75700 1.000 26.18508 334 ALA B O 1
ATOM 5162 N N . LEU B 1 334 ? 23.69900 36.69400 14.64500 1.000 23.78508 335 LEU B N 1
ATOM 5163 C CA . LEU B 1 334 ? 23.75400 37.65900 13.55200 1.000 25.07508 335 LEU B CA 1
ATOM 5164 C C . LEU B 1 334 ? 24.21900 39.02600 14.05000 1.000 23.36508 335 LEU B C 1
ATOM 5165 O O . LEU B 1 334 ? 24.93300 39.74200 13.34000 1.000 25.27508 335 LEU B O 1
ATOM 5170 N N . ALA B 1 335 ? 23.80400 39.39800 15.26200 1.000 23.25508 336 ALA B N 1
ATOM 5171 C CA . ALA B 1 335 ? 24.29800 40.60700 15.90400 1.000 26.40508 336 ALA B CA 1
ATOM 5172 C C . ALA B 1 335 ? 25.81300 40.57300 16.03900 1.000 30.16508 336 ALA B C 1
ATOM 5173 O O . ALA B 1 335 ? 26.50800 41.48200 15.57300 1.000 28.75508 336 ALA B O 1
ATOM 5175 N N . ILE B 1 336 ? 26.33800 39.52200 16.68100 1.000 28.08508 337 ILE B N 1
ATOM 5176 C CA . ILE B 1 336 ? 27.77500 39.40000 16.91800 1.000 27.42508 337 ILE B CA 1
ATOM 5177 C C . ILE B 1 336 ? 28.54700 39.44900 15.60800 1.000 27.16508 337 ILE B C 1
ATOM 5178 O O . ILE B 1 336 ? 29.56500 40.14800 15.50000 1.000 28.02508 337 ILE B O 1
ATOM 5183 N N . GLU B 1 337 ? 28.06800 38.72700 14.58500 1.000 25.31508 338 GLU B N 1
ATOM 5184 C CA . GLU B 1 337 ? 28.74600 38.69500 13.28800 1.000 28.53508 338 GLU B CA 1
ATOM 5185 C C . GLU B 1 337 ? 28.78000 40.06300 12.62200 1.000 30.74508 338 GLU B C 1
ATOM 5186 O O . GLU B 1 337 ? 29.66900 40.33000 11.80200 1.000 26.39508 338 GLU B O 1
ATOM 5192 N N . ALA B 1 338 ? 27.77500 40.90200 12.88800 1.000 29.00508 339 ALA B N 1
ATOM 5193 C CA . ALA B 1 338 ? 27.68900 42.21700 12.26900 1.000 28.64508 339 ALA B CA 1
ATOM 5194 C C . ALA B 1 338 ? 28.41900 43.28400 13.07300 1.000 23.53508 339 ALA B C 1
ATOM 5195 O O . ALA B 1 338 ? 28.56300 44.41300 12.58800 1.000 27.17508 339 ALA B O 1
ATOM 5197 N N . GLY B 1 339 ? 28.87100 42.95300 14.28100 1.000 24.54508 340 GLY B N 1
ATOM 5198 C CA . GLY B 1 339 ? 29.69900 43.82300 15.08400 1.000 25.14508 340 GLY B CA 1
ATOM 5199 C C . GLY B 1 339 ? 29.02600 44.39800 16.29900 1.000 26.90508 340 GLY B C 1
ATOM 5200 O O . GLY B 1 339 ? 29.67400 45.12300 17.05800 1.000 30.18508 340 GLY B O 1
ATOM 5201 N N . PHE B 1 340 ? 27.75700 44.09700 16.52700 1.000 28.52508 341 PHE B N 1
ATOM 5202 C CA . PHE B 1 340 ? 27.04800 44.72000 17.63100 1.000 24.84508 341 PHE B CA 1
ATOM 5203 C C . PHE B 1 340 ? 27.49200 44.13200 18.96500 1.000 27.63508 341 PHE B C 1
ATOM 5204 O O . PHE B 1 340 ? 27.91300 42.97700 19.05500 1.000 34.63508 341 PHE B O 1
ATOM 5212 N N . LYS B 1 341 ? 27.38800 44.94700 20.01300 1.000 26.21508 342 LYS B N 1
ATOM 5213 C CA . LYS B 1 341 ? 27.92500 44.63800 21.33100 1.000 28.43508 342 LYS B CA 1
ATOM 5214 C C . LYS B 1 341 ? 26.94000 43.87700 22.21900 1.000 32.70508 342 LYS B C 1
ATOM 5215 O O . LYS B 1 341 ? 27.31000 42.88100 22.85200 1.000 33.19508 342 LYS B O 1
ATOM 5217 N N . THR B 1 342 ? 25.69400 44.34200 22.29700 1.000 31.81508 343 THR B N 1
ATOM 5218 C CA . THR B 1 342 ? 24.69000 43.78300 23.19500 1.000 28.14508 343 THR B CA 1
ATOM 5219 C C . THR B 1 342 ? 23.41700 43.49600 22.40500 1.000 23.73508 343 THR B C 1
ATOM 5220 O O . THR B 1 342 ? 23.17800 44.07200 21.34000 1.000 23.17508 343 THR B O 1
ATOM 5224 N N . ILE B 1 343 ? 22.64100 42.53300 22.89500 1.000 25.81508 344 ILE B N 1
ATOM 5225 C CA . ILE B 1 343 ? 21.36400 42.17500 22.29000 1.000 23.87508 344 ILE B CA 1
ATOM 5226 C C . ILE B 1 343 ? 20.35500 42.08600 23.42500 1.000 22.95508 344 ILE B C 1
ATOM 5227 O O . ILE B 1 343 ? 20.71300 41.77000 24.56500 1.000 29.14508 344 ILE B O 1
ATOM 5232 N N . ASN B 1 344 ? 19.10500 42.43100 23.13500 1.000 26.70508 345 ASN B N 1
ATOM 5233 C CA . ASN B 1 344 ? 18.05300 42.37000 24.13800 1.000 23.96508 345 ASN B CA 1
ATOM 5234 C C . ASN B 1 344 ? 16.76400 41.97000 23.44400 1.000 17.23508 345 ASN B C 1
ATOM 5235 O O . ASN B 1 344 ? 16.58800 42.21700 22.25200 1.000 18.45508 345 ASN B O 1
ATOM 5240 N N . PHE B 1 345 ? 15.88200 41.32500 24.19700 1.000 22.64508 346 PHE B N 1
ATOM 5241 C CA . PHE B 1 345 ? 14.58500 40.89200 23.68900 1.000 24.30508 346 PHE B CA 1
ATOM 5242 C C . PHE B 1 345 ? 13.50700 41.32900 24.66800 1.000 19.31508 346 PHE B C 1
ATOM 5243 O O . PHE B 1 345 ? 13.58000 41.01000 25.85800 1.000 21.08508 346 PHE B O 1
ATOM 5251 N N . GLU B 1 346 ? 12.51600 42.07100 24.17000 1.000 24.07508 347 GLU B N 1
ATOM 5252 C CA . GLU B 1 346 ? 11.41900 42.56700 24.99900 1.000 26.19508 347 GLU B CA 1
ATOM 5253 C C . GLU B 1 346 ? 10.10000 42.26200 24.30300 1.000 22.41508 347 GLU B C 1
ATOM 5254 O O . GLU B 1 346 ? 9.89200 42.67500 23.15800 1.000 22.67508 347 GLU B O 1
ATOM 5256 N N . TYR B 1 347 ? 9.21700 41.52700 24.97700 1.000 24.44508 348 TYR B N 1
ATOM 5257 C CA . TYR B 1 347 ? 7.92100 41.22400 24.38300 1.000 26.42508 348 TYR B CA 1
ATOM 5258 C C . TYR B 1 347 ? 7.02800 42.45500 24.47300 1.000 20.55508 348 TYR B C 1
ATOM 5259 O O . TYR B 1 347 ? 6.86100 43.02900 25.55100 1.000 24.80508 348 TYR B O 1
ATOM 5268 N N A CYS B 1 348 ? 6.46900 42.87400 23.33800 0.590 22.80508 349 CYS B N 1
ATOM 5269 N N B CYS B 1 348 ? 6.44900 42.84500 23.34600 0.410 23.34508 349 CYS B N 1
ATOM 5270 C CA A CYS B 1 348 ? 5.58000 44.03100 23.35500 0.590 25.60508 349 CYS B CA 1
ATOM 5271 C CA B CYS B 1 348 ? 5.58500 44.01400 23.32000 0.410 25.56508 349 CYS B CA 1
ATOM 5272 C C A CYS B 1 348 ? 4.11900 43.58900 23.40200 0.590 23.34508 349 CYS B C 1
ATOM 5273 C C B CYS B 1 348 ? 4.12500 43.59300 23.39600 0.410 23.21508 349 CYS B C 1
ATOM 5274 O O A CYS B 1 348 ? 3.51200 43.55200 24.47800 0.590 25.92508 349 CYS B O 1
ATOM 5275 O O B CYS B 1 348 ? 3.53100 43.57100 24.47900 0.410 25.91508 349 CYS B O 1
ATOM 5280 N N . ALA B 1 349 ? 3.55100 43.24300 22.25300 1.000 23.74508 350 ALA B N 1
ATOM 5281 C CA . ALA B 1 349 ? 2.16300 42.81600 22.19300 1.000 26.73508 350 ALA B CA 1
ATOM 5282 C C . ALA B 1 349 ? 1.91000 42.22200 20.82100 1.000 22.81508 350 ALA B C 1
ATOM 5283 O O . ALA B 1 349 ? 2.74600 42.30900 19.91700 1.000 22.85508 350 ALA B O 1
ATOM 5285 N N . CYS B 1 350 ? 0.73200 41.61600 20.67500 1.000 24.35508 351 CYS B N 1
ATOM 5286 C CA . CYS B 1 350 ? 0.24200 41.17000 19.37900 1.000 19.68508 351 CYS B CA 1
ATOM 5287 C C . CYS B 1 350 ? 1.17100 40.13300 18.74500 1.000 12.28508 351 CYS B C 1
ATOM 5288 O O . CYS B 1 350 ? 1.33100 40.08500 17.52100 1.000 13.68508 351 CYS B O 1
ATOM 5291 N N . ASN B 1 351 ? 1.75800 39.28000 19.58800 1.000 21.38508 352 ASN B N 1
ATOM 5292 C CA . ASN B 1 351 ? 2.58300 38.16100 19.12500 1.000 24.56508 352 ASN B CA 1
ATOM 5293 C C . ASN B 1 351 ? 3.91200 38.66200 18.55800 1.000 22.67508 352 ASN B C 1
ATOM 5294 O O . ASN B 1 351 ? 4.53200 38.00400 17.71700 1.000 19.89508 352 ASN B O 1
ATOM 5299 N N . LEU B 1 352 ? 4.33500 39.84700 19.00500 1.000 21.65508 353 LEU B N 1
ATOM 5300 C CA . LEU B 1 352 ? 5.48700 40.54400 18.45300 1.000 20.27508 353 LEU B CA 1
ATOM 5301 C C . LEU B 1 352 ? 6.53000 40.78500 19.53600 1.000 17.25508 353 LEU B C 1
ATOM 5302 O O . LEU B 1 352 ? 6.20500 40.96600 20.71300 1.000 20.79508 353 LEU B O 1
ATOM 5307 N N . TYR B 1 353 ? 7.79600 40.76600 19.11700 1.000 21.51508 354 TYR B N 1
ATOM 5308 C CA . TYR B 1 353 ? 8.94700 41.07700 19.95700 1.000 22.33508 354 TY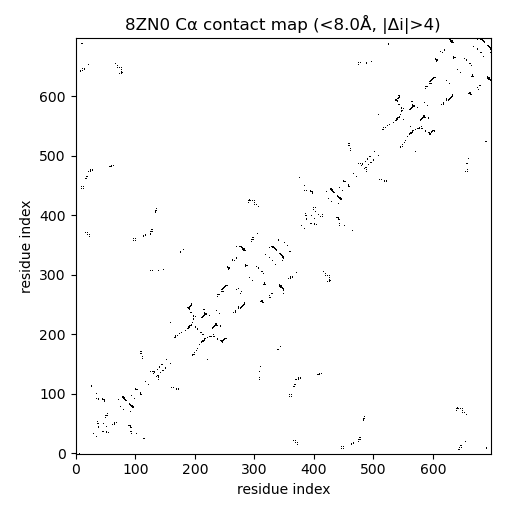R B CA 1
ATOM 5309 C C . TYR B 1 353 ? 9.68000 42.26900 19.35800 1.000 11.17508 354 TYR B C 1
ATOM 5310 O O . TYR B 1 353 ? 9.67600 42.45000 18.14100 1.000 13.65508 354 TYR B O 1
ATOM 5319 N N . VAL B 1 354 ? 10.31500 43.06800 20.21500 1.000 18.81508 355 VAL B N 1
ATOM 5320 C CA . VAL B 1 354 ? 11.34800 44.01200 19.77600 1.000 20.76508 355 VAL B CA 1
ATOM 5321 C C . VAL B 1 354 ? 12.69800 43.38700 20.08900 1.000 11.48508 355 VAL B C 1
ATOM 5322 O O . VAL B 1 354 ? 13.00800 43.10700 21.25000 1.000 15.42508 355 VAL B O 1
ATOM 5326 N N . THR B 1 355 ? 13.48200 43.15700 19.05300 1.000 17.81508 356 THR B N 1
ATOM 5327 C CA . THR B 1 355 ? 14.87700 42.76500 19.20500 1.000 22.34508 356 THR B CA 1
ATOM 5328 C C . THR B 1 355 ? 15.74600 44.01600 19.07000 1.000 19.40508 356 THR B C 1
ATOM 5329 O O . THR B 1 355 ? 15.71600 44.69200 18.03400 1.000 22.60508 356 THR B O 1
ATOM 5333 N N . GLU B 1 356 ? 16.52200 44.30700 20.10400 1.000 26.12508 357 GLU B N 1
ATOM 5334 C CA . GLU B 1 356 ? 17.35000 45.50500 20.08600 1.000 25.20508 357 GLU B CA 1
ATOM 5335 C C . GLU B 1 356 ? 18.82400 45.18800 19.88600 1.000 19.76508 357 GLU B C 1
ATOM 5336 O O . GLU B 1 356 ? 19.45000 44.56000 20.73700 1.000 23.22508 357 GLU B O 1
ATOM 5342 N N . PHE B 1 357 ? 19.37500 45.62000 18.75700 1.000 20.59508 358 PHE B N 1
ATOM 5343 C CA . PHE B 1 357 ? 20.78200 45.38700 18.47100 1.000 21.78508 358 PHE B CA 1
ATOM 5344 C C . PHE B 1 357 ? 21.55800 46.59500 18.94300 1.000 21.51508 358 PHE B C 1
ATOM 5345 O O . PHE B 1 357 ? 21.41100 47.67700 18.38400 1.000 21.99508 358 PHE B O 1
ATOM 5353 N N . TYR B 1 358 ? 22.39100 46.42400 19.95900 1.000 25.28508 359 TYR B N 1
ATOM 5354 C CA . TYR B 1 358 ? 23.10100 47.56900 20.52100 1.000 25.14508 359 TYR B CA 1
ATOM 5355 C C . TYR B 1 358 ? 24.51600 47.72800 20.00000 1.000 29.60508 359 TYR B C 1
ATOM 5356 O O . TYR B 1 358 ? 25.31700 46.79800 20.07100 1.000 28.54508 359 TYR B O 1
ATOM 5365 N N . LYS B 1 359 ? 24.82600 48.91100 19.48400 1.000 29.77508 360 LYS B N 1
ATOM 5366 C CA . LYS B 1 359 ? 26.16000 49.18900 18.97700 1.000 26.62508 360 LYS B CA 1
ATOM 5367 C C . LYS B 1 359 ? 26.96800 49.94700 20.02300 1.000 34.52508 360 LYS B C 1
ATOM 5368 O O . LYS B 1 359 ? 26.55200 50.06400 21.18000 1.000 37.34508 360 LYS B O 1
#

Foldseek 3Di:
DDPVVVVVVVVVVVCVVPVVVLLVLVLVCLVQVQQVVLPVVDDFRWAFLLRSLVPGPDPCSPVSSVVNNVSLVVCVVVQQWDWDDDPNTITIHGGPVVVQSHQDPVGAHLSLQSVLCVDPLNVQLLVCVVVCVVPPDASSCVSPVDAFVRVLLVDVVSVVSVLSNVVRVLVVPLVLLLVQDPDCPPFQEEEEAQCFLCVNVLVNCVVVVSHAYEYEHACSRPVPRDDRPRYHYDHDDLLVATAAGQEYEYEPHQQQAALVSLLSNLLNVVVRHPLFGKYKYKDAADDPDQDDDVLSVVVVVVVSVSRNRRVRGHHHHPVSVVVSLVVSPFDDWDWADRDPNIIIIMGTD/DDPVVVVVVVVVVVCVVPVVVLLVLVLVCLVQVLLVQQVVVDDPRWAALLSSLVPGPDVCSVVSSVVNVVSLVVCVVVQQWPWDADPNTTTIHGGPVVVQSHQDPVGAHLSLLSVLCVDPLNVQLLVCLVVCVVVPDASSCVSVVDAFVVVLVVDVVSVVSVLSNVVRVCVVCLVQQVVQDVPCPPFQEEEEEQCFLPVSVLVVCVVVVNHAYEYEHACSRPVVRDDHPSYHYDHDDLLVATAAGQEYEYEPPQQQAALVSLLSNLLRVVVRHPPWGKYKYKAAADDPDQDPDVLSVVVVVVQSVSRNRRVRGHHHHPVSVVVSLVSNPFDDWDWDDGDDNIIIIMGTD